Protein AF-A0AAV1B8H0-F1 (afdb_monomer_lite)

Structure (mmCIF, N/CA/C/O backbone):
data_AF-A0AAV1B8H0-F1
#
_entry.id   AF-A0AAV1B8H0-F1
#
loop_
_atom_site.group_PDB
_atom_site.id
_atom_site.type_symbol
_atom_site.label_atom_id
_atom_site.label_alt_id
_atom_site.label_comp_id
_atom_site.label_asym_id
_atom_site.label_entity_id
_atom_site.label_seq_id
_atom_site.pdbx_PDB_ins_code
_atom_site.Cartn_x
_atom_site.Cartn_y
_atom_site.Cartn_z
_atom_site.occupancy
_atom_site.B_iso_or_equiv
_atom_site.auth_seq_id
_atom_site.auth_comp_id
_atom_site.auth_asym_id
_atom_site.auth_atom_id
_atom_site.pdbx_PDB_model_num
ATOM 1 N N . MET A 1 1 ? 55.761 9.934 -8.989 1.00 40.34 1 MET A N 1
ATOM 2 C CA . MET A 1 1 ? 55.922 10.663 -7.711 1.00 40.34 1 MET A CA 1
ATOM 3 C C . MET A 1 1 ? 55.237 9.852 -6.621 1.00 40.34 1 MET A C 1
ATOM 5 O O . MET A 1 1 ? 54.263 9.181 -6.929 1.00 40.34 1 MET A O 1
ATOM 9 N N . ALA A 1 2 ? 55.840 9.841 -5.430 1.00 38.78 2 ALA A N 1
ATOM 10 C CA . ALA A 1 2 ? 55.490 9.089 -4.215 1.00 38.78 2 ALA A CA 1
ATOM 11 C C . ALA A 1 2 ? 54.022 9.272 -3.760 1.00 38.78 2 ALA A C 1
ATOM 13 O O . ALA A 1 2 ? 53.394 10.239 -4.166 1.00 38.78 2 ALA A O 1
ATOM 14 N N . GLY A 1 3 ? 53.422 8.442 -2.905 1.00 38.62 3 GLY A N 1
ATOM 15 C CA . GLY A 1 3 ? 53.910 7.325 -2.096 1.00 38.62 3 GLY A CA 1
ATOM 16 C C . GLY A 1 3 ? 52.742 6.716 -1.300 1.00 38.62 3 GLY A C 1
ATOM 17 O O . GLY A 1 3 ? 51.701 7.347 -1.143 1.00 38.62 3 GLY A O 1
ATOM 18 N N . ALA A 1 4 ? 52.924 5.475 -0.850 1.00 49.22 4 ALA A N 1
ATOM 19 C CA . ALA A 1 4 ? 52.000 4.724 -0.002 1.00 49.22 4 ALA A CA 1
ATOM 20 C C . ALA A 1 4 ? 51.974 5.253 1.446 1.00 49.22 4 ALA A C 1
ATOM 22 O O . ALA A 1 4 ? 52.968 5.807 1.915 1.00 49.22 4 ALA A O 1
ATOM 23 N N . GLY A 1 5 ? 50.874 5.008 2.163 1.00 35.50 5 GLY A N 1
ATOM 24 C CA . GLY A 1 5 ? 50.756 5.280 3.596 1.00 35.50 5 GLY A CA 1
ATOM 25 C C . GLY A 1 5 ? 49.407 4.839 4.156 1.00 35.50 5 GLY A C 1
ATOM 26 O O . GLY A 1 5 ? 48.472 5.628 4.199 1.00 35.50 5 GLY A O 1
ATOM 27 N N . ASP A 1 6 ? 49.342 3.571 4.544 1.00 47.03 6 ASP A N 1
ATOM 28 C CA . ASP A 1 6 ? 48.330 2.964 5.408 1.00 47.03 6 ASP A CA 1
ATOM 29 C C . ASP A 1 6 ? 48.701 3.257 6.872 1.00 47.03 6 ASP A C 1
ATOM 31 O O . ASP A 1 6 ? 49.858 3.035 7.242 1.00 47.03 6 ASP A O 1
ATOM 35 N N . VAL A 1 7 ? 47.773 3.775 7.686 1.00 50.09 7 VAL A N 1
ATOM 36 C CA . VAL A 1 7 ? 47.884 3.737 9.155 1.00 50.09 7 VAL A CA 1
ATOM 37 C C . VAL A 1 7 ? 46.506 3.830 9.813 1.00 50.09 7 VAL A C 1
ATOM 39 O O . VAL A 1 7 ? 45.818 4.847 9.719 1.00 50.09 7 VAL A O 1
ATOM 42 N N . ASP A 1 8 ? 46.169 2.763 10.532 1.00 48.81 8 ASP A N 1
ATOM 43 C CA . ASP A 1 8 ? 45.192 2.712 11.613 1.00 48.81 8 ASP A CA 1
ATOM 44 C C . ASP A 1 8 ? 45.420 3.824 12.653 1.00 48.81 8 ASP A C 1
ATOM 46 O O . ASP A 1 8 ? 46.549 4.078 13.080 1.00 48.81 8 ASP A O 1
ATOM 50 N N . ALA A 1 9 ? 44.330 4.422 13.137 1.00 47.53 9 ALA A N 1
ATOM 51 C CA . ALA A 1 9 ? 44.301 5.128 14.415 1.00 47.53 9 ALA A CA 1
ATOM 52 C C . ALA A 1 9 ? 42.935 4.928 15.085 1.00 47.53 9 ALA A C 1
ATOM 54 O O . ALA A 1 9 ? 41.975 5.668 14.882 1.00 47.53 9 ALA A O 1
ATOM 55 N N . ASP A 1 10 ? 42.914 3.852 15.860 1.00 48.56 10 ASP A N 1
ATOM 56 C CA . ASP A 1 10 ? 42.038 3.502 16.969 1.00 48.56 10 ASP A CA 1
ATOM 57 C C . ASP A 1 10 ? 41.604 4.737 17.791 1.00 48.56 10 ASP A C 1
ATOM 59 O O . ASP A 1 10 ? 42.383 5.319 18.549 1.00 48.56 10 ASP A O 1
ATOM 63 N N . ALA A 1 11 ? 40.353 5.171 17.617 1.00 44.91 11 ALA A N 1
ATOM 64 C CA . ALA A 1 11 ? 39.748 6.238 18.408 1.00 44.91 11 ALA A CA 1
ATOM 65 C C . ALA A 1 11 ? 39.100 5.635 19.662 1.00 44.91 11 ALA A C 1
ATOM 67 O O . ALA A 1 11 ? 37.890 5.417 19.734 1.00 44.91 11 ALA A O 1
ATOM 68 N N . VAL A 1 12 ? 39.947 5.367 20.653 1.00 44.34 12 VAL A N 1
ATOM 69 C CA . VAL A 1 12 ? 39.567 5.084 22.037 1.00 44.34 12 VAL A CA 1
ATOM 70 C C . VAL A 1 12 ? 38.906 6.340 22.616 1.00 44.34 12 VAL A C 1
ATOM 72 O O . VAL A 1 12 ? 39.578 7.339 22.872 1.00 44.34 12 VAL A O 1
ATOM 75 N N . LEU A 1 13 ? 37.584 6.313 22.807 1.00 42.47 13 LEU A N 1
ATOM 76 C CA . LEU A 1 13 ? 36.872 7.338 23.571 1.00 42.47 13 LEU A CA 1
ATOM 77 C C . LEU A 1 13 ? 37.072 7.055 25.062 1.00 42.47 13 LEU A C 1
ATOM 79 O O . LEU A 1 13 ? 36.508 6.117 25.620 1.00 42.47 13 LEU A O 1
ATOM 83 N N . SER A 1 14 ? 37.947 7.862 25.650 1.00 41.16 14 SER A N 1
ATOM 84 C CA . SER A 1 14 ? 38.339 7.883 27.052 1.00 41.16 14 SER A CA 1
ATOM 85 C C . SER A 1 14 ? 37.195 8.263 27.990 1.00 41.16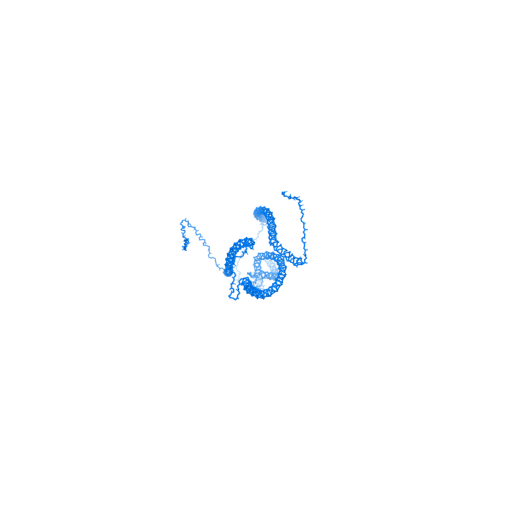 14 SER A C 1
ATOM 87 O O . SER A 1 14 ? 36.439 9.193 27.697 1.00 41.16 14 SER A O 1
ATOM 89 N N . ASP A 1 15 ? 37.180 7.588 29.141 1.00 43.69 15 ASP A N 1
ATOM 90 C CA . ASP A 1 15 ? 36.530 7.968 30.397 1.00 43.69 15 ASP A CA 1
ATOM 91 C C . ASP A 1 15 ? 36.495 9.486 30.614 1.00 43.69 15 ASP A C 1
ATOM 93 O O . ASP A 1 15 ? 37.531 10.153 30.682 1.00 43.69 15 ASP A O 1
ATOM 97 N N . VAL A 1 16 ? 35.283 10.012 30.771 1.00 47.38 16 VAL A N 1
ATOM 98 C CA . VAL A 1 16 ? 35.035 11.280 31.452 1.00 47.38 16 VAL A CA 1
ATOM 99 C C . VAL A 1 16 ? 34.664 10.917 32.883 1.00 47.38 16 VAL A C 1
ATOM 101 O O . VAL A 1 16 ? 33.594 10.364 33.130 1.00 47.38 16 VAL A O 1
ATOM 104 N N . GLU A 1 17 ? 35.581 11.195 33.808 1.00 43.94 17 GLU A N 1
ATOM 105 C CA . GLU A 1 17 ? 35.304 11.209 35.240 1.00 43.94 17 GLU A CA 1
ATOM 106 C C . GLU A 1 17 ? 34.280 12.316 35.532 1.00 43.94 17 GLU A C 1
ATOM 108 O O . GLU A 1 17 ? 34.562 13.500 35.340 1.00 43.94 17 GLU A O 1
ATOM 113 N N . ASP A 1 18 ? 33.085 11.918 35.970 1.00 42.03 18 ASP A N 1
ATOM 114 C CA . ASP A 1 18 ? 32.086 12.806 36.564 1.00 42.03 18 ASP A CA 1
ATOM 115 C C . ASP A 1 18 ? 32.277 12.769 38.088 1.00 42.03 18 ASP A C 1
ATOM 117 O O . ASP A 1 18 ? 31.820 11.854 38.778 1.00 42.03 18 ASP A O 1
ATOM 121 N N . ASP A 1 19 ? 33.057 13.727 38.591 1.00 48.84 19 ASP A N 1
ATOM 122 C CA . ASP A 1 19 ? 33.211 14.017 40.015 1.00 48.84 19 ASP A CA 1
ATOM 123 C C . ASP A 1 19 ? 32.220 15.119 40.417 1.00 48.84 19 ASP A C 1
ATOM 125 O O . ASP A 1 19 ? 32.241 16.225 39.871 1.00 48.84 19 ASP A O 1
ATOM 129 N N . GLY A 1 20 ? 31.396 14.826 41.425 1.00 52.28 20 GLY A N 1
ATOM 130 C CA . GLY A 1 20 ? 30.715 15.842 42.227 1.00 52.28 20 GLY A CA 1
ATOM 131 C C . GLY A 1 20 ? 29.256 16.143 41.873 1.00 52.28 20 GLY A C 1
ATOM 132 O O . GLY A 1 20 ? 28.936 17.238 41.417 1.00 52.28 20 GLY A O 1
ATOM 133 N N . GLY A 1 21 ? 28.346 15.231 42.228 1.00 38.81 21 GLY A N 1
ATOM 134 C CA . GLY A 1 21 ? 26.909 15.505 42.330 1.00 38.81 21 GLY A CA 1
ATOM 135 C C . GLY A 1 21 ? 26.268 14.710 43.472 1.00 38.81 21 GLY A C 1
ATOM 136 O O . GLY A 1 21 ? 26.381 13.491 43.518 1.00 38.81 21 GLY A O 1
ATOM 137 N N . ASP A 1 22 ? 25.642 15.420 44.409 1.00 47.38 22 ASP A N 1
ATOM 138 C CA . ASP A 1 22 ? 25.118 14.975 45.709 1.00 47.38 22 ASP A CA 1
ATOM 139 C C . ASP A 1 22 ? 24.345 13.632 45.753 1.00 47.38 22 ASP A C 1
ATOM 141 O O . ASP A 1 22 ? 23.611 13.287 44.822 1.00 47.38 22 ASP A O 1
ATOM 145 N N . PRO A 1 23 ? 24.395 12.893 46.885 1.00 48.31 23 PRO A N 1
ATOM 146 C CA . PRO A 1 23 ? 23.607 11.681 47.059 1.00 48.31 23 PRO A CA 1
ATOM 147 C C . PRO A 1 23 ? 22.119 12.030 47.192 1.00 48.31 23 PRO A C 1
ATOM 149 O O . PRO A 1 23 ? 21.673 12.619 48.178 1.00 48.31 23 PRO A O 1
ATOM 152 N N . ILE A 1 24 ? 21.332 11.611 46.205 1.00 46.25 24 ILE A N 1
ATOM 153 C CA . ILE A 1 24 ? 19.868 11.624 46.266 1.00 46.25 24 ILE A CA 1
ATOM 154 C C . ILE A 1 24 ? 19.433 10.732 47.445 1.00 46.25 24 ILE A C 1
ATOM 156 O O . ILE A 1 24 ? 19.870 9.579 47.532 1.00 46.25 24 ILE A O 1
ATOM 160 N N . PRO A 1 25 ? 18.572 11.205 48.365 1.00 44.28 25 PRO A N 1
ATOM 161 C CA . PRO A 1 25 ? 18.114 10.391 49.477 1.00 44.28 25 PRO A CA 1
ATOM 162 C C . PRO A 1 25 ? 17.178 9.300 48.951 1.00 44.28 25 PRO A C 1
ATOM 164 O O . PRO A 1 25 ? 16.051 9.571 48.531 1.00 44.28 25 PRO A O 1
ATOM 167 N N . ILE A 1 26 ? 17.636 8.048 49.007 1.00 43.41 26 ILE A N 1
ATOM 168 C CA . ILE A 1 26 ? 16.780 6.874 48.841 1.00 43.41 26 ILE A CA 1
ATOM 169 C C . ILE A 1 26 ? 15.815 6.861 50.027 1.00 43.41 26 ILE A C 1
ATOM 171 O O . ILE A 1 26 ? 16.147 6.460 51.145 1.00 43.41 26 ILE A O 1
ATOM 175 N N . THR A 1 27 ? 14.605 7.350 49.783 1.00 38.09 27 THR A N 1
ATOM 176 C CA . THR A 1 27 ? 13.477 7.211 50.694 1.00 38.09 27 THR A CA 1
ATOM 177 C C . THR A 1 27 ? 13.010 5.759 50.640 1.00 38.09 27 THR A C 1
ATOM 179 O O . THR A 1 27 ? 12.190 5.359 49.818 1.00 38.09 27 THR A O 1
ATOM 182 N N . ASN A 1 28 ? 13.568 4.941 51.533 1.00 41.53 28 ASN A N 1
ATOM 183 C CA . ASN A 1 28 ? 13.054 3.611 51.831 1.00 41.53 28 ASN A CA 1
ATOM 184 C C . ASN A 1 28 ? 11.688 3.745 52.519 1.00 41.53 28 ASN A C 1
ATOM 186 O O . ASN A 1 28 ? 11.584 3.707 53.743 1.00 41.53 28 ASN A O 1
ATOM 190 N N . ASN A 1 29 ? 10.627 3.898 51.727 1.00 38.59 29 ASN A N 1
ATOM 191 C CA . ASN A 1 29 ? 9.268 3.638 52.181 1.00 38.59 29 ASN A CA 1
ATOM 192 C C . ASN A 1 29 ? 9.086 2.119 52.279 1.00 38.59 29 ASN A C 1
ATOM 194 O O . ASN A 1 29 ? 8.650 1.463 51.335 1.00 38.59 29 ASN A O 1
ATOM 198 N N . SER A 1 30 ? 9.427 1.556 53.438 1.00 46.84 30 SER A N 1
ATOM 199 C CA . SER A 1 30 ? 9.025 0.208 53.824 1.00 46.84 30 SER A CA 1
ATOM 200 C C . SER A 1 30 ? 7.505 0.192 54.008 1.00 46.84 30 SER A C 1
ATOM 202 O O . SER A 1 30 ? 7.002 0.445 55.105 1.00 46.84 30 SER A O 1
ATOM 204 N N . LYS A 1 31 ? 6.762 -0.051 52.923 1.00 41.59 31 LYS A N 1
ATOM 205 C CA . LYS A 1 31 ? 5.366 -0.476 53.030 1.00 41.59 31 LYS A CA 1
ATOM 206 C C . LYS A 1 31 ? 5.331 -1.910 53.547 1.00 41.59 31 LYS A C 1
ATOM 208 O O . LYS A 1 31 ? 6.140 -2.752 53.166 1.00 41.59 31 LYS A O 1
ATOM 213 N N . SER A 1 32 ? 4.421 -2.092 54.488 1.00 42.62 32 SER A N 1
ATOM 214 C CA . SER A 1 32 ? 4.141 -3.278 55.275 1.00 42.62 32 SER A CA 1
ATOM 215 C C . SER A 1 32 ? 4.041 -4.554 54.445 1.00 42.62 32 SER A C 1
ATOM 217 O O . SER A 1 32 ? 3.541 -4.564 53.324 1.00 42.62 32 SER A O 1
ATOM 219 N N . SER A 1 33 ? 4.522 -5.625 55.071 1.00 46.81 33 SER A N 1
ATOM 220 C CA . SER A 1 33 ? 4.295 -7.024 54.732 1.00 46.81 33 SER A CA 1
ATOM 221 C C . SER A 1 33 ? 2.794 -7.330 54.742 1.00 46.81 33 SER A C 1
ATOM 223 O O . SER A 1 33 ? 2.280 -7.828 55.739 1.00 46.81 33 SER A O 1
ATOM 225 N N . ASP A 1 34 ? 2.103 -7.016 53.650 1.00 45.50 34 ASP A N 1
ATOM 226 C CA . ASP A 1 34 ? 0.771 -7.543 53.365 1.00 45.50 34 ASP A CA 1
ATOM 227 C C . ASP A 1 34 ? 0.936 -8.850 52.584 1.00 45.50 34 ASP A C 1
ATOM 229 O O . ASP A 1 34 ? 1.679 -8.907 51.599 1.00 45.50 34 ASP A O 1
ATOM 233 N N . ASP A 1 35 ? 0.276 -9.902 53.066 1.00 52.31 35 ASP A N 1
ATOM 234 C CA . ASP A 1 35 ? 0.270 -11.241 52.485 1.00 52.31 35 ASP A CA 1
ATOM 235 C C . ASP A 1 35 ? 0.121 -11.194 50.957 1.00 52.31 35 ASP A C 1
ATOM 237 O O . ASP A 1 35 ? -0.852 -10.674 50.405 1.00 52.31 35 ASP A O 1
ATOM 241 N N . VAL A 1 36 ? 1.109 -11.755 50.257 1.00 56.47 36 VAL A N 1
ATOM 242 C CA . VAL A 1 36 ? 1.071 -11.930 48.806 1.00 56.47 36 VAL A CA 1
ATOM 243 C C . VAL A 1 36 ? -0.003 -12.974 48.492 1.00 56.47 36 VAL A C 1
ATOM 245 O O . VAL A 1 36 ? 0.243 -14.177 48.574 1.00 56.47 36 VAL A O 1
ATOM 248 N N . SER A 1 37 ? -1.210 -12.517 48.153 1.00 70.62 37 SER A N 1
ATOM 249 C CA . SER A 1 37 ? -2.309 -13.382 47.715 1.00 70.62 37 SER A CA 1
ATOM 250 C C . SER A 1 37 ? -1.881 -14.245 46.522 1.00 70.62 37 SER A C 1
ATOM 252 O O . SER A 1 37 ? -1.218 -13.763 45.602 1.00 70.62 37 SER A O 1
ATOM 254 N N . VAL A 1 38 ? -2.285 -15.517 46.515 1.00 71.81 38 VAL A N 1
ATOM 255 C CA . VAL A 1 38 ? -1.935 -16.504 45.474 1.00 71.81 38 VAL A CA 1
ATOM 256 C C . VAL A 1 38 ? -2.331 -16.026 44.066 1.00 71.81 38 VAL A C 1
ATOM 258 O O . VAL A 1 38 ? -1.595 -16.258 43.110 1.00 71.81 38 VAL A O 1
ATOM 261 N N . GLU A 1 39 ? -3.434 -15.289 43.942 1.00 75.19 39 GLU A N 1
ATOM 262 C CA . GLU A 1 39 ? -3.867 -14.618 42.707 1.00 75.19 39 GLU A CA 1
ATOM 263 C C . GLU A 1 39 ? -2.853 -13.590 42.192 1.00 75.19 39 GLU A C 1
ATOM 265 O O . GLU A 1 39 ? -2.520 -13.605 41.013 1.00 75.19 39 GLU A O 1
ATOM 270 N N . LYS A 1 40 ? -2.262 -12.775 43.071 1.00 80.00 40 LYS A N 1
ATOM 271 C CA . LYS A 1 40 ? -1.237 -11.789 42.692 1.00 80.00 40 LYS A CA 1
ATOM 272 C C . LYS A 1 40 ? 0.028 -12.473 42.167 1.00 80.00 40 LYS A C 1
ATOM 274 O O . LYS A 1 40 ? 0.669 -11.985 41.245 1.00 80.00 40 LYS A O 1
ATOM 279 N N . LEU A 1 41 ? 0.372 -13.637 42.724 1.00 81.12 41 LEU A N 1
ATOM 280 C CA . LEU A 1 41 ? 1.455 -14.480 42.207 1.00 81.12 41 LEU A CA 1
ATOM 281 C C . LEU A 1 41 ? 1.119 -15.084 40.839 1.00 81.12 41 LEU A C 1
ATOM 283 O O . LEU A 1 41 ? 1.999 -15.144 39.984 1.00 81.12 41 LEU A O 1
ATOM 287 N N . ARG A 1 42 ? -0.128 -15.514 40.611 1.00 86.00 42 ARG A N 1
ATOM 288 C CA . ARG A 1 42 ? -0.578 -16.006 39.298 1.00 86.00 42 ARG A CA 1
ATOM 289 C C . ARG A 1 42 ? -0.551 -14.912 38.234 1.00 86.00 42 ARG A C 1
ATOM 291 O O . ARG A 1 42 ? -0.061 -15.161 37.138 1.00 86.00 42 ARG A O 1
ATOM 298 N N . GLU A 1 43 ? -1.016 -13.716 38.571 1.00 87.62 43 GLU A N 1
ATOM 299 C CA . GLU A 1 43 ? -1.020 -12.556 37.681 1.00 87.62 43 GLU A CA 1
ATOM 300 C C . GLU A 1 43 ? 0.408 -12.143 37.295 1.00 87.62 43 GLU A C 1
ATOM 302 O O . GLU A 1 43 ? 0.716 -12.017 36.111 1.00 87.62 43 GLU A O 1
ATOM 307 N N . ILE A 1 44 ? 1.317 -12.065 38.274 1.00 88.31 44 ILE A N 1
ATOM 308 C CA . ILE A 1 44 ? 2.740 -11.781 38.031 1.00 88.31 44 ILE A CA 1
ATOM 309 C C . ILE A 1 44 ? 3.385 -12.868 37.159 1.00 88.31 44 ILE A C 1
ATOM 311 O O . ILE A 1 44 ? 4.205 -12.555 36.298 1.00 88.31 44 ILE A O 1
ATOM 315 N N . LEU A 1 45 ? 3.026 -14.144 37.338 1.00 89.00 45 LEU A N 1
ATOM 316 C CA . LEU A 1 45 ? 3.523 -15.227 36.482 1.00 89.00 45 LEU A CA 1
ATOM 317 C C . LEU A 1 45 ? 2.999 -15.112 35.044 1.00 89.00 45 LEU A C 1
ATOM 319 O O . LEU A 1 45 ? 3.773 -15.289 34.104 1.00 89.00 45 LEU A O 1
ATOM 323 N N . ALA A 1 46 ? 1.723 -14.768 34.861 1.00 89.38 46 ALA A N 1
ATOM 324 C CA . ALA A 1 46 ? 1.136 -14.554 33.541 1.00 89.38 46 ALA A CA 1
ATOM 325 C C . ALA A 1 46 ? 1.731 -13.324 32.835 1.00 89.38 46 ALA A C 1
ATOM 327 O O . ALA A 1 46 ? 1.957 -13.343 31.625 1.00 89.38 46 ALA A O 1
ATOM 328 N N . GLU A 1 47 ? 2.014 -12.259 33.582 1.00 89.19 47 GLU A N 1
ATOM 329 C CA . GLU A 1 47 ? 2.672 -11.061 33.068 1.00 89.19 47 GLU A CA 1
ATOM 330 C C . GLU A 1 47 ? 4.137 -11.320 32.707 1.00 89.19 47 GLU A C 1
ATOM 332 O O . GLU A 1 47 ? 4.581 -10.927 31.630 1.00 89.19 47 GLU A O 1
ATOM 337 N N . LEU A 1 48 ? 4.856 -12.082 33.535 1.00 90.00 48 LEU A N 1
ATOM 338 C CA . LEU A 1 48 ? 6.208 -12.547 33.239 1.00 90.00 48 LEU A CA 1
ATOM 339 C C . LEU A 1 48 ? 6.244 -13.430 31.981 1.00 90.00 48 LEU A C 1
ATOM 341 O O . LEU A 1 48 ? 7.183 -13.345 31.190 1.00 90.00 48 LEU A O 1
ATOM 345 N N . ASP A 1 49 ? 5.240 -14.279 31.768 1.00 93.00 49 ASP A N 1
ATOM 346 C CA . ASP A 1 49 ? 5.173 -15.120 30.572 1.00 93.00 49 ASP A CA 1
ATOM 347 C C . ASP A 1 49 ? 4.793 -14.321 29.316 1.00 93.00 49 ASP A C 1
ATOM 349 O O . ASP A 1 49 ? 5.397 -14.544 28.262 1.00 93.00 49 ASP A O 1
ATOM 353 N N . ARG A 1 50 ? 3.903 -13.322 29.423 1.00 90.56 50 ARG A N 1
ATOM 354 C CA . ARG A 1 50 ? 3.660 -12.340 28.348 1.00 90.56 50 ARG A CA 1
ATOM 355 C C . ARG A 1 50 ? 4.925 -11.554 28.011 1.00 90.56 50 ARG A C 1
ATOM 357 O O . ARG A 1 50 ? 5.250 -11.392 26.837 1.00 90.56 50 ARG A O 1
ATOM 364 N N . GLU A 1 51 ? 5.674 -11.118 29.019 1.00 92.62 51 GLU A N 1
ATOM 365 C CA . GLU A 1 51 ? 6.938 -10.408 28.831 1.00 92.62 51 GLU A CA 1
ATOM 366 C C . GLU A 1 51 ? 7.981 -11.294 28.131 1.00 92.62 51 GLU A C 1
ATOM 368 O O . GLU A 1 51 ? 8.617 -10.864 27.166 1.00 92.62 51 GLU A O 1
ATOM 373 N N . LYS A 1 52 ? 8.136 -12.557 28.554 1.00 93.12 52 LYS A N 1
ATOM 374 C CA . LYS A 1 52 ? 9.034 -13.520 27.893 1.00 93.12 52 LYS A CA 1
ATOM 375 C C . LYS A 1 52 ? 8.641 -13.761 26.439 1.00 93.12 52 LYS A C 1
ATOM 377 O O . LYS A 1 52 ? 9.518 -13.785 25.578 1.00 93.12 52 LYS A O 1
ATOM 382 N N . GLN A 1 53 ? 7.349 -13.928 26.155 1.00 93.19 53 GLN A N 1
ATOM 383 C CA . GLN A 1 53 ? 6.856 -14.081 24.784 1.00 93.19 53 GLN A CA 1
ATOM 384 C C . GLN A 1 53 ? 7.130 -12.824 23.951 1.00 93.19 53 GLN A C 1
ATOM 386 O O . GLN A 1 53 ? 7.613 -12.937 22.824 1.00 93.19 53 GLN A O 1
ATOM 391 N N . GLY A 1 54 ? 6.923 -11.636 24.526 1.00 92.38 54 GLY A N 1
ATOM 392 C CA . GLY A 1 54 ? 7.263 -10.359 23.901 1.00 92.38 54 GLY A CA 1
ATOM 393 C C . GLY A 1 54 ? 8.756 -10.236 23.588 1.00 92.38 54 GLY A C 1
ATOM 394 O O . GLY A 1 54 ? 9.121 -9.867 22.472 1.00 92.38 54 GLY A O 1
ATOM 395 N N . ARG A 1 55 ? 9.637 -10.626 24.520 1.00 89.06 55 ARG A N 1
ATOM 396 C CA . ARG A 1 55 ? 11.091 -10.640 24.287 1.00 89.06 55 ARG A CA 1
ATOM 397 C C . ARG A 1 55 ? 11.497 -11.627 23.197 1.00 89.06 55 ARG A C 1
ATOM 399 O O . ARG A 1 55 ? 12.307 -11.266 22.351 1.00 89.06 55 ARG A O 1
ATOM 406 N N . LEU A 1 56 ? 10.928 -12.834 23.180 1.00 93.94 56 LEU A N 1
ATOM 407 C CA . LEU A 1 56 ? 11.204 -13.828 22.136 1.00 93.94 56 LEU A CA 1
ATOM 408 C C . LEU A 1 56 ? 10.750 -13.341 20.754 1.00 93.94 56 LEU A C 1
ATOM 410 O O . LEU A 1 56 ? 11.479 -13.497 19.775 1.00 93.94 56 LEU A O 1
ATOM 414 N N . ALA A 1 57 ? 9.574 -12.714 20.666 1.00 92.19 57 ALA A N 1
ATOM 415 C CA . ALA A 1 57 ? 9.085 -12.120 19.425 1.00 92.19 57 ALA A CA 1
ATOM 416 C C . ALA A 1 57 ? 9.983 -10.963 18.956 1.00 92.19 57 ALA A C 1
ATOM 418 O O . ALA A 1 57 ? 10.332 -10.895 17.777 1.00 92.19 57 ALA A O 1
ATOM 419 N N . ALA A 1 58 ? 10.420 -10.100 19.876 1.00 91.62 58 ALA A N 1
ATOM 420 C CA . ALA A 1 58 ? 11.337 -9.003 19.577 1.00 91.62 58 ALA A CA 1
ATOM 421 C C . ALA A 1 58 ? 12.725 -9.502 19.137 1.00 91.62 58 ALA A C 1
ATOM 423 O O . ALA A 1 58 ? 13.301 -8.970 18.189 1.00 91.62 58 ALA A O 1
ATOM 424 N N . GLU A 1 59 ? 13.260 -10.546 19.776 1.00 92.44 59 GLU A N 1
ATOM 425 C CA . GLU A 1 59 ? 14.533 -11.161 19.389 1.00 92.44 59 GLU A CA 1
ATOM 426 C C . GLU A 1 59 ? 14.438 -11.808 18.001 1.00 92.44 59 GLU A C 1
ATOM 428 O O . GLU A 1 59 ? 15.321 -11.611 17.160 1.00 92.44 59 GLU A O 1
ATOM 433 N N . LYS A 1 60 ? 13.327 -12.498 17.716 1.00 95.00 60 LYS A N 1
ATOM 434 C CA . LYS A 1 60 ? 13.047 -13.055 16.391 1.00 95.00 60 LYS A CA 1
ATOM 435 C C . LYS A 1 60 ? 12.983 -11.953 15.330 1.00 95.00 60 LYS A C 1
ATOM 437 O O . LYS A 1 60 ? 13.722 -12.031 14.350 1.00 95.00 60 LYS A O 1
ATOM 442 N N . ALA A 1 61 ? 12.203 -10.897 15.557 1.00 93.38 61 ALA A N 1
ATOM 443 C CA . ALA A 1 61 ? 12.099 -9.761 14.639 1.00 93.38 61 ALA A CA 1
ATOM 444 C C . ALA A 1 61 ? 13.458 -9.071 14.415 1.00 93.38 61 ALA A C 1
ATOM 446 O O . ALA A 1 61 ? 13.817 -8.745 13.284 1.00 93.38 61 ALA A O 1
ATOM 447 N N . LYS A 1 62 ? 14.269 -8.922 15.471 1.00 94.75 62 LYS A N 1
ATOM 448 C CA . LYS A 1 62 ? 15.641 -8.407 15.368 1.00 94.75 62 LYS A CA 1
ATOM 449 C C . LYS A 1 62 ? 16.520 -9.301 14.490 1.00 94.75 62 LYS A C 1
ATOM 451 O O . LYS A 1 62 ? 17.273 -8.785 13.669 1.00 94.75 62 LYS A O 1
ATOM 456 N N . SER A 1 63 ? 16.437 -10.624 14.639 1.00 92.75 63 SER A N 1
ATOM 457 C CA . SER A 1 63 ? 17.218 -11.569 13.826 1.00 92.75 63 SER A CA 1
ATOM 458 C C . SER A 1 63 ? 16.802 -11.567 12.346 1.00 92.75 63 SER A C 1
ATOM 460 O O . SER A 1 63 ? 17.657 -11.619 11.456 1.00 92.75 63 SER A O 1
ATOM 462 N N . GLU A 1 64 ? 15.505 -11.417 12.069 1.00 93.19 64 GLU A N 1
ATOM 463 C CA . GLU A 1 64 ? 14.962 -11.280 10.714 1.00 93.19 64 GLU A CA 1
ATOM 464 C C . GLU A 1 64 ? 15.414 -9.962 10.073 1.00 93.19 64 GLU A C 1
ATOM 466 O O . GLU A 1 64 ? 15.905 -9.964 8.941 1.00 93.19 64 GLU A O 1
ATOM 471 N N . LEU A 1 65 ? 15.355 -8.855 10.822 1.00 93.81 65 LEU A N 1
ATOM 472 C CA . LEU A 1 65 ? 15.833 -7.549 10.368 1.00 93.81 65 LEU A CA 1
ATOM 473 C C . LEU A 1 65 ? 17.351 -7.535 10.145 1.00 93.81 65 LEU A C 1
ATOM 475 O O . LEU A 1 65 ? 17.834 -6.967 9.170 1.00 93.81 65 LEU A O 1
ATOM 479 N N . GLN A 1 66 ? 18.125 -8.209 10.998 1.00 95.81 66 GLN A N 1
ATOM 480 C CA . GLN A 1 66 ? 19.565 -8.368 10.789 1.00 95.81 66 GLN A CA 1
ATOM 481 C C . GLN A 1 66 ? 19.857 -9.155 9.504 1.00 95.81 66 GLN A C 1
ATOM 483 O O . GLN A 1 66 ? 20.794 -8.837 8.769 1.00 95.81 66 GLN A O 1
ATOM 488 N N . THR A 1 67 ? 19.048 -10.174 9.211 1.00 94.50 67 THR A N 1
ATOM 489 C CA . THR A 1 67 ? 19.182 -10.985 7.996 1.00 94.50 67 THR A CA 1
ATOM 490 C C . THR A 1 67 ? 18.840 -10.172 6.748 1.00 94.50 67 THR A C 1
ATOM 492 O O . THR A 1 67 ? 19.592 -10.208 5.769 1.00 94.50 67 THR A O 1
ATOM 495 N N . SER A 1 68 ? 17.755 -9.393 6.775 1.00 89.50 68 SER A N 1
ATOM 496 C CA . SER A 1 68 ? 17.380 -8.517 5.660 1.00 89.50 68 SER A CA 1
ATOM 497 C C . SER A 1 68 ? 18.396 -7.391 5.453 1.00 89.50 68 SER A C 1
ATOM 499 O O . SER A 1 68 ? 18.786 -7.132 4.314 1.00 89.50 68 SER A O 1
ATOM 501 N N . PHE A 1 69 ? 18.922 -6.804 6.532 1.00 95.00 69 PHE A N 1
ATOM 502 C CA . PHE A 1 69 ? 19.997 -5.815 6.480 1.00 95.00 69 PHE A CA 1
ATOM 503 C C . PHE A 1 69 ? 21.275 -6.389 5.857 1.00 95.00 69 PHE A C 1
ATOM 505 O O . PHE A 1 69 ? 21.865 -5.772 4.971 1.00 95.00 69 PHE A O 1
ATOM 512 N N . ASN A 1 70 ? 21.680 -7.600 6.250 1.00 95.31 70 ASN A N 1
ATOM 513 C CA . ASN A 1 70 ? 22.832 -8.274 5.650 1.00 95.31 70 ASN A CA 1
ATOM 514 C C . ASN A 1 70 ? 22.615 -8.537 4.151 1.00 95.31 70 ASN A C 1
ATOM 516 O O . ASN A 1 70 ? 23.526 -8.323 3.352 1.00 95.31 70 ASN A O 1
ATOM 520 N N . ARG A 1 71 ? 21.404 -8.942 3.747 1.00 94.38 71 ARG A N 1
ATOM 521 C CA . ARG A 1 71 ? 21.055 -9.130 2.331 1.00 94.38 71 ARG A CA 1
ATOM 522 C C . ARG A 1 71 ? 21.116 -7.816 1.553 1.00 94.38 71 ARG A C 1
ATOM 524 O O . ARG A 1 71 ? 21.682 -7.784 0.463 1.00 94.38 71 ARG A O 1
ATOM 531 N N . LEU A 1 72 ? 20.590 -6.733 2.123 1.00 94.31 72 LEU A N 1
ATOM 532 C CA . LEU A 1 72 ? 20.648 -5.402 1.521 1.00 94.31 72 LEU A CA 1
ATOM 533 C C . LEU A 1 72 ? 22.092 -4.908 1.389 1.00 94.31 72 LEU A C 1
ATOM 535 O O . LEU A 1 72 ? 22.460 -4.368 0.351 1.00 94.31 72 LEU A O 1
ATOM 539 N N . LYS A 1 73 ? 22.936 -5.152 2.397 1.00 96.31 73 LYS A N 1
ATOM 540 C CA . LYS A 1 73 ? 24.365 -4.820 2.357 1.00 96.31 73 LYS A CA 1
ATOM 541 C C . LYS A 1 73 ? 25.078 -5.522 1.199 1.00 96.31 73 LYS A C 1
ATOM 543 O O . LYS A 1 73 ? 25.845 -4.875 0.490 1.00 96.31 73 LYS A O 1
ATOM 548 N N . VAL A 1 74 ? 24.799 -6.809 0.975 1.00 96.19 74 VAL A N 1
ATOM 549 C CA . VAL A 1 74 ? 25.355 -7.561 -0.164 1.00 96.19 74 VAL A CA 1
ATOM 550 C C . VAL A 1 74 ? 24.873 -6.978 -1.493 1.00 96.19 74 VAL A C 1
ATOM 552 O O . VAL A 1 74 ? 25.690 -6.742 -2.379 1.00 96.19 74 VAL A O 1
ATOM 555 N N . LEU A 1 75 ? 23.577 -6.675 -1.620 1.00 92.50 75 LEU A N 1
ATOM 556 C CA . LEU A 1 75 ? 23.023 -6.065 -2.834 1.00 92.50 75 LEU A CA 1
ATOM 557 C C . LEU A 1 75 ? 23.630 -4.685 -3.121 1.00 92.50 75 LEU A C 1
ATOM 559 O O . LEU A 1 75 ? 23.982 -4.394 -4.261 1.00 92.50 75 LEU A O 1
ATOM 563 N N . ALA A 1 76 ? 23.811 -3.853 -2.094 1.00 91.00 76 ALA A N 1
ATOM 564 C CA . ALA A 1 76 ? 24.446 -2.546 -2.227 1.00 91.00 76 ALA A CA 1
ATOM 565 C C . ALA A 1 76 ? 25.914 -2.670 -2.668 1.00 91.00 76 ALA A C 1
ATOM 567 O O . ALA A 1 76 ? 26.356 -1.953 -3.565 1.00 91.00 76 ALA A O 1
ATOM 568 N N . GLN A 1 77 ? 26.661 -3.617 -2.092 1.00 94.31 77 GLN A N 1
ATOM 569 C CA . GLN A 1 77 ? 28.035 -3.906 -2.511 1.00 94.31 77 GLN A CA 1
ATOM 570 C C . GLN A 1 77 ? 28.100 -4.413 -3.957 1.00 94.31 77 GLN A C 1
ATOM 572 O O . GLN A 1 77 ? 28.979 -3.999 -4.712 1.00 94.31 77 GLN A O 1
ATOM 577 N N . GLU A 1 78 ? 27.163 -5.264 -4.375 1.00 94.81 78 GLU A N 1
ATOM 578 C CA . GLU A 1 78 ? 27.096 -5.750 -5.754 1.00 94.81 78 GLU A CA 1
ATOM 579 C C . GLU A 1 78 ? 26.748 -4.627 -6.742 1.00 94.81 78 GLU A C 1
ATOM 581 O O . GLU A 1 78 ? 27.350 -4.548 -7.814 1.00 94.81 78 GLU A O 1
ATOM 586 N N . ALA A 1 79 ? 25.830 -3.728 -6.378 1.00 88.56 79 ALA A N 1
ATOM 587 C CA . ALA A 1 79 ? 25.479 -2.563 -7.185 1.00 88.56 79 ALA A CA 1
ATOM 588 C C . ALA A 1 79 ? 26.673 -1.610 -7.363 1.00 88.56 79 ALA A C 1
ATOM 590 O O . ALA A 1 79 ? 26.960 -1.185 -8.483 1.00 88.56 79 ALA A O 1
ATOM 591 N N . ILE A 1 80 ? 27.420 -1.341 -6.285 1.00 91.38 80 ILE A N 1
ATOM 592 C CA . ILE A 1 80 ? 28.667 -0.562 -6.329 1.00 91.38 80 ILE A CA 1
ATOM 593 C C . ILE A 1 80 ? 29.687 -1.241 -7.249 1.00 91.38 80 ILE A C 1
ATOM 595 O O . ILE A 1 80 ? 30.212 -0.602 -8.160 1.00 91.38 80 ILE A O 1
ATOM 599 N N . ARG A 1 81 ? 29.902 -2.553 -7.085 1.00 94.56 81 ARG A N 1
ATOM 600 C CA . ARG A 1 81 ? 30.826 -3.330 -7.923 1.00 94.56 81 ARG A CA 1
ATOM 601 C C . ARG A 1 81 ? 30.460 -3.244 -9.407 1.00 94.56 81 ARG A C 1
ATOM 603 O O . ARG A 1 81 ? 31.346 -3.050 -10.234 1.00 94.56 81 ARG A O 1
ATOM 610 N N . LYS A 1 82 ? 29.172 -3.379 -9.747 1.00 92.06 82 LYS A N 1
ATOM 611 C CA . LYS A 1 82 ? 28.685 -3.276 -11.133 1.00 92.06 82 LYS A CA 1
ATOM 612 C C . LYS A 1 82 ? 28.906 -1.878 -11.698 1.00 92.06 82 LYS A C 1
ATOM 614 O O . LYS A 1 82 ? 29.413 -1.761 -12.806 1.00 92.06 82 LYS A O 1
ATOM 619 N N . ARG A 1 83 ? 28.590 -0.823 -10.943 1.00 91.19 83 ARG A N 1
ATOM 620 C CA . ARG A 1 83 ? 28.846 0.564 -11.360 1.00 91.19 83 ARG A CA 1
ATOM 621 C C . ARG A 1 83 ? 30.331 0.797 -11.655 1.00 91.19 83 ARG A C 1
ATOM 623 O O . ARG A 1 83 ? 30.657 1.384 -12.682 1.00 91.19 83 ARG A O 1
ATOM 630 N N . ASP A 1 84 ? 31.220 0.316 -10.793 1.00 92.75 84 ASP A N 1
ATOM 631 C CA . ASP A 1 84 ? 32.667 0.495 -10.964 1.00 92.75 84 ASP A CA 1
ATOM 632 C C . ASP A 1 84 ? 33.207 -0.329 -12.154 1.00 92.75 84 ASP A C 1
ATOM 634 O O . ASP A 1 84 ? 34.136 0.080 -12.851 1.00 92.75 84 ASP A O 1
ATOM 638 N N . GLU A 1 85 ? 32.607 -1.488 -12.436 1.00 92.88 85 GLU A N 1
ATOM 639 C CA . GLU A 1 85 ? 32.885 -2.290 -13.632 1.00 92.88 85 GLU A CA 1
ATOM 640 C C . GLU A 1 85 ? 32.416 -1.595 -14.919 1.00 92.88 85 GLU A C 1
ATOM 642 O O . GLU A 1 85 ? 33.206 -1.470 -15.854 1.00 92.88 85 GLU A O 1
ATOM 647 N N . PHE A 1 86 ? 31.197 -1.049 -14.941 1.00 84.31 86 PHE A N 1
ATOM 648 C CA . PHE A 1 86 ? 30.707 -0.233 -16.057 1.00 84.31 86 PHE A CA 1
ATOM 649 C C . PHE A 1 86 ? 31.564 1.015 -16.287 1.00 84.31 86 PHE A C 1
ATOM 651 O O . PHE A 1 86 ? 31.845 1.355 -17.435 1.00 84.31 86 PHE A O 1
ATOM 658 N N . GLY A 1 87 ? 32.026 1.667 -15.215 1.00 88.56 87 GLY A N 1
ATOM 659 C CA . GLY A 1 87 ? 32.959 2.792 -15.304 1.00 88.56 87 GLY A CA 1
ATOM 660 C C . GLY A 1 87 ? 34.249 2.412 -16.033 1.00 88.56 87 GLY A C 1
ATOM 661 O O . GLY A 1 87 ? 34.632 3.085 -16.985 1.00 88.56 87 GLY A O 1
ATOM 662 N N . ARG A 1 88 ? 34.863 1.279 -15.664 1.00 93.88 88 ARG A N 1
ATOM 663 C CA . ARG A 1 88 ? 36.075 0.776 -16.335 1.00 93.88 88 ARG A CA 1
ATOM 664 C C . ARG A 1 88 ? 35.843 0.418 -17.802 1.00 93.88 88 ARG A C 1
ATOM 666 O O . ARG A 1 88 ? 36.682 0.753 -18.629 1.00 93.88 88 ARG A O 1
ATOM 673 N N . LEU A 1 89 ? 34.724 -0.233 -18.128 1.00 90.25 89 LEU A N 1
ATOM 674 C CA . LEU A 1 89 ? 34.388 -0.579 -19.516 1.00 90.25 89 LEU A CA 1
ATOM 675 C C . LEU A 1 89 ? 34.191 0.668 -20.384 1.00 90.25 89 LEU A C 1
ATOM 677 O O . LEU A 1 89 ? 34.679 0.716 -21.509 1.00 90.25 89 LEU A O 1
ATOM 681 N N . ARG A 1 90 ? 33.524 1.698 -19.851 1.00 88.50 90 ARG A N 1
ATOM 682 C CA . ARG A 1 90 ? 33.378 2.987 -20.535 1.00 88.50 90 ARG A CA 1
ATOM 683 C C . ARG A 1 90 ? 34.737 3.647 -20.769 1.00 88.50 90 ARG A C 1
ATOM 685 O O . ARG A 1 90 ? 34.980 4.143 -21.862 1.00 88.50 90 ARG A O 1
ATOM 692 N N . ASP A 1 91 ? 35.612 3.653 -19.767 1.00 91.19 91 ASP A N 1
ATOM 693 C CA . ASP A 1 91 ? 36.932 4.282 -19.878 1.00 91.19 91 ASP A CA 1
ATOM 694 C C . ASP A 1 91 ? 37.849 3.530 -20.866 1.00 91.19 91 ASP A C 1
ATOM 696 O O . ASP A 1 91 ? 38.646 4.156 -21.561 1.00 91.19 91 ASP A O 1
ATOM 700 N N . GLU A 1 92 ? 37.726 2.201 -20.977 1.00 92.31 92 GLU A N 1
ATOM 701 C CA . GLU A 1 92 ? 38.389 1.413 -22.031 1.00 92.31 92 GLU A CA 1
ATOM 702 C C . GLU A 1 92 ? 37.829 1.749 -23.419 1.00 92.31 92 GLU A C 1
ATOM 704 O O . GLU A 1 92 ? 38.597 2.056 -24.324 1.00 92.31 92 GLU A O 1
ATOM 709 N N . ALA A 1 93 ? 36.502 1.794 -23.576 1.00 84.94 93 ALA A N 1
ATOM 710 C CA . ALA A 1 93 ? 35.872 2.142 -24.850 1.00 84.94 93 ALA A CA 1
ATOM 711 C C . ALA A 1 93 ? 36.240 3.562 -25.321 1.00 84.94 93 ALA A C 1
ATOM 713 O O . ALA A 1 93 ? 36.409 3.804 -26.516 1.00 84.94 93 ALA A O 1
ATOM 714 N N . VAL A 1 94 ? 36.395 4.511 -24.389 1.00 87.81 94 VAL A N 1
ATOM 715 C CA . VAL A 1 94 ? 36.886 5.863 -24.698 1.00 87.81 94 VAL A CA 1
ATOM 716 C C . VAL A 1 94 ? 38.337 5.817 -25.179 1.00 87.81 94 VAL A C 1
ATOM 718 O O . VAL A 1 94 ? 38.641 6.449 -26.187 1.00 87.81 94 VAL A O 1
ATOM 721 N N . ARG A 1 95 ? 39.213 5.037 -24.529 1.00 93.31 95 ARG A N 1
ATOM 722 C CA . ARG A 1 95 ? 40.606 4.869 -24.980 1.00 93.31 95 ARG A CA 1
ATOM 723 C C . ARG A 1 95 ? 40.700 4.224 -26.362 1.00 93.31 95 ARG A C 1
ATOM 725 O O . ARG A 1 95 ? 41.425 4.739 -27.206 1.00 93.31 95 ARG A O 1
ATOM 732 N N . GLU A 1 96 ? 39.929 3.172 -26.637 1.00 88.94 96 GLU A N 1
ATOM 733 C CA . GLU A 1 96 ? 39.880 2.562 -27.975 1.00 88.94 96 GLU A CA 1
ATOM 734 C C . GLU A 1 96 ? 39.375 3.555 -29.037 1.00 88.94 96 GLU A C 1
ATOM 736 O O . GLU A 1 96 ? 39.907 3.624 -30.149 1.00 88.94 96 GLU A O 1
ATOM 741 N N . LYS A 1 97 ? 38.381 4.389 -28.700 1.00 86.12 97 LYS A N 1
ATOM 742 C CA . LYS A 1 97 ? 37.906 5.458 -29.591 1.00 86.12 97 LYS A CA 1
ATOM 743 C C . LYS A 1 97 ? 38.992 6.508 -29.861 1.00 86.12 97 LYS A C 1
ATOM 745 O O . LYS A 1 97 ? 39.131 6.960 -30.994 1.00 86.12 97 LYS A O 1
ATOM 750 N N . GLU A 1 98 ? 39.757 6.908 -28.849 1.00 92.12 98 GLU A N 1
ATOM 751 C CA . GLU A 1 98 ? 40.870 7.853 -29.017 1.00 92.12 98 GLU A CA 1
ATOM 752 C C . GLU A 1 98 ? 41.998 7.261 -29.877 1.00 92.12 98 GLU A C 1
ATOM 754 O O . GLU A 1 98 ? 42.520 7.938 -30.765 1.00 92.12 98 GLU A O 1
ATOM 759 N N . GLU A 1 99 ? 42.341 5.986 -29.680 1.00 92.75 99 GLU A N 1
ATOM 760 C CA . GLU A 1 99 ? 43.352 5.293 -30.487 1.00 92.75 99 GLU A CA 1
ATOM 761 C C . GLU A 1 99 ? 42.918 5.128 -31.949 1.00 92.75 99 GLU A C 1
ATOM 763 O O . GLU A 1 99 ? 43.703 5.399 -32.860 1.00 92.75 99 GLU A O 1
ATOM 768 N N . THR A 1 100 ? 41.661 4.748 -32.194 1.00 81.56 100 THR A N 1
ATOM 769 C CA . THR A 1 100 ? 41.111 4.640 -33.557 1.00 81.56 100 THR A CA 1
ATOM 770 C C . THR A 1 100 ? 41.017 5.999 -34.251 1.00 81.56 100 THR A C 1
ATOM 772 O O . THR A 1 100 ? 41.343 6.101 -35.434 1.00 81.56 100 THR A O 1
ATOM 775 N N . ALA A 1 101 ? 40.657 7.063 -33.526 1.00 84.62 101 ALA A N 1
ATOM 776 C CA . ALA A 1 101 ? 40.676 8.425 -34.056 1.00 84.62 101 ALA A CA 1
ATOM 777 C C . ALA A 1 101 ? 42.093 8.851 -34.471 1.00 84.62 101 ALA A C 1
ATOM 779 O O . ALA A 1 101 ? 42.278 9.404 -35.555 1.00 84.62 101 ALA A O 1
ATOM 780 N N . LYS A 1 102 ? 43.105 8.525 -33.657 1.00 93.44 102 LYS A N 1
ATOM 781 C CA . LYS A 1 102 ? 44.506 8.812 -33.976 1.00 93.44 102 LYS A CA 1
ATOM 782 C C . LYS A 1 102 ? 44.995 8.045 -35.210 1.00 93.44 102 LYS A C 1
ATOM 784 O O . LYS A 1 102 ? 45.646 8.631 -36.071 1.00 93.44 102 LYS A O 1
ATOM 789 N N . GLN A 1 103 ? 44.647 6.763 -35.339 1.00 89.12 103 GLN A N 1
ATOM 790 C CA . GLN A 1 103 ? 44.973 5.971 -36.535 1.00 89.12 103 GLN A CA 1
ATOM 791 C C . GLN A 1 103 ? 44.323 6.545 -37.802 1.00 89.12 103 GLN A C 1
ATOM 793 O O . GLN A 1 103 ? 44.938 6.558 -38.869 1.00 89.12 103 GLN A O 1
ATOM 798 N N . LEU A 1 104 ? 43.090 7.047 -37.691 1.00 84.00 104 LEU A N 1
ATOM 799 C CA . LEU A 1 104 ? 42.387 7.684 -38.802 1.00 84.00 104 LEU A CA 1
ATOM 800 C C . LEU A 1 104 ? 43.055 9.005 -39.213 1.00 84.00 104 LEU A C 1
ATOM 802 O O . LEU A 1 104 ? 43.186 9.272 -40.409 1.00 84.00 104 LEU A O 1
ATOM 806 N N . GLU A 1 105 ? 43.520 9.801 -38.247 1.00 91.62 105 GLU A N 1
ATOM 807 C CA . GLU A 1 105 ? 44.288 11.024 -38.505 1.00 91.62 105 GLU A CA 1
ATOM 808 C C . GLU A 1 105 ? 45.627 10.723 -39.204 1.00 91.62 105 GLU A C 1
ATOM 810 O O . GLU A 1 105 ? 45.953 11.352 -40.214 1.00 91.62 105 GLU A O 1
ATOM 815 N N . GLU A 1 106 ? 46.370 9.712 -38.741 1.00 92.12 106 GLU A N 1
ATOM 816 C CA . GLU A 1 106 ? 47.626 9.274 -39.367 1.00 92.12 106 GLU A CA 1
ATOM 817 C C . GLU A 1 106 ? 47.402 8.793 -40.815 1.00 92.12 106 GLU A C 1
ATOM 819 O O . GLU A 1 106 ? 48.071 9.267 -41.739 1.00 92.12 106 GLU A O 1
ATOM 824 N N . ALA A 1 107 ? 46.389 7.952 -41.055 1.00 84.81 107 ALA A N 1
ATOM 825 C CA . ALA A 1 107 ? 46.019 7.505 -42.400 1.00 84.81 107 ALA A CA 1
ATOM 826 C C . ALA A 1 107 ? 45.566 8.661 -43.315 1.00 84.81 107 ALA A C 1
ATOM 828 O O . ALA A 1 107 ? 45.847 8.664 -44.520 1.00 84.81 107 ALA A O 1
ATOM 829 N N . ALA A 1 108 ? 44.882 9.672 -42.769 1.00 84.12 108 ALA A N 1
ATOM 830 C CA . ALA A 1 108 ? 44.496 10.859 -43.526 1.00 84.12 108 ALA A CA 1
ATOM 831 C C . ALA A 1 108 ? 45.726 11.667 -43.978 1.00 84.12 108 ALA A C 1
ATOM 833 O O . ALA A 1 108 ? 45.782 12.089 -45.141 1.00 84.12 108 ALA A O 1
ATOM 834 N N . MET A 1 109 ? 46.723 11.822 -43.101 1.00 92.50 109 MET A N 1
ATOM 835 C CA . MET A 1 109 ? 47.985 12.506 -43.402 1.00 92.50 109 MET A CA 1
ATOM 836 C C . MET A 1 109 ? 48.814 11.749 -44.450 1.00 92.50 109 MET A C 1
ATOM 838 O O . MET A 1 109 ? 49.311 12.359 -45.402 1.00 92.50 109 MET A O 1
ATOM 842 N N . GLU A 1 110 ? 48.904 10.419 -44.355 1.00 89.62 110 GLU A N 1
ATOM 843 C CA . GLU A 1 110 ? 49.568 9.586 -45.370 1.00 89.62 110 GLU A CA 1
ATOM 844 C C . GLU A 1 110 ? 48.890 9.702 -46.740 1.00 89.62 110 GLU A C 1
ATOM 846 O O . GLU A 1 110 ? 49.556 9.882 -47.766 1.00 89.62 110 GLU A O 1
ATOM 851 N N . ARG A 1 111 ? 47.551 9.683 -46.772 1.00 84.38 111 ARG A N 1
ATOM 852 C CA . ARG A 1 111 ? 46.777 9.869 -48.006 1.00 84.38 111 ARG A CA 1
ATOM 853 C C . ARG A 1 111 ? 47.041 11.234 -48.639 1.00 84.38 111 ARG A C 1
ATOM 855 O O . ARG A 1 111 ? 47.127 11.332 -49.865 1.00 84.38 111 ARG A O 1
ATOM 862 N N . GLN A 1 112 ? 47.167 12.285 -47.830 1.00 86.00 112 GLN A N 1
ATOM 863 C CA . GLN A 1 112 ? 47.495 13.621 -48.322 1.00 86.00 112 GLN A CA 1
ATOM 864 C C . GLN A 1 112 ? 48.925 13.696 -48.881 1.00 86.00 112 GLN A C 1
ATOM 866 O O . GLN A 1 112 ? 49.124 14.268 -49.956 1.00 86.00 112 GLN A O 1
ATOM 871 N N . SER A 1 113 ? 49.896 13.058 -48.219 1.00 88.69 113 SER A N 1
ATOM 872 C CA . SER A 1 113 ? 51.273 12.927 -48.717 1.00 88.69 113 SER A CA 1
ATOM 873 C C . SER A 1 113 ? 51.320 12.235 -50.086 1.00 88.69 113 SER A C 1
ATOM 875 O O . SER A 1 113 ? 51.844 12.795 -51.050 1.00 88.69 113 SER A O 1
ATOM 877 N N . MET A 1 114 ? 50.673 11.069 -50.216 1.00 85.31 114 MET A N 1
ATOM 878 C CA . MET A 1 114 ? 50.624 10.322 -51.480 1.00 85.31 114 MET A CA 1
ATOM 879 C C . MET A 1 114 ? 49.969 11.118 -52.615 1.00 85.31 114 MET A C 1
ATOM 881 O O . MET A 1 114 ? 50.450 11.086 -53.747 1.00 85.31 114 MET A O 1
ATOM 885 N N . ARG A 1 115 ? 48.896 11.874 -52.340 1.00 86.00 115 ARG A N 1
ATOM 886 C CA . ARG A 1 115 ? 48.270 12.748 -53.350 1.00 86.00 115 ARG A CA 1
ATOM 887 C C . ARG A 1 115 ? 49.237 13.816 -53.868 1.00 86.00 115 ARG A C 1
ATOM 889 O O . ARG A 1 115 ? 49.297 14.024 -55.077 1.00 86.00 115 ARG A O 1
ATOM 896 N N . SER A 1 116 ? 50.022 14.430 -52.981 1.00 86.19 116 SER A N 1
ATOM 897 C CA . SER A 1 116 ? 51.043 15.421 -53.354 1.00 86.19 116 SER A CA 1
ATOM 898 C C . SER A 1 116 ? 52.147 14.810 -54.229 1.00 86.19 116 SER A C 1
ATOM 900 O O . SER A 1 116 ? 52.568 15.396 -55.231 1.00 86.19 116 SER A O 1
ATOM 902 N N . GLU A 1 117 ? 52.585 13.587 -53.918 1.00 85.25 117 GLU A N 1
ATOM 903 C CA . GLU A 1 117 ? 53.571 12.869 -54.734 1.00 85.25 117 GLU A CA 1
ATOM 904 C C . GLU A 1 117 ? 53.031 12.495 -56.122 1.00 85.25 117 GLU A C 1
ATOM 906 O O . GLU A 1 117 ? 53.741 12.652 -57.121 1.00 85.25 117 GLU A O 1
ATOM 911 N N . ILE A 1 118 ? 51.770 12.056 -56.204 1.00 81.06 118 ILE A N 1
ATOM 912 C CA . ILE A 1 118 ? 51.091 11.754 -57.472 1.00 81.06 118 ILE A CA 1
ATOM 913 C C . ILE A 1 118 ? 50.987 13.012 -58.338 1.00 81.06 118 ILE A C 1
ATOM 915 O O . ILE A 1 118 ? 51.310 12.964 -59.526 1.00 81.06 118 ILE A O 1
ATOM 919 N N . GLU A 1 119 ? 50.594 14.146 -57.757 1.00 76.38 119 GLU A N 1
ATOM 920 C CA . GLU A 1 119 ? 50.495 15.421 -58.472 1.00 76.38 119 GLU A CA 1
ATOM 921 C C . GLU A 1 119 ? 51.861 15.867 -59.015 1.00 76.38 119 GLU A C 1
ATOM 923 O O . GLU A 1 119 ? 51.996 16.219 -60.192 1.00 76.38 119 GLU A O 1
ATOM 928 N N . LYS A 1 120 ? 52.916 15.740 -58.201 1.00 83.31 120 LYS A N 1
ATOM 929 C CA . LYS A 1 120 ? 54.293 16.034 -58.613 1.00 83.31 120 LYS A CA 1
ATOM 930 C C . LYS A 1 120 ? 54.782 15.106 -59.731 1.00 83.31 120 LYS A C 1
ATOM 932 O O . LYS A 1 120 ? 55.418 15.574 -60.678 1.00 83.31 120 LYS A O 1
ATOM 937 N N . SER A 1 121 ? 54.493 13.807 -59.645 1.00 75.00 121 SER A N 1
ATOM 938 C CA . SER A 1 121 ? 54.841 12.817 -60.675 1.00 75.00 121 SER A CA 1
ATOM 939 C C . SER A 1 121 ? 54.117 13.096 -61.995 1.00 75.00 121 SER A C 1
ATOM 941 O O . SER A 1 121 ? 54.748 13.147 -63.054 1.00 75.00 121 SER A O 1
ATOM 943 N N . SER A 1 122 ? 52.815 13.388 -61.923 1.00 74.06 122 SER A N 1
ATOM 944 C CA . SER A 1 122 ? 51.989 13.776 -63.069 1.00 74.06 122 SER A CA 1
ATOM 945 C C . SER A 1 122 ? 52.556 15.014 -63.771 1.00 74.06 122 SER A C 1
ATOM 947 O O . SER A 1 122 ? 52.785 15.003 -64.983 1.00 74.06 122 SER A O 1
ATOM 949 N N . HIS A 1 123 ? 52.920 16.048 -63.005 1.00 77.81 123 HIS A N 1
ATOM 950 C CA . HIS A 1 123 ? 53.530 17.259 -63.553 1.00 77.81 123 HIS A CA 1
ATOM 951 C C . HIS A 1 123 ? 54.875 16.988 -64.256 1.00 77.81 123 HIS A C 1
ATOM 953 O O . HIS A 1 123 ? 55.140 17.512 -65.345 1.00 77.81 123 HIS A O 1
ATOM 959 N N . MET A 1 124 ? 55.724 16.127 -63.680 1.00 77.81 124 MET A N 1
ATOM 960 C CA . MET A 1 124 ? 56.986 15.720 -64.311 1.00 77.81 124 MET A CA 1
ATOM 961 C C . MET A 1 124 ? 56.769 14.926 -65.604 1.00 77.81 124 MET A C 1
ATOM 963 O O . MET A 1 124 ? 57.505 15.141 -66.568 1.00 77.81 124 MET A O 1
ATOM 967 N N . MET A 1 125 ? 55.770 14.040 -65.654 1.00 72.94 125 MET A N 1
ATOM 968 C CA . MET A 1 125 ? 55.432 13.281 -66.861 1.00 72.94 125 MET A CA 1
ATOM 969 C C . MET A 1 125 ? 54.971 14.193 -67.999 1.00 72.94 125 MET A C 1
ATOM 971 O O . MET A 1 125 ? 55.487 14.075 -69.110 1.00 72.94 125 MET A O 1
ATOM 975 N N . VAL A 1 126 ? 54.068 15.137 -67.719 1.00 72.50 126 VAL A N 1
ATOM 976 C CA . VAL A 1 126 ? 53.591 16.118 -68.708 1.00 72.50 126 VAL A CA 1
ATOM 977 C C . VAL A 1 126 ? 54.766 16.929 -69.265 1.00 72.50 126 VAL A C 1
ATOM 979 O O . VAL A 1 126 ? 54.970 16.989 -70.477 1.00 72.50 126 VAL A O 1
ATOM 982 N N . THR A 1 127 ? 55.637 17.427 -68.383 1.00 75.25 127 THR A N 1
ATOM 983 C CA . THR A 1 127 ? 56.837 18.185 -68.779 1.00 75.25 127 THR A CA 1
ATOM 984 C C . THR A 1 127 ? 57.841 17.333 -69.578 1.00 75.25 127 THR A C 1
ATOM 986 O O . THR A 1 127 ? 58.537 17.823 -70.473 1.00 75.25 127 THR A O 1
ATOM 989 N N . GLY A 1 128 ? 57.967 16.043 -69.251 1.00 73.06 128 GLY A N 1
ATOM 990 C CA . GLY A 1 128 ? 58.830 15.096 -69.959 1.00 73.06 128 GLY A CA 1
ATOM 991 C C . GLY A 1 128 ? 58.337 14.809 -71.377 1.00 73.06 128 GLY A C 1
ATOM 992 O O . GLY A 1 128 ? 59.136 14.822 -72.317 1.00 73.06 128 GLY A O 1
ATOM 993 N N . ILE A 1 129 ? 57.025 14.625 -71.538 1.00 69.00 129 ILE A N 1
ATOM 994 C CA . ILE A 1 129 ? 56.373 14.427 -72.838 1.00 69.00 129 ILE A CA 1
ATOM 995 C C . ILE A 1 129 ? 56.597 15.648 -73.739 1.00 69.00 129 ILE A C 1
ATOM 997 O O . ILE A 1 129 ? 57.004 15.486 -74.890 1.00 69.00 129 ILE A O 1
ATOM 1001 N N . GLU A 1 130 ? 56.448 16.865 -73.213 1.00 67.75 130 GLU A N 1
ATOM 1002 C CA . GLU A 1 130 ? 56.700 18.102 -73.966 1.00 67.75 130 GLU A CA 1
ATOM 1003 C C . GLU A 1 130 ? 58.160 18.216 -74.445 1.00 67.75 130 GLU A C 1
ATOM 1005 O O . GLU A 1 130 ? 58.425 18.558 -75.602 1.00 67.75 130 GLU A O 1
ATOM 1010 N N . LYS A 1 131 ? 59.135 17.851 -73.600 1.00 73.25 131 LYS A N 1
ATOM 1011 C CA . LYS A 1 131 ? 60.569 17.888 -73.951 1.00 73.25 131 LYS A CA 1
ATOM 1012 C C . LYS A 1 131 ? 60.979 16.819 -74.965 1.00 73.25 131 LYS A C 1
ATOM 1014 O O . LYS A 1 131 ? 61.864 17.072 -75.786 1.00 73.25 131 LYS A O 1
ATOM 1019 N N . ILE A 1 132 ? 60.379 15.629 -74.910 1.00 62.19 132 ILE A N 1
ATOM 1020 C CA . ILE A 1 132 ? 60.629 14.553 -75.881 1.00 62.19 132 ILE A CA 1
ATOM 1021 C C . ILE A 1 132 ? 59.995 14.913 -77.227 1.00 62.19 132 ILE A C 1
ATOM 1023 O O . ILE A 1 132 ? 60.662 14.802 -78.256 1.00 62.19 132 ILE A O 1
ATOM 1027 N N . SER A 1 133 ? 58.768 15.442 -77.211 1.00 51.78 133 SER A N 1
ATOM 1028 C CA . SER A 1 133 ? 58.076 15.943 -78.403 1.00 51.78 133 SER A CA 1
ATOM 1029 C C . SER A 1 133 ? 58.899 17.020 -79.131 1.00 51.78 133 SER A C 1
ATOM 1031 O O . SER A 1 133 ? 59.045 16.981 -80.351 1.00 51.78 133 SER A O 1
ATOM 1033 N N . ALA A 1 134 ? 59.579 17.902 -78.386 1.00 51.78 134 ALA A N 1
ATOM 1034 C CA . ALA A 1 134 ? 60.480 18.908 -78.955 1.00 51.78 134 ALA A CA 1
ATOM 1035 C C . ALA A 1 134 ? 61.803 18.345 -79.528 1.00 51.78 134 ALA A C 1
ATOM 1037 O O . ALA A 1 134 ? 62.393 18.953 -80.422 1.00 51.78 134 ALA A O 1
ATOM 1038 N N . LYS A 1 135 ? 62.297 17.197 -79.039 1.00 55.38 135 LYS A N 1
ATOM 1039 C CA . LYS A 1 135 ? 63.585 16.605 -79.466 1.00 55.38 135 LYS A CA 1
ATOM 1040 C C . LYS A 1 135 ? 63.480 15.601 -80.617 1.00 55.38 135 LYS A C 1
ATOM 1042 O O .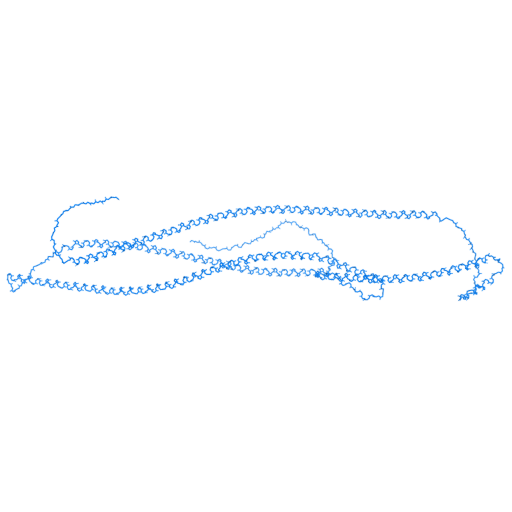 LYS A 1 135 ? 64.489 15.344 -81.274 1.00 55.38 135 LYS A O 1
ATOM 1047 N N . VAL A 1 136 ? 62.296 15.058 -80.898 1.00 46.56 136 VAL A N 1
ATOM 1048 C CA . VAL A 1 136 ? 62.088 14.055 -81.964 1.00 46.56 136 VAL A CA 1
ATOM 1049 C C . VAL A 1 136 ? 62.167 14.644 -83.389 1.00 46.56 136 VAL A C 1
ATOM 1051 O O . VAL A 1 136 ? 62.329 13.898 -84.348 1.00 46.56 136 VAL A O 1
ATOM 1054 N N . ASN A 1 137 ? 62.220 15.972 -83.553 1.00 45.06 137 ASN A N 1
ATOM 1055 C CA . ASN A 1 137 ? 62.386 16.637 -84.860 1.00 45.06 137 ASN A CA 1
ATOM 1056 C C . ASN A 1 137 ? 63.847 16.781 -85.364 1.00 45.06 137 ASN A C 1
ATOM 1058 O O . ASN A 1 137 ? 64.080 17.471 -86.354 1.00 45.06 137 ASN A O 1
ATOM 1062 N N . GLY A 1 138 ? 64.848 16.180 -84.701 1.00 44.22 138 GLY A N 1
ATOM 1063 C CA . GLY A 1 138 ? 66.255 16.597 -84.851 1.00 44.22 138 GLY A CA 1
ATOM 1064 C C . GLY A 1 138 ? 67.315 15.563 -85.254 1.00 44.22 138 GLY A C 1
ATOM 1065 O O . GLY A 1 138 ? 68.493 15.885 -85.126 1.00 44.22 138 GLY A O 1
ATOM 1066 N N . PHE A 1 139 ? 66.983 14.349 -85.711 1.00 37.44 139 PHE A N 1
ATOM 1067 C CA . PHE A 1 139 ? 68.006 13.325 -86.014 1.00 37.44 139 PHE A CA 1
ATOM 1068 C C . PHE A 1 139 ? 68.063 12.919 -87.497 1.00 37.44 139 PHE A C 1
ATOM 1070 O O . PHE A 1 139 ? 67.475 11.928 -87.917 1.00 37.44 139 PHE A O 1
ATOM 1077 N N . GLY A 1 140 ? 68.843 13.670 -88.284 1.00 39.16 140 GLY A N 1
ATOM 1078 C CA . GLY A 1 140 ? 69.370 13.254 -89.589 1.00 39.16 140 GLY A CA 1
ATOM 1079 C C . GLY A 1 140 ? 70.833 12.820 -89.452 1.00 39.16 140 GLY A C 1
ATOM 1080 O O . GLY A 1 140 ? 71.707 13.649 -89.208 1.00 39.16 140 GLY A O 1
ATOM 1081 N N . GLY A 1 141 ? 71.081 11.513 -89.547 1.00 38.94 141 GLY A N 1
ATOM 1082 C CA . GLY A 1 141 ? 72.362 10.865 -89.256 1.00 38.94 141 GLY A CA 1
ATOM 1083 C C . GLY A 1 141 ? 73.492 11.127 -90.262 1.00 38.94 141 GLY A C 1
ATOM 1084 O O . GLY A 1 141 ? 73.289 11.237 -91.468 1.00 38.94 141 GLY A O 1
ATOM 1085 N N . SER A 1 142 ? 74.710 11.168 -89.717 1.00 40.12 142 SER A N 1
ATOM 1086 C CA . SER A 1 142 ? 76.005 11.206 -90.403 1.00 40.12 142 SER A CA 1
ATOM 1087 C C . SER A 1 142 ? 76.499 9.783 -90.689 1.00 40.12 142 SER A C 1
ATOM 1089 O O . SER A 1 142 ? 76.345 8.910 -89.835 1.00 40.12 142 SER A O 1
ATOM 1091 N N . GLY A 1 143 ? 77.132 9.523 -91.843 1.00 41.62 143 GLY A N 1
ATOM 1092 C CA . GLY A 1 143 ? 77.743 8.207 -92.052 1.00 41.62 143 GLY A CA 1
ATOM 1093 C C . GLY A 1 143 ? 78.395 7.896 -93.401 1.00 41.62 143 GLY A C 1
ATOM 1094 O O . GLY A 1 143 ? 77.785 7.257 -94.250 1.00 41.62 143 GLY A O 1
ATOM 1095 N N . SER A 1 144 ? 79.708 8.151 -93.464 1.00 47.28 144 SER A N 1
ATOM 1096 C CA . SER A 1 144 ? 80.738 7.211 -93.954 1.00 47.28 144 SER A CA 1
ATOM 1097 C C . SER A 1 144 ? 80.764 6.851 -95.454 1.00 47.28 144 SER A C 1
ATOM 1099 O O . SER A 1 144 ? 79.769 6.917 -96.168 1.00 47.28 144 SER A O 1
ATOM 1101 N N . ALA A 1 145 ? 81.933 6.467 -95.968 1.00 49.84 145 ALA A N 1
ATOM 1102 C CA . ALA A 1 145 ? 82.218 6.226 -97.385 1.00 49.84 145 ALA A CA 1
ATOM 1103 C C . ALA A 1 145 ? 81.829 4.813 -97.874 1.00 49.84 145 ALA A C 1
ATOM 1105 O O . ALA A 1 145 ? 81.759 3.857 -97.106 1.00 49.84 145 ALA A O 1
ATOM 1106 N N . LEU A 1 146 ? 81.571 4.700 -99.182 1.00 46.53 146 LEU A N 1
ATOM 1107 C CA . LEU A 1 146 ? 81.066 3.500 -99.860 1.00 46.53 146 LEU A CA 1
ATOM 1108 C C . LEU A 1 146 ? 82.116 2.368 -99.939 1.00 46.53 146 LEU A C 1
ATOM 1110 O O . LEU A 1 146 ? 83.274 2.643 -100.266 1.00 46.53 146 LEU A O 1
ATOM 1114 N N . PRO A 1 147 ? 81.736 1.094 -99.723 1.00 53.66 147 PRO A N 1
ATOM 1115 C CA . PRO A 1 147 ? 82.635 -0.052 -99.828 1.00 53.66 147 PRO A CA 1
ATOM 1116 C C . PRO A 1 147 ? 83.091 -0.268 -101.279 1.00 53.66 147 PRO A C 1
ATOM 1118 O O . PRO A 1 147 ? 82.278 -0.381 -102.194 1.00 53.66 147 PRO A O 1
ATOM 1121 N N . ARG A 1 148 ? 84.408 -0.327 -101.507 1.00 50.62 148 ARG A N 1
ATOM 1122 C CA . ARG A 1 148 ? 84.999 -0.534 -102.841 1.00 50.62 148 ARG A CA 1
ATOM 1123 C C . ARG A 1 148 ? 85.077 -2.020 -103.189 1.00 50.62 148 ARG A C 1
ATOM 1125 O O . ARG A 1 148 ? 85.583 -2.823 -102.413 1.00 50.62 148 ARG A O 1
ATOM 1132 N N . SER A 1 149 ? 84.614 -2.368 -104.387 1.00 51.12 149 SER A N 1
ATOM 1133 C CA . SER A 1 149 ? 84.828 -3.684 -105.000 1.00 51.12 149 SER A CA 1
ATOM 1134 C C . SER A 1 149 ? 86.229 -3.801 -105.597 1.00 51.12 149 SER A C 1
ATOM 1136 O O . SER A 1 149 ? 86.733 -2.843 -106.174 1.00 51.12 149 SER A O 1
ATOM 1138 N N . GLN A 1 150 ? 86.824 -4.993 -105.522 1.00 56.12 150 GLN A N 1
ATOM 1139 C CA . GLN A 1 150 ? 88.107 -5.328 -106.154 1.00 56.12 150 GLN A CA 1
ATOM 1140 C C . GLN A 1 150 ? 87.957 -5.852 -107.600 1.00 56.12 150 GLN A C 1
ATOM 1142 O O . GLN A 1 150 ? 88.954 -5.997 -108.298 1.00 56.12 150 GLN A O 1
ATOM 1147 N N . LYS A 1 151 ? 86.725 -6.136 -108.064 1.00 56.84 151 LYS A N 1
ATOM 1148 C CA . LYS A 1 151 ? 86.428 -6.672 -109.414 1.00 56.84 151 LYS A CA 1
ATOM 1149 C C . LYS A 1 151 ? 85.984 -5.617 -110.435 1.00 56.84 151 LYS A C 1
ATOM 1151 O O . LYS A 1 151 ? 85.944 -5.912 -111.623 1.00 56.84 151 LYS A O 1
ATOM 1156 N N . TYR A 1 152 ? 85.653 -4.408 -109.989 1.00 56.00 152 TYR A N 1
ATOM 1157 C CA . TYR A 1 152 ? 85.152 -3.323 -110.833 1.00 56.00 152 TYR A CA 1
ATOM 1158 C C . TYR A 1 152 ? 85.979 -2.057 -110.576 1.00 56.00 152 TYR A C 1
ATOM 1160 O O . TYR A 1 152 ? 86.296 -1.761 -109.427 1.00 56.00 152 TYR A O 1
ATOM 1168 N N . THR A 1 153 ? 86.327 -1.302 -111.620 1.00 55.19 153 THR A N 1
ATOM 1169 C CA . THR A 1 153 ? 87.063 -0.024 -111.544 1.00 55.19 153 THR A CA 1
ATOM 1170 C C . THR A 1 153 ? 86.241 1.110 -112.169 1.00 55.19 153 THR A C 1
ATOM 1172 O O . THR A 1 153 ? 85.359 0.878 -112.996 1.00 55.19 153 THR A O 1
ATOM 1175 N N . GLY A 1 154 ? 86.469 2.355 -111.735 1.00 64.56 154 GLY A N 1
ATOM 1176 C CA . GLY A 1 154 ? 85.676 3.513 -112.174 1.00 64.56 154 GLY A CA 1
ATOM 1177 C C . GLY A 1 154 ? 84.233 3.506 -111.640 1.00 64.56 154 GLY A C 1
ATOM 1178 O O . GLY A 1 154 ? 83.972 3.054 -110.524 1.00 64.56 154 GLY A O 1
ATOM 1179 N N . MET A 1 155 ? 83.281 4.002 -112.435 1.00 64.06 155 MET A N 1
ATOM 1180 C CA . MET A 1 155 ? 81.861 4.153 -112.057 1.00 64.06 155 MET A CA 1
ATOM 1181 C C . MET A 1 155 ? 81.173 2.838 -111.638 1.00 64.06 155 MET A C 1
ATOM 1183 O O . MET A 1 155 ? 80.259 2.855 -110.811 1.00 64.06 155 MET A O 1
ATOM 1187 N N . ALA A 1 156 ? 81.636 1.693 -112.148 1.00 67.06 156 ALA A N 1
ATOM 1188 C CA . ALA A 1 156 ? 81.123 0.367 -111.792 1.00 67.06 156 ALA A CA 1
ATOM 1189 C C . ALA A 1 156 ? 81.441 -0.035 -110.330 1.00 67.06 156 ALA A C 1
ATOM 1191 O O . ALA A 1 156 ? 80.661 -0.724 -109.676 1.00 67.06 156 ALA A O 1
ATOM 1192 N N . ALA A 1 157 ? 82.569 0.430 -109.777 1.00 67.75 157 ALA A N 1
ATOM 1193 C CA . ALA A 1 157 ? 82.942 0.171 -108.383 1.00 67.75 157 ALA A CA 1
ATOM 1194 C C . ALA A 1 157 ? 82.065 0.958 -107.399 1.00 67.75 157 ALA A C 1
ATOM 1196 O O . ALA A 1 157 ? 81.699 0.452 -106.338 1.00 67.75 157 ALA A O 1
ATOM 1197 N N . VAL A 1 158 ? 81.733 2.199 -107.770 1.00 71.38 158 VAL A N 1
ATOM 1198 C CA . VAL A 1 158 ? 80.871 3.095 -106.989 1.00 71.38 158 VAL A CA 1
ATOM 1199 C C . VAL A 1 158 ? 79.445 2.558 -106.963 1.00 71.38 158 VAL A C 1
ATOM 1201 O O . VAL A 1 158 ? 78.872 2.432 -105.886 1.00 71.38 158 VAL A O 1
ATOM 1204 N N . THR A 1 159 ? 78.900 2.169 -108.118 1.00 76.44 159 THR A N 1
ATOM 1205 C CA . THR A 1 159 ? 77.558 1.565 -108.206 1.00 76.44 159 THR A CA 1
ATOM 1206 C C . THR A 1 159 ? 77.458 0.275 -107.393 1.00 76.44 159 THR A C 1
ATOM 1208 O O . THR A 1 159 ? 76.519 0.133 -106.617 1.00 76.44 159 THR A O 1
ATOM 1211 N N . TYR A 1 160 ? 78.455 -0.614 -107.455 1.00 76.56 160 TYR A N 1
ATOM 1212 C CA . TYR A 1 160 ? 78.491 -1.801 -106.592 1.00 76.56 160 TYR A CA 1
ATOM 1213 C C . TYR A 1 160 ? 78.541 -1.450 -105.095 1.00 76.56 160 TYR A C 1
ATOM 1215 O O . TYR A 1 160 ? 77.820 -2.046 -104.302 1.00 76.56 160 TYR A O 1
ATOM 1223 N N . GLY A 1 161 ? 79.369 -0.479 -104.695 1.00 77.12 161 GLY A N 1
ATOM 1224 C CA . GLY A 1 161 ? 79.473 -0.049 -103.297 1.00 77.12 161 GLY A CA 1
ATOM 1225 C C . GLY A 1 161 ? 78.184 0.566 -102.750 1.00 77.12 161 GLY A C 1
ATOM 1226 O O . GLY A 1 161 ? 77.834 0.328 -101.594 1.00 77.12 161 GLY A O 1
ATOM 1227 N N . VAL A 1 162 ? 77.458 1.316 -103.588 1.00 81.44 162 VAL A N 1
ATOM 1228 C CA . VAL A 1 162 ? 76.126 1.856 -103.264 1.00 81.44 162 VAL A CA 1
ATOM 1229 C C . VAL A 1 162 ? 75.123 0.726 -103.096 1.00 81.44 162 VAL A C 1
ATOM 1231 O O . VAL A 1 162 ? 74.461 0.679 -102.066 1.00 81.44 162 VAL A O 1
ATOM 1234 N N . ILE A 1 163 ? 75.055 -0.210 -104.048 1.00 83.62 163 ILE A N 1
ATOM 1235 C CA . ILE A 1 163 ? 74.134 -1.356 -103.980 1.00 83.62 163 ILE A CA 1
ATOM 1236 C C . ILE A 1 163 ? 74.432 -2.214 -102.744 1.00 83.62 163 ILE A C 1
ATOM 1238 O O . ILE A 1 163 ? 73.514 -2.587 -102.021 1.00 83.62 163 ILE A O 1
ATOM 1242 N N . LYS A 1 164 ? 75.711 -2.480 -102.449 1.00 84.44 164 LYS A N 1
ATOM 1243 C CA . LYS A 1 164 ? 76.097 -3.282 -101.285 1.00 84.44 164 LYS A CA 1
ATOM 1244 C C . LYS A 1 164 ? 75.706 -2.607 -99.970 1.00 84.44 164 LYS A C 1
ATOM 1246 O O . LYS A 1 164 ? 75.099 -3.265 -99.137 1.00 84.44 164 LYS A O 1
ATOM 1251 N N . ARG A 1 165 ? 75.993 -1.310 -99.793 1.00 82.38 165 ARG A N 1
ATOM 1252 C CA . ARG A 1 165 ? 75.559 -0.601 -98.577 1.00 82.38 165 ARG A CA 1
ATOM 1253 C C . ARG A 1 165 ? 74.056 -0.446 -98.480 1.00 82.38 165 ARG A C 1
ATOM 1255 O O . ARG A 1 165 ? 73.538 -0.519 -97.378 1.00 82.38 165 ARG A O 1
ATOM 1262 N N . ALA A 1 166 ? 73.366 -0.236 -99.597 1.00 84.12 166 ALA A N 1
ATOM 1263 C CA . ALA A 1 166 ? 71.911 -0.207 -99.599 1.00 84.12 166 ALA A CA 1
ATOM 1264 C C . ALA A 1 166 ? 71.347 -1.543 -99.093 1.00 84.12 166 ALA A C 1
ATOM 1266 O O . ALA A 1 166 ? 70.494 -1.532 -98.216 1.00 84.12 166 ALA A O 1
ATOM 1267 N N . ASN A 1 167 ? 71.885 -2.677 -99.553 1.00 88.19 167 ASN A N 1
ATOM 1268 C CA . ASN A 1 167 ? 71.482 -3.997 -99.064 1.00 88.19 167 ASN A CA 1
ATOM 1269 C C . ASN A 1 167 ? 71.850 -4.218 -97.589 1.00 88.19 167 ASN A C 1
ATOM 1271 O O . ASN A 1 167 ? 71.002 -4.667 -96.833 1.00 88.19 167 ASN A O 1
ATOM 1275 N N . GLU A 1 168 ? 73.063 -3.852 -97.158 1.00 88.56 168 GLU A N 1
ATOM 1276 C CA . GLU A 1 168 ? 73.478 -3.946 -95.744 1.00 88.56 168 GLU A CA 1
ATOM 1277 C C . GLU A 1 168 ? 72.588 -3.081 -94.826 1.00 88.56 168 GLU A C 1
ATOM 1279 O O . GLU A 1 168 ? 72.219 -3.511 -93.738 1.00 88.56 168 GLU A O 1
ATOM 1284 N N . ILE A 1 169 ? 72.195 -1.879 -95.270 1.00 86.50 169 ILE A N 1
ATOM 1285 C CA . ILE A 1 169 ? 71.254 -1.007 -94.546 1.00 86.50 169 ILE A CA 1
ATOM 1286 C C . ILE A 1 169 ? 69.860 -1.631 -94.508 1.00 86.50 169 ILE A C 1
ATOM 1288 O O . ILE A 1 169 ? 69.220 -1.608 -93.463 1.00 86.50 169 ILE A O 1
ATOM 1292 N N . VAL A 1 170 ? 69.377 -2.181 -95.625 1.00 92.44 170 VAL A N 1
ATOM 1293 C CA . VAL A 1 170 ? 68.074 -2.858 -95.673 1.00 92.44 170 VAL A CA 1
ATOM 1294 C C . VAL A 1 170 ? 68.067 -4.077 -94.751 1.00 92.44 170 VAL A C 1
ATOM 1296 O O . VAL A 1 170 ? 67.113 -4.241 -94.003 1.00 92.44 170 VAL A O 1
ATOM 1299 N N . GLU A 1 171 ? 69.123 -4.893 -94.740 1.00 90.88 171 GLU A N 1
ATOM 1300 C CA . GLU A 1 171 ? 69.255 -6.037 -93.829 1.00 90.88 171 GLU A CA 1
ATOM 1301 C C . GLU A 1 171 ? 69.278 -5.605 -92.356 1.00 90.88 171 GLU A C 1
ATOM 1303 O O . GLU A 1 171 ? 68.589 -6.207 -91.534 1.00 90.88 171 GLU A O 1
ATOM 1308 N N . GLU A 1 172 ? 70.010 -4.541 -92.012 1.00 90.31 172 GLU A N 1
ATOM 1309 C CA . GLU A 1 172 ? 70.040 -4.019 -90.641 1.00 90.31 172 GLU A CA 1
ATOM 1310 C C . GLU A 1 172 ? 68.688 -3.410 -90.230 1.00 90.31 172 GLU A C 1
ATOM 1312 O O . GLU A 1 172 ? 68.213 -3.666 -89.126 1.00 90.31 172 GLU A O 1
ATOM 1317 N N . LEU A 1 173 ? 68.017 -2.673 -91.124 1.00 91.19 173 LEU A N 1
ATOM 1318 C CA . LEU A 1 173 ? 66.664 -2.160 -90.887 1.00 91.19 173 LEU A CA 1
ATOM 1319 C C . LEU A 1 173 ? 65.648 -3.294 -90.725 1.00 91.19 173 LEU A C 1
ATOM 1321 O O . LEU A 1 173 ? 64.803 -3.219 -89.838 1.00 91.19 173 LEU A O 1
ATOM 1325 N N . LEU A 1 174 ? 65.740 -4.353 -91.534 1.00 92.88 174 LEU A N 1
ATOM 1326 C CA . LEU A 1 174 ? 64.900 -5.544 -91.391 1.00 92.88 174 LEU A CA 1
ATOM 1327 C C . LEU A 1 174 ? 65.152 -6.226 -90.048 1.00 92.88 174 LEU A C 1
ATOM 1329 O O . LEU A 1 174 ? 64.201 -6.540 -89.342 1.00 92.88 174 LEU A O 1
ATOM 1333 N N . LYS A 1 175 ? 66.414 -6.376 -89.636 1.00 93.31 175 LYS A N 1
ATOM 1334 C CA . LYS A 1 175 ? 66.767 -6.964 -88.340 1.00 93.31 175 LYS A CA 1
ATOM 1335 C C . LYS A 1 175 ? 66.272 -6.120 -87.161 1.00 93.31 175 LYS A C 1
ATOM 1337 O O . LYS A 1 175 ? 65.781 -6.681 -86.181 1.00 93.31 175 LYS A O 1
ATOM 1342 N N . GLN A 1 176 ? 66.377 -4.792 -87.241 1.00 90.31 176 GLN A N 1
ATOM 1343 C CA . GLN A 1 176 ? 65.833 -3.877 -86.232 1.00 90.31 176 GLN A CA 1
ATOM 1344 C C . GLN A 1 176 ? 64.307 -3.925 -86.192 1.00 90.31 176 GLN A C 1
ATOM 1346 O O . GLN A 1 176 ? 63.727 -3.967 -85.109 1.00 90.31 176 GLN A O 1
ATOM 1351 N N . ASN A 1 177 ? 63.659 -3.976 -87.356 1.00 89.50 177 ASN A N 1
ATOM 1352 C CA . ASN A 1 177 ? 62.216 -4.125 -87.460 1.00 89.50 177 ASN A CA 1
ATOM 1353 C C . ASN A 1 177 ? 61.753 -5.465 -86.871 1.00 89.50 177 ASN A C 1
ATOM 1355 O O . ASN A 1 177 ? 60.835 -5.480 -86.062 1.00 89.50 177 ASN A O 1
ATOM 1359 N N . ASP A 1 178 ? 62.430 -6.571 -87.177 1.00 94.69 178 ASP A N 1
ATOM 1360 C CA . ASP A 1 178 ? 62.122 -7.893 -86.622 1.00 94.69 178 ASP A CA 1
ATOM 1361 C C . ASP A 1 178 ? 62.326 -7.939 -85.103 1.00 94.69 178 ASP A C 1
ATOM 1363 O O . ASP A 1 178 ? 61.509 -8.512 -84.381 1.00 94.69 178 ASP A O 1
ATOM 1367 N N . ALA A 1 179 ? 63.398 -7.325 -84.591 1.00 92.94 179 ALA A N 1
ATOM 1368 C CA . ALA A 1 179 ? 63.630 -7.207 -83.153 1.00 92.94 179 ALA A CA 1
ATOM 1369 C C . ALA A 1 179 ? 62.556 -6.340 -82.471 1.00 92.94 179 ALA A C 1
ATOM 1371 O O . ALA A 1 179 ? 62.065 -6.700 -81.401 1.00 92.94 179 ALA A O 1
ATOM 1372 N N . SER A 1 180 ? 62.152 -5.236 -83.107 1.00 92.31 180 SER A N 1
ATOM 1373 C CA . SER A 1 180 ? 61.082 -4.357 -82.627 1.00 92.31 180 SER A CA 1
ATOM 1374 C C . SER A 1 180 ? 59.724 -5.063 -82.621 1.00 92.31 180 SER A C 1
ATOM 1376 O O . SER A 1 180 ? 59.010 -4.998 -81.621 1.00 92.31 180 SER A O 1
ATOM 1378 N N . VAL A 1 181 ? 59.391 -5.804 -83.683 1.00 93.50 181 VAL A N 1
ATOM 1379 C CA . VAL A 1 181 ? 58.163 -6.605 -83.780 1.00 93.50 181 VAL A CA 1
ATOM 1380 C C . VAL A 1 181 ? 58.140 -7.678 -82.696 1.00 93.50 181 VAL A C 1
ATOM 1382 O O . VAL A 1 181 ? 57.169 -7.740 -81.950 1.00 93.50 181 VAL A O 1
ATOM 1385 N N . LYS A 1 182 ? 59.225 -8.444 -82.519 1.00 96.44 182 LYS A N 1
ATOM 1386 C CA . LYS A 1 182 ? 59.321 -9.455 -81.452 1.00 96.44 182 LYS A CA 1
ATOM 1387 C C . LYS A 1 182 ? 59.169 -8.854 -80.057 1.00 96.44 182 LYS A C 1
ATOM 1389 O O . LYS A 1 182 ? 58.443 -9.405 -79.239 1.00 96.44 182 LYS A O 1
ATOM 1394 N N . SER A 1 183 ? 59.824 -7.723 -79.785 1.00 95.06 183 SER A N 1
ATOM 1395 C CA . SER A 1 183 ? 59.705 -7.036 -78.493 1.00 95.06 183 SER A CA 1
ATOM 1396 C C . SER A 1 183 ? 58.280 -6.535 -78.241 1.00 95.06 183 SER A C 1
ATOM 1398 O O . SER A 1 183 ? 57.769 -6.682 -77.133 1.00 95.06 183 SER A O 1
ATOM 1400 N N . ARG A 1 184 ? 57.618 -5.985 -79.265 1.00 94.44 184 ARG A N 1
ATOM 1401 C CA . ARG A 1 184 ? 56.219 -5.553 -79.182 1.00 94.44 184 ARG A CA 1
ATOM 1402 C C . ARG A 1 184 ? 55.277 -6.733 -78.957 1.00 94.44 184 ARG A C 1
ATOM 1404 O O . ARG A 1 184 ? 54.361 -6.620 -78.151 1.00 94.44 184 ARG A O 1
ATOM 1411 N N . ASP A 1 185 ? 55.480 -7.835 -79.667 1.00 95.44 185 ASP A N 1
ATOM 1412 C CA . ASP A 1 185 ? 54.626 -9.015 -79.559 1.00 95.44 185 ASP A CA 1
ATOM 1413 C C . ASP A 1 185 ? 54.802 -9.687 -78.182 1.00 95.44 185 ASP A C 1
ATOM 1415 O O . ASP A 1 185 ? 53.809 -10.031 -77.552 1.00 95.44 185 ASP A O 1
ATOM 1419 N N . GLN A 1 186 ? 56.025 -9.723 -77.635 1.00 96.19 186 GLN A N 1
ATOM 1420 C CA . GLN A 1 186 ? 56.273 -10.150 -76.251 1.00 96.19 186 GLN A CA 1
ATOM 1421 C C . GLN A 1 186 ? 55.602 -9.224 -75.219 1.00 96.19 186 GLN A C 1
ATOM 1423 O O . GLN A 1 186 ? 55.046 -9.698 -74.231 1.00 96.19 186 GLN A O 1
ATOM 1428 N N . ALA A 1 187 ? 55.627 -7.903 -75.432 1.00 93.88 187 ALA A N 1
ATOM 1429 C CA . ALA A 1 187 ? 54.929 -6.960 -74.556 1.00 93.88 187 ALA A CA 1
ATOM 1430 C C . ALA A 1 187 ? 53.401 -7.145 -74.614 1.00 93.88 187 ALA A C 1
ATOM 1432 O O . ALA A 1 187 ? 52.735 -7.040 -73.587 1.00 93.88 187 ALA A O 1
ATOM 1433 N N . ARG A 1 188 ? 52.844 -7.462 -75.792 1.00 95.25 188 ARG A N 1
ATOM 1434 C CA . ARG A 1 188 ? 51.420 -7.805 -75.944 1.00 95.25 188 ARG A CA 1
ATOM 1435 C C . ARG A 1 188 ? 51.066 -9.081 -75.194 1.00 95.25 188 ARG A C 1
ATOM 1437 O O . ARG A 1 188 ? 50.090 -9.065 -74.461 1.00 95.25 188 ARG A O 1
ATOM 1444 N N . GLU A 1 189 ? 51.879 -10.128 -75.311 1.00 95.31 189 GLU A N 1
ATOM 1445 C CA . GLU A 1 189 ? 51.662 -11.394 -74.599 1.00 95.31 189 GLU A CA 1
ATOM 1446 C C . GLU A 1 189 ? 51.695 -11.202 -73.072 1.00 95.31 189 GLU A C 1
ATOM 1448 O O . GLU A 1 189 ? 50.833 -11.715 -72.363 1.00 95.31 189 GLU A O 1
ATOM 1453 N N . GLN A 1 190 ? 52.622 -10.387 -72.553 1.00 95.94 190 GLN A N 1
ATOM 1454 C CA . GLN A 1 190 ? 52.655 -10.044 -71.124 1.00 95.94 190 GLN A CA 1
ATOM 1455 C C . GLN A 1 190 ? 51.409 -9.273 -70.673 1.00 95.94 190 GLN A C 1
ATOM 1457 O O . GLN A 1 190 ? 50.875 -9.540 -69.597 1.00 95.94 190 GLN A O 1
ATOM 1462 N N . VAL A 1 191 ? 50.939 -8.318 -71.481 1.00 96.12 191 VAL A N 1
ATOM 1463 C CA . VAL A 1 191 ? 49.705 -7.572 -71.196 1.00 96.12 191 VAL A CA 1
ATOM 1464 C C . VAL A 1 191 ? 48.490 -8.496 -71.247 1.00 96.12 191 VAL A C 1
ATOM 1466 O O . VAL A 1 191 ? 47.647 -8.425 -70.361 1.00 96.12 191 VAL A O 1
ATOM 1469 N N . GLU A 1 192 ? 48.407 -9.393 -72.229 1.00 96.00 192 GLU A N 1
ATOM 1470 C CA . GLU A 1 192 ? 47.335 -10.389 -72.321 1.00 96.00 192 GLU A CA 1
ATOM 1471 C C . GLU A 1 192 ? 47.335 -11.323 -71.106 1.00 96.00 192 GLU A C 1
ATOM 1473 O O . GLU A 1 192 ? 46.285 -11.512 -70.496 1.00 96.00 192 GLU A O 1
ATOM 1478 N N . GLN A 1 193 ? 48.500 -11.824 -70.678 1.00 96.88 193 GLN A N 1
ATOM 1479 C CA . GLN A 1 193 ? 48.614 -12.635 -69.465 1.00 96.88 193 GLN A CA 1
ATOM 1480 C C . GLN A 1 193 ? 48.124 -11.874 -68.223 1.00 96.88 193 GLN A C 1
ATOM 1482 O O . GLN A 1 193 ? 47.309 -12.399 -67.465 1.00 96.88 193 GLN A O 1
ATOM 1487 N N . ARG A 1 194 ? 48.565 -10.623 -68.033 1.00 97.00 194 ARG A N 1
ATOM 1488 C CA . ARG A 1 194 ? 48.095 -9.789 -66.916 1.00 97.00 194 ARG A CA 1
ATOM 1489 C C . ARG A 1 194 ? 46.600 -9.496 -66.991 1.00 97.00 194 ARG A C 1
ATOM 1491 O O . ARG A 1 194 ? 45.946 -9.486 -65.957 1.00 97.00 194 ARG A O 1
ATOM 1498 N N . ASN A 1 195 ? 46.040 -9.311 -68.185 1.00 97.56 195 ASN A N 1
ATOM 1499 C CA . ASN A 1 195 ? 44.600 -9.121 -68.356 1.00 97.56 195 ASN A CA 1
ATOM 1500 C C . ASN A 1 195 ? 43.807 -10.369 -67.939 1.00 97.56 195 ASN A C 1
ATOM 1502 O O . ASN A 1 195 ? 42.748 -10.230 -67.329 1.00 97.56 195 ASN A O 1
ATOM 1506 N N . TYR A 1 196 ? 44.313 -11.576 -68.220 1.00 98.19 196 TYR A N 1
ATOM 1507 C CA . TYR A 1 196 ? 43.698 -12.813 -67.729 1.00 98.19 196 TYR A CA 1
ATOM 1508 C C . TYR A 1 196 ? 43.778 -12.935 -66.204 1.00 98.19 196 TYR A C 1
ATOM 1510 O O . TYR A 1 196 ? 42.784 -13.300 -65.580 1.00 98.19 196 TYR A O 1
ATOM 1518 N N . GLU A 1 197 ? 44.924 -12.603 -65.604 1.00 97.69 197 GLU A N 1
ATOM 1519 C CA . GLU A 1 197 ? 45.096 -12.599 -64.143 1.00 97.69 197 GLU A CA 1
ATOM 1520 C C . GLU A 1 197 ? 44.105 -11.629 -63.474 1.00 97.69 197 GLU A C 1
ATOM 1522 O O . GLU A 1 197 ? 43.342 -12.041 -62.602 1.00 97.69 197 GLU A O 1
ATOM 1527 N N . ILE A 1 198 ? 44.012 -10.388 -63.969 1.00 97.44 198 ILE A N 1
ATOM 1528 C CA . ILE A 1 198 ? 43.056 -9.383 -63.474 1.00 97.44 198 ILE A CA 1
ATOM 1529 C C . ILE A 1 198 ? 41.612 -9.878 -63.612 1.00 97.44 198 ILE A C 1
ATOM 1531 O O . ILE A 1 198 ? 40.818 -9.712 -62.692 1.00 97.44 198 ILE A O 1
ATOM 1535 N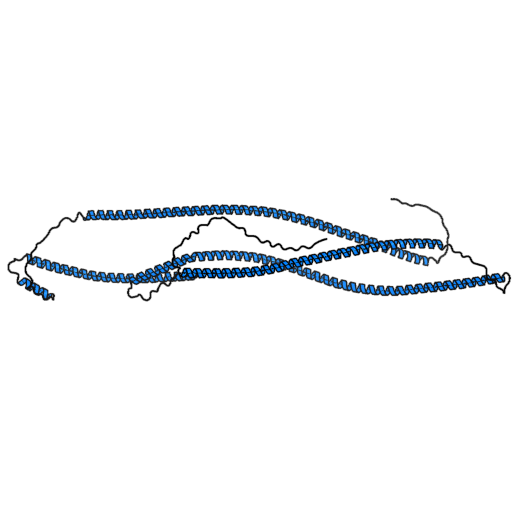 N . ALA A 1 199 ? 41.245 -10.506 -64.733 1.00 97.56 199 ALA A N 1
ATOM 1536 C CA . ALA A 1 199 ? 39.884 -11.009 -64.928 1.00 97.56 199 ALA A CA 1
ATOM 1537 C C . ALA A 1 199 ? 3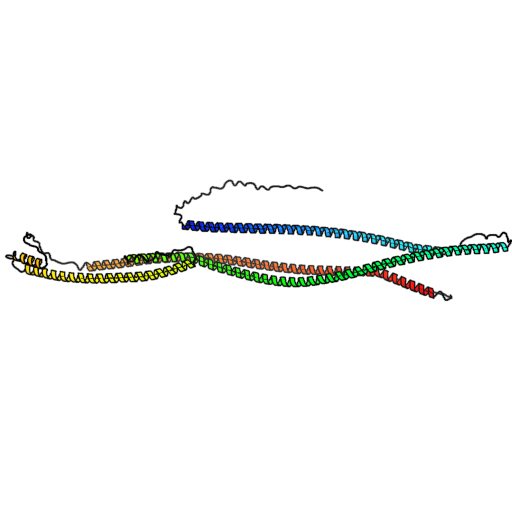9.506 -12.099 -63.908 1.00 97.56 199 ALA A C 1
ATOM 1539 O O . ALA A 1 199 ? 38.364 -12.140 -63.441 1.00 97.56 199 ALA A O 1
ATOM 1540 N N . ILE A 1 200 ? 40.456 -12.965 -63.539 1.00 97.19 200 ILE A N 1
ATOM 1541 C CA . ILE A 1 200 ? 40.253 -13.989 -62.505 1.00 97.19 200 ILE A CA 1
ATOM 1542 C C . ILE A 1 200 ? 40.082 -13.331 -61.133 1.00 97.19 200 ILE A C 1
ATOM 1544 O O . ILE A 1 200 ? 39.140 -13.670 -60.419 1.00 97.19 200 ILE A O 1
ATOM 1548 N N . GLU A 1 201 ? 40.954 -12.385 -60.777 1.00 97.69 201 GLU A N 1
ATOM 1549 C CA . GLU A 1 201 ? 40.874 -11.654 -59.506 1.00 97.69 201 GLU A CA 1
ATOM 1550 C C . GLU A 1 201 ? 39.547 -10.895 -59.378 1.00 97.69 201 GLU A C 1
ATOM 1552 O O . GLU A 1 201 ? 38.860 -11.018 -58.365 1.00 97.69 201 GLU A O 1
ATOM 1557 N N . VAL A 1 202 ? 39.130 -10.184 -60.431 1.00 97.81 202 VAL A N 1
ATOM 1558 C CA . VAL A 1 202 ? 37.835 -9.490 -60.479 1.00 97.81 202 VAL A CA 1
ATOM 1559 C C . VAL A 1 202 ? 36.684 -10.477 -60.293 1.00 97.81 202 VAL A C 1
ATOM 1561 O O . VAL A 1 202 ? 35.816 -10.230 -59.463 1.00 97.81 202 VAL A O 1
ATOM 1564 N N . SER A 1 203 ? 36.710 -11.631 -60.968 1.00 97.50 203 SER A N 1
ATOM 1565 C CA . SER A 1 203 ? 35.662 -12.654 -60.816 1.00 97.50 203 SER A CA 1
ATOM 1566 C C . SER A 1 203 ? 35.571 -13.193 -59.379 1.00 97.50 203 SER A C 1
ATOM 1568 O O . SER A 1 203 ? 34.479 -13.444 -58.871 1.00 97.50 203 SER A O 1
ATOM 1570 N N . GLN A 1 204 ? 36.709 -13.368 -58.697 1.00 98.19 204 GLN A N 1
ATOM 1571 C CA . GLN A 1 204 ? 36.747 -13.811 -57.296 1.00 98.19 204 GLN A CA 1
ATOM 1572 C C . GLN A 1 204 ? 36.215 -12.739 -56.337 1.00 98.19 204 GLN A C 1
ATOM 1574 O O . GLN A 1 204 ? 35.472 -13.053 -55.400 1.00 98.19 204 GLN A O 1
ATOM 1579 N N . LEU A 1 205 ? 36.567 -11.473 -56.576 1.00 98.06 205 LEU A N 1
ATOM 1580 C CA . LEU A 1 205 ? 36.048 -10.346 -55.805 1.00 98.06 205 LEU A CA 1
ATOM 1581 C C . LEU A 1 205 ? 34.537 -10.190 -56.002 1.00 98.06 205 LEU A C 1
ATOM 1583 O O . LEU A 1 205 ? 33.817 -10.026 -55.022 1.00 98.06 205 LEU A O 1
ATOM 1587 N N . GLU A 1 206 ? 34.040 -10.306 -57.233 1.00 97.19 206 GLU A N 1
ATOM 1588 C CA . GLU A 1 206 ? 32.607 -10.254 -57.541 1.00 97.19 206 GLU A CA 1
ATOM 1589 C C . GLU A 1 206 ? 31.825 -11.369 -56.836 1.00 97.19 206 GLU A C 1
ATOM 1591 O O . GLU A 1 206 ? 30.778 -11.096 -56.245 1.00 97.19 206 GLU A O 1
ATOM 1596 N N . ALA A 1 207 ? 32.353 -12.599 -56.823 1.00 97.38 207 ALA A N 1
ATOM 1597 C CA . ALA A 1 207 ? 31.756 -13.708 -56.080 1.00 97.38 207 ALA A CA 1
ATOM 1598 C C . ALA A 1 207 ? 31.691 -13.411 -54.571 1.00 97.38 207 ALA A C 1
ATOM 1600 O O . ALA A 1 207 ? 30.630 -13.532 -53.961 1.00 97.38 207 ALA A O 1
ATOM 1601 N N . THR A 1 208 ? 32.789 -12.918 -53.990 1.00 98.00 208 THR A N 1
ATOM 1602 C CA . THR A 1 208 ? 32.853 -12.559 -52.560 1.00 98.00 208 THR A CA 1
ATOM 1603 C C . THR A 1 208 ? 31.883 -11.425 -52.212 1.00 98.00 208 THR A C 1
ATOM 1605 O O . THR A 1 208 ? 31.212 -11.467 -51.183 1.00 98.00 208 THR A O 1
ATOM 1608 N N . ILE A 1 209 ? 31.764 -10.412 -53.077 1.00 97.44 209 ILE A N 1
ATOM 1609 C CA . ILE A 1 209 ? 30.805 -9.311 -52.908 1.00 97.44 209 ILE A CA 1
ATOM 1610 C C . ILE A 1 209 ? 29.367 -9.837 -52.965 1.00 97.44 209 ILE A C 1
ATOM 1612 O O . ILE A 1 209 ? 28.526 -9.377 -52.192 1.00 97.44 209 ILE A O 1
ATOM 1616 N N . SER A 1 210 ? 29.073 -10.785 -53.860 1.00 97.75 210 SER A N 1
ATOM 1617 C CA . SER A 1 210 ? 27.750 -11.410 -53.945 1.00 97.75 210 SER A CA 1
ATOM 1618 C C . SER A 1 210 ? 27.401 -12.162 -52.658 1.00 97.75 210 SER A C 1
ATOM 1620 O O . SER A 1 210 ? 26.333 -11.928 -52.097 1.00 97.75 210 SER A O 1
ATOM 1622 N N . ASP A 1 211 ? 28.317 -12.986 -52.143 1.00 97.94 211 ASP A N 1
ATOM 1623 C CA . ASP A 1 211 ? 28.107 -13.742 -50.901 1.00 97.94 211 ASP A CA 1
ATOM 1624 C C . ASP A 1 211 ? 27.892 -12.813 -49.692 1.00 97.94 211 ASP A C 1
ATOM 1626 O O . ASP A 1 211 ? 26.980 -13.023 -48.887 1.00 97.94 211 ASP A O 1
ATOM 1630 N N . LEU A 1 212 ? 28.682 -11.736 -49.588 1.00 98.00 212 LEU A N 1
ATOM 1631 C CA . LEU A 1 212 ? 28.529 -10.734 -48.529 1.00 98.00 212 LEU A CA 1
ATOM 1632 C C . LEU A 1 212 ? 27.191 -9.990 -48.620 1.00 98.00 212 LEU A C 1
ATOM 1634 O O . LEU A 1 212 ? 26.580 -9.710 -47.590 1.00 98.00 212 LEU A O 1
ATOM 1638 N N . ARG A 1 213 ? 26.704 -9.680 -49.828 1.00 97.81 213 ARG A N 1
ATOM 1639 C CA . ARG A 1 213 ? 25.384 -9.052 -50.017 1.00 97.81 213 ARG A CA 1
ATOM 1640 C C . ARG A 1 213 ? 24.254 -9.960 -49.542 1.00 97.81 213 ARG A C 1
ATOM 1642 O O . ARG A 1 213 ? 23.349 -9.481 -48.858 1.00 97.81 213 ARG A O 1
ATOM 1649 N N . ASP A 1 214 ? 24.330 -11.251 -49.849 1.00 97.56 214 ASP A N 1
ATOM 1650 C CA . ASP A 1 214 ? 23.353 -12.234 -49.381 1.00 97.56 214 ASP A CA 1
ATOM 1651 C C . ASP A 1 214 ? 23.382 -12.372 -47.852 1.00 97.56 214 ASP A C 1
ATOM 1653 O O . ASP A 1 214 ? 22.333 -12.482 -47.212 1.00 97.56 214 ASP A O 1
ATOM 1657 N N . GLU A 1 215 ? 24.569 -12.342 -47.239 1.00 98.00 215 GLU A N 1
ATOM 1658 C CA . GLU A 1 215 ? 24.705 -12.364 -45.781 1.00 98.00 215 GLU A CA 1
ATOM 1659 C C . GLU A 1 215 ? 24.138 -11.097 -45.127 1.00 98.00 215 GLU A C 1
ATOM 1661 O O . GLU A 1 215 ? 23.409 -11.199 -44.137 1.00 98.00 215 GLU A O 1
ATOM 1666 N N . VAL A 1 216 ? 24.413 -9.916 -45.689 1.00 97.56 216 VAL A N 1
ATOM 1667 C CA . VAL A 1 216 ? 23.837 -8.645 -45.224 1.00 97.56 216 VAL A CA 1
ATOM 1668 C C . VAL A 1 216 ? 22.316 -8.689 -45.323 1.00 97.56 216 VAL A C 1
ATOM 1670 O O . VAL A 1 216 ? 21.653 -8.412 -44.332 1.00 97.56 216 VAL A O 1
ATOM 1673 N N . SER A 1 217 ? 21.754 -9.131 -46.452 1.00 98.00 217 SER A N 1
ATOM 1674 C CA . SER A 1 217 ? 20.300 -9.251 -46.620 1.00 98.00 217 SER A CA 1
ATOM 1675 C C . SER A 1 217 ? 19.665 -10.181 -45.576 1.00 98.00 217 SER A C 1
ATOM 1677 O O . SER A 1 217 ? 18.645 -9.835 -44.975 1.00 98.00 217 SER A O 1
ATOM 1679 N N . LYS A 1 218 ? 20.298 -11.327 -45.285 1.00 98.19 218 LYS A N 1
ATOM 1680 C CA . LYS A 1 218 ? 19.847 -12.243 -44.222 1.00 98.19 218 LYS A CA 1
ATOM 1681 C C . LYS A 1 218 ? 19.903 -11.588 -42.843 1.00 98.19 218 LYS A C 1
ATOM 1683 O O . LYS A 1 218 ? 18.945 -11.701 -42.082 1.00 98.19 218 LYS A O 1
ATOM 1688 N N . LYS A 1 219 ? 21.005 -10.905 -42.513 1.00 98.00 219 LYS A N 1
ATOM 1689 C CA . LYS A 1 219 ? 21.158 -10.207 -41.228 1.00 98.00 219 LYS A CA 1
ATOM 1690 C C . LYS A 1 219 ? 20.143 -9.075 -41.079 1.00 98.00 219 LYS A C 1
ATOM 1692 O O . LYS A 1 219 ? 19.539 -8.975 -40.019 1.00 98.00 219 LYS A O 1
ATOM 1697 N N . THR A 1 220 ? 19.892 -8.295 -42.129 1.00 97.56 220 THR A N 1
ATOM 1698 C CA . THR A 1 220 ? 18.861 -7.246 -42.138 1.00 97.56 220 THR A CA 1
ATOM 1699 C C . THR A 1 220 ? 17.478 -7.824 -41.844 1.00 97.56 220 THR A C 1
ATOM 1701 O O . THR A 1 220 ? 16.797 -7.324 -40.958 1.00 97.56 220 THR A O 1
ATOM 1704 N N . SER A 1 221 ? 17.097 -8.938 -42.478 1.00 97.44 221 SER A N 1
ATOM 1705 C CA . SER A 1 221 ? 15.804 -9.585 -42.204 1.00 97.44 221 SER A CA 1
ATOM 1706 C C . SER A 1 221 ? 15.668 -10.080 -40.755 1.00 97.44 221 SER A C 1
ATOM 1708 O O . SER A 1 221 ? 14.579 -10.021 -40.182 1.00 97.44 221 SER A O 1
ATOM 1710 N N . ILE A 1 222 ? 16.762 -10.551 -40.144 1.00 98.06 222 ILE A N 1
ATOM 1711 C CA . ILE A 1 222 ? 16.775 -10.944 -38.726 1.00 98.06 222 ILE A CA 1
ATOM 1712 C C . ILE A 1 222 ? 16.606 -9.716 -37.825 1.00 98.06 222 ILE A C 1
ATOM 1714 O O . ILE A 1 222 ? 15.824 -9.775 -36.879 1.00 98.06 222 ILE A O 1
ATOM 1718 N N . VAL A 1 223 ? 17.306 -8.616 -38.117 1.00 97.19 223 VAL A N 1
ATOM 1719 C CA . VAL A 1 223 ? 17.194 -7.359 -37.360 1.00 97.19 223 VAL A CA 1
ATOM 1720 C C . VAL A 1 223 ? 15.764 -6.821 -37.413 1.00 97.19 223 VAL A C 1
ATOM 1722 O O . VAL A 1 223 ? 15.176 -6.609 -36.361 1.00 97.19 223 VAL A O 1
ATOM 1725 N N . GLU A 1 224 ? 15.156 -6.736 -38.598 1.00 97.44 224 GLU A N 1
ATOM 1726 C CA . GLU A 1 224 ? 13.753 -6.317 -38.758 1.00 97.44 224 GLU A CA 1
ATOM 1727 C C . GLU A 1 224 ? 12.767 -7.240 -38.013 1.00 97.44 224 GLU A C 1
ATOM 1729 O O . GLU A 1 224 ? 11.698 -6.816 -37.573 1.00 97.44 224 GLU A O 1
ATOM 1734 N N . GLY A 1 225 ? 13.092 -8.532 -37.893 1.00 97.81 225 GLY A N 1
ATOM 1735 C CA . GLY A 1 225 ? 12.336 -9.480 -37.073 1.00 97.81 225 GLY A CA 1
ATOM 1736 C C . GLY A 1 225 ? 12.421 -9.164 -35.584 1.00 97.81 225 GLY A C 1
ATOM 1737 O O . GLY A 1 225 ? 11.393 -9.089 -34.918 1.00 97.81 225 GLY A O 1
ATOM 1738 N N . LEU A 1 226 ? 13.635 -8.932 -35.085 1.00 96.88 226 LEU A N 1
ATOM 1739 C CA . LEU A 1 226 ? 13.878 -8.588 -33.685 1.00 96.88 226 LEU A CA 1
ATOM 1740 C C . LEU A 1 226 ? 13.301 -7.220 -33.304 1.00 96.88 226 LEU A C 1
ATOM 1742 O O . LEU A 1 226 ? 12.818 -7.067 -32.188 1.00 96.88 226 LEU A O 1
ATOM 1746 N N . GLU A 1 227 ? 13.322 -6.243 -34.211 1.00 96.94 227 GLU A N 1
ATOM 1747 C CA . GLU A 1 227 ? 12.704 -4.927 -34.005 1.00 96.94 227 GLU A CA 1
ATOM 1748 C C . GLU A 1 227 ? 11.185 -5.036 -33.842 1.00 96.94 227 GLU A C 1
ATOM 1750 O O . GLU A 1 227 ? 10.621 -4.431 -32.932 1.00 96.94 227 GLU A O 1
ATOM 1755 N N . ARG A 1 228 ? 10.523 -5.859 -34.668 1.00 97.38 228 ARG A N 1
ATOM 1756 C CA . ARG A 1 228 ? 9.089 -6.149 -34.508 1.00 97.38 228 ARG A CA 1
ATOM 1757 C C . ARG A 1 228 ? 8.795 -6.861 -33.191 1.00 97.38 228 ARG A C 1
ATOM 1759 O O . ARG A 1 228 ? 7.892 -6.449 -32.475 1.00 97.38 228 ARG A O 1
ATOM 1766 N N . ASP A 1 229 ? 9.583 -7.877 -32.842 1.00 96.62 229 ASP A N 1
ATOM 1767 C CA . ASP A 1 229 ? 9.414 -8.599 -31.576 1.00 96.62 229 ASP A CA 1
ATOM 1768 C C . ASP A 1 229 ? 9.646 -7.694 -30.348 1.00 96.62 229 ASP A C 1
ATOM 1770 O O . ASP A 1 229 ? 9.036 -7.912 -29.299 1.00 96.62 229 ASP A O 1
ATOM 1774 N N . LEU A 1 230 ? 10.534 -6.696 -30.451 1.00 95.19 230 LEU A N 1
ATOM 1775 C CA . LEU A 1 230 ? 10.737 -5.675 -29.419 1.00 95.19 230 LEU A CA 1
ATOM 1776 C C . LEU A 1 230 ? 9.531 -4.743 -29.307 1.00 95.19 230 LEU A C 1
ATOM 1778 O O . LEU A 1 230 ? 9.042 -4.558 -28.199 1.00 95.19 230 LEU A O 1
ATOM 1782 N N . ALA A 1 231 ? 9.007 -4.240 -30.427 1.00 96.19 231 ALA A N 1
ATOM 1783 C CA . ALA A 1 231 ? 7.812 -3.396 -30.426 1.00 96.19 231 ALA A CA 1
ATOM 1784 C C . ALA A 1 231 ? 6.598 -4.113 -29.798 1.00 96.19 231 ALA A C 1
ATOM 1786 O O . ALA A 1 231 ? 5.932 -3.553 -28.931 1.00 96.19 231 ALA A O 1
ATOM 1787 N N . ASP A 1 232 ? 6.374 -5.385 -30.146 1.00 96.50 232 ASP A N 1
ATOM 1788 C CA . ASP A 1 232 ? 5.312 -6.214 -29.555 1.00 96.50 232 ASP A CA 1
ATOM 1789 C C . ASP A 1 232 ? 5.518 -6.451 -28.045 1.00 96.50 232 ASP A C 1
ATOM 1791 O O . ASP A 1 232 ? 4.565 -6.691 -27.295 1.00 96.50 232 ASP A O 1
ATOM 1795 N N . ARG A 1 233 ? 6.775 -6.479 -27.582 1.00 94.94 233 ARG A N 1
ATOM 1796 C CA . ARG A 1 233 ? 7.102 -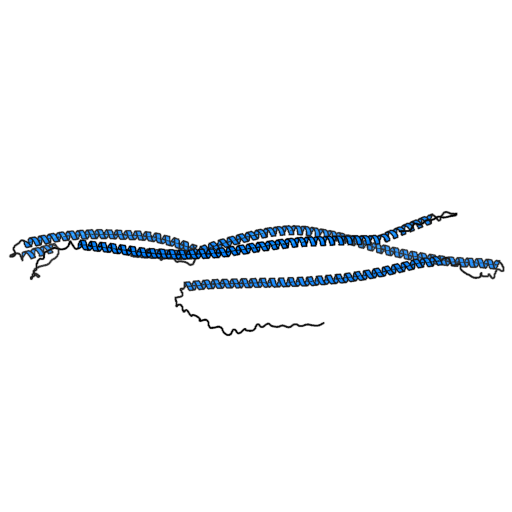6.610 -26.156 1.00 94.94 233 ARG A CA 1
ATOM 1797 C C . ARG A 1 233 ? 6.912 -5.303 -25.404 1.00 94.94 233 ARG A C 1
ATOM 1799 O O . ARG A 1 233 ? 6.449 -5.372 -24.270 1.00 94.94 233 ARG A O 1
ATOM 1806 N N . ASP A 1 234 ? 7.242 -4.173 -26.015 1.00 95.19 234 ASP A N 1
ATOM 1807 C CA . ASP A 1 234 ? 7.042 -2.849 -25.430 1.00 95.19 234 ASP A CA 1
ATOM 1808 C C . ASP A 1 234 ? 5.544 -2.557 -25.257 1.00 95.19 234 ASP A C 1
ATOM 1810 O O . ASP A 1 234 ? 5.130 -2.183 -24.165 1.00 95.19 234 ASP A O 1
ATOM 1814 N N . GLU A 1 235 ? 4.705 -2.878 -26.250 1.00 96.12 235 GLU A N 1
ATOM 1815 C CA . GLU A 1 235 ? 3.241 -2.752 -26.130 1.00 96.12 235 GLU A CA 1
ATOM 1816 C C . GLU A 1 235 ? 2.686 -3.590 -24.963 1.00 96.12 235 GLU A C 1
ATOM 1818 O O . GLU A 1 235 ? 1.924 -3.105 -24.128 1.00 96.12 235 GLU A O 1
ATOM 1823 N N . LYS A 1 236 ? 3.132 -4.847 -24.831 1.00 96.12 236 LYS A N 1
ATOM 1824 C CA . LYS A 1 236 ? 2.746 -5.700 -23.691 1.00 96.12 236 LYS A CA 1
ATOM 1825 C C . LYS A 1 236 ? 3.266 -5.175 -22.358 1.00 96.12 236 LYS A C 1
ATOM 1827 O O . LYS A 1 236 ? 2.636 -5.398 -21.326 1.00 96.12 236 LYS A O 1
ATOM 1832 N N . LEU A 1 237 ? 4.436 -4.544 -22.347 1.00 94.31 237 LEU A N 1
ATOM 1833 C CA . LEU A 1 237 ? 5.005 -3.952 -21.142 1.00 94.31 237 LEU A CA 1
ATOM 1834 C C . LEU A 1 237 ? 4.180 -2.740 -20.700 1.00 94.31 237 LEU A C 1
ATOM 1836 O O . LEU A 1 237 ? 3.954 -2.586 -19.497 1.00 94.31 237 LEU A O 1
ATOM 1840 N N . ASP A 1 238 ? 3.679 -1.945 -21.642 1.00 93.94 238 ASP A N 1
ATOM 1841 C CA . ASP A 1 238 ? 2.756 -0.843 -21.371 1.00 93.94 238 ASP A CA 1
ATOM 1842 C C . ASP A 1 238 ? 1.425 -1.356 -20.799 1.00 93.94 238 ASP A C 1
ATOM 1844 O O . ASP A 1 238 ? 0.996 -0.881 -19.744 1.00 93.94 238 ASP A O 1
ATOM 1848 N N . GLU A 1 239 ? 0.828 -2.397 -21.396 1.00 95.62 239 GLU A N 1
ATOM 1849 C CA . GLU A 1 239 ? -0.388 -3.044 -20.868 1.00 95.62 239 GLU A CA 1
ATOM 1850 C C . GLU A 1 239 ? -0.190 -3.559 -19.432 1.00 95.62 239 GLU A C 1
ATOM 1852 O O . GLU A 1 239 ? -1.017 -3.325 -18.542 1.00 95.62 239 GLU A O 1
ATOM 1857 N N . VAL A 1 240 ? 0.929 -4.247 -19.174 1.00 94.19 240 VAL A N 1
ATOM 1858 C CA . VAL A 1 240 ? 1.263 -4.747 -17.834 1.00 94.19 240 VAL A CA 1
ATOM 1859 C C . VAL A 1 240 ? 1.467 -3.586 -16.863 1.00 94.19 240 VAL A C 1
ATOM 1861 O O . VAL A 1 240 ? 0.968 -3.644 -15.739 1.00 94.19 240 VAL A O 1
ATOM 1864 N N . SER A 1 241 ? 2.140 -2.516 -17.281 1.00 94.19 241 SER A N 1
ATOM 1865 C CA . SER A 1 241 ? 2.383 -1.338 -16.443 1.00 94.19 241 SER A CA 1
ATOM 1866 C C . SER A 1 241 ? 1.086 -0.623 -16.062 1.00 94.19 241 SER A C 1
ATOM 1868 O O . SER A 1 241 ? 0.929 -0.205 -14.913 1.00 94.19 241 SER A O 1
ATOM 1870 N N . GLU A 1 242 ? 0.133 -0.510 -16.988 1.00 94.44 242 GLU A N 1
ATOM 1871 C CA . GLU A 1 242 ? -1.188 0.055 -16.708 1.00 94.44 242 GLU A CA 1
ATOM 1872 C C . GLU A 1 242 ? -1.991 -0.843 -15.756 1.00 94.44 242 GLU A C 1
ATOM 1874 O O . GLU A 1 242 ? -2.558 -0.358 -14.771 1.00 94.44 242 GLU A O 1
ATOM 1879 N N . SER A 1 243 ? -1.976 -2.161 -15.988 1.00 93.69 243 SER A N 1
ATOM 1880 C CA . SER A 1 243 ? -2.635 -3.122 -15.098 1.00 93.69 243 SER A CA 1
ATOM 1881 C C . SER A 1 243 ? -2.066 -3.083 -13.675 1.00 93.69 243 SER A C 1
ATOM 1883 O O . SER A 1 243 ? -2.833 -3.077 -12.712 1.00 93.69 243 SER A O 1
ATOM 1885 N N . LEU A 1 244 ? -0.742 -2.940 -13.539 1.00 93.94 244 LEU A N 1
ATOM 1886 C CA . LEU A 1 244 ? -0.056 -2.832 -12.257 1.00 93.94 244 LEU A CA 1
ATOM 1887 C C . LEU A 1 244 ? -0.427 -1.538 -11.527 1.00 93.94 244 LEU A C 1
ATOM 1889 O O . LEU A 1 244 ? -0.698 -1.583 -10.333 1.00 93.94 244 LEU A O 1
ATOM 1893 N N . ARG A 1 245 ? -0.501 -0.397 -12.228 1.00 93.50 245 ARG A N 1
ATOM 1894 C CA . ARG A 1 245 ? -0.959 0.874 -11.632 1.00 93.50 245 ARG A CA 1
ATOM 1895 C C . ARG A 1 245 ? -2.383 0.767 -11.099 1.00 93.50 245 ARG A C 1
ATOM 1897 O O . ARG A 1 245 ? -2.685 1.285 -10.024 1.00 93.50 245 ARG A O 1
ATOM 1904 N N . LYS A 1 246 ? -3.266 0.101 -11.847 1.00 94.38 246 LYS A N 1
ATOM 1905 C CA . LYS A 1 246 ? -4.642 -0.134 -11.408 1.00 94.38 246 LYS A CA 1
ATOM 1906 C C . LYS A 1 246 ? -4.670 -1.015 -10.159 1.00 94.38 246 LYS A C 1
ATOM 1908 O O . LYS A 1 246 ? -5.298 -0.631 -9.175 1.00 94.38 246 LYS A O 1
ATOM 1913 N N . GLU A 1 247 ? -3.957 -2.135 -10.172 1.00 91.25 247 GLU A N 1
ATOM 1914 C CA . GLU A 1 247 ? -3.869 -3.049 -9.029 1.00 91.25 247 GLU A CA 1
ATOM 1915 C C . GLU A 1 247 ? -3.231 -2.379 -7.799 1.00 91.25 247 GLU A C 1
ATOM 1917 O O . GLU A 1 247 ? -3.700 -2.567 -6.680 1.00 91.25 247 GLU A O 1
ATOM 1922 N N . GLU A 1 248 ? -2.229 -1.519 -7.987 1.00 91.69 248 GLU A N 1
ATOM 1923 C CA . GLU A 1 248 ? -1.628 -0.711 -6.921 1.00 91.69 248 GLU A CA 1
ATOM 1924 C C . GLU A 1 248 ? -2.645 0.270 -6.318 1.00 91.69 248 GLU A C 1
ATOM 1926 O O . GLU A 1 248 ? -2.752 0.380 -5.095 1.00 91.69 248 GLU A O 1
ATOM 1931 N N . SER A 1 249 ? -3.453 0.931 -7.155 1.00 90.94 249 SER A N 1
ATOM 1932 C CA . SER A 1 249 ? -4.516 1.829 -6.686 1.00 90.94 249 SER A CA 1
ATOM 1933 C C . SER A 1 249 ? -5.617 1.091 -5.910 1.00 90.94 249 SER A C 1
ATOM 1935 O O . SER A 1 249 ? -6.062 1.570 -4.866 1.00 90.94 249 SER A O 1
ATOM 1937 N N . GLU A 1 250 ? -6.011 -0.103 -6.363 1.00 93.94 250 GLU A N 1
ATOM 1938 C CA . GLU A 1 250 ? -6.957 -0.976 -5.658 1.00 93.94 250 GLU A CA 1
ATOM 1939 C C . GLU A 1 250 ? -6.349 -1.500 -4.346 1.00 93.94 250 GLU A C 1
ATOM 1941 O O . GLU A 1 250 ? -7.026 -1.554 -3.317 1.00 93.94 250 GLU A O 1
ATOM 1946 N N . GLY A 1 251 ? -5.050 -1.810 -4.344 1.00 91.88 251 GLY A N 1
ATOM 1947 C CA . GLY A 1 251 ? -4.293 -2.203 -3.159 1.00 91.88 251 GLY A CA 1
ATOM 1948 C C . GLY A 1 251 ? -4.239 -1.106 -2.093 1.00 91.88 251 GLY A C 1
ATOM 1949 O O . GLY A 1 251 ? -4.393 -1.399 -0.906 1.00 91.88 251 GLY A O 1
ATOM 1950 N N . LEU A 1 252 ? -4.085 0.160 -2.497 1.00 92.31 252 LEU A N 1
ATOM 1951 C CA . LEU A 1 252 ? -4.147 1.308 -1.585 1.00 92.31 252 LEU A CA 1
ATOM 1952 C C . LEU A 1 252 ? -5.543 1.476 -0.971 1.00 92.31 252 LEU A C 1
ATOM 1954 O O . LEU A 1 252 ? -5.643 1.631 0.246 1.00 92.31 252 LEU A O 1
ATOM 1958 N N . GLN A 1 253 ? -6.607 1.361 -1.772 1.00 92.94 253 GLN A N 1
ATOM 1959 C CA . GLN A 1 253 ? -7.989 1.408 -1.271 1.00 92.94 253 GLN A CA 1
ATOM 1960 C C . GLN A 1 253 ? -8.282 0.262 -0.293 1.00 92.94 253 GLN A C 1
ATOM 1962 O O . GLN A 1 253 ? -8.884 0.469 0.760 1.00 92.94 253 GLN A O 1
ATOM 1967 N N . MET A 1 254 ? -7.821 -0.954 -0.602 1.00 92.94 254 MET A N 1
ATOM 1968 C CA . MET A 1 254 ? -7.970 -2.102 0.293 1.00 92.94 254 MET A CA 1
ATOM 1969 C C . MET A 1 254 ? -7.230 -1.878 1.615 1.00 92.94 254 MET A C 1
ATOM 1971 O O . MET A 1 254 ? -7.758 -2.189 2.680 1.00 92.94 254 MET A O 1
ATOM 1975 N N . LYS A 1 255 ? -6.018 -1.315 1.568 1.00 93.75 255 LYS A N 1
ATOM 1976 C CA . LYS A 1 255 ? -5.233 -1.001 2.766 1.00 93.75 255 LYS A CA 1
ATOM 1977 C C . LYS A 1 255 ? -5.924 0.040 3.649 1.00 93.75 255 LYS A C 1
ATOM 1979 O O . LYS A 1 255 ? -5.926 -0.114 4.867 1.00 93.75 255 LYS A O 1
ATOM 1984 N N . GLU A 1 256 ? -6.523 1.065 3.048 1.00 95.12 256 GLU A N 1
ATOM 1985 C CA . GLU A 1 256 ? -7.325 2.060 3.767 1.00 95.12 256 GLU A CA 1
ATOM 1986 C C . GLU A 1 256 ? -8.537 1.410 4.449 1.00 95.12 256 GLU A C 1
ATOM 1988 O O . GLU A 1 256 ? -8.744 1.594 5.648 1.00 95.12 256 GLU A O 1
ATOM 1993 N N . PHE A 1 257 ? -9.275 0.557 3.732 1.00 92.88 257 PHE A N 1
ATOM 1994 C CA . PHE A 1 257 ? -10.408 -0.178 4.298 1.00 92.88 257 PHE A CA 1
ATOM 1995 C C . PHE A 1 257 ? -10.000 -1.114 5.447 1.00 92.88 257 PHE A C 1
ATOM 1997 O O . PHE A 1 257 ? -10.702 -1.207 6.457 1.00 92.88 257 PHE A O 1
ATOM 2004 N N . VAL A 1 258 ? -8.856 -1.797 5.324 1.00 94.06 258 VAL A N 1
ATOM 2005 C CA . VAL A 1 258 ? -8.294 -2.621 6.405 1.00 94.06 258 VAL A CA 1
ATOM 2006 C C . VAL A 1 258 ? -7.964 -1.758 7.622 1.00 94.06 258 VAL A C 1
ATOM 2008 O O . VAL A 1 258 ? -8.354 -2.126 8.726 1.00 94.06 258 VAL A O 1
ATOM 2011 N N . SER A 1 259 ? -7.346 -0.590 7.430 1.00 94.00 259 SER A N 1
ATOM 2012 C CA . SER A 1 259 ? -7.059 0.348 8.523 1.00 94.00 259 SER A CA 1
ATOM 2013 C C . SER A 1 259 ? -8.336 0.822 9.228 1.00 94.00 259 SER A C 1
ATOM 2015 O O . SER A 1 259 ? -8.378 0.875 10.455 1.00 94.00 259 SER A O 1
ATOM 2017 N N . GLU A 1 260 ? -9.398 1.133 8.478 1.00 97.25 260 GLU A N 1
ATOM 2018 C CA . GLU A 1 260 ? -10.696 1.515 9.054 1.00 97.25 260 GLU A CA 1
ATOM 2019 C C . GLU A 1 260 ? -11.322 0.355 9.850 1.00 97.25 260 GLU A C 1
ATOM 2021 O O . GLU A 1 260 ? -11.908 0.549 10.921 1.00 97.25 260 GLU A O 1
ATOM 2026 N N . CYS A 1 261 ? -11.194 -0.875 9.346 1.00 94.06 261 CYS A N 1
ATOM 2027 C CA . CYS A 1 261 ? -11.653 -2.070 10.048 1.00 94.06 261 CYS A CA 1
ATOM 2028 C C . CYS A 1 261 ? -10.866 -2.310 11.339 1.00 94.06 261 CYS A C 1
ATOM 2030 O O . CYS A 1 261 ? -11.482 -2.612 12.361 1.00 94.06 261 CYS A O 1
ATOM 2032 N N . GLU A 1 262 ? -9.543 -2.151 11.313 1.00 96.38 262 GLU A N 1
ATOM 2033 C CA . GLU A 1 262 ? -8.671 -2.271 12.486 1.00 96.38 262 GLU A CA 1
ATOM 2034 C C . GLU A 1 262 ? -9.020 -1.229 13.556 1.00 96.38 262 GLU A C 1
ATOM 2036 O O . GLU A 1 262 ? -9.141 -1.576 14.733 1.00 96.38 262 GLU A O 1
ATOM 2041 N N . GLU A 1 263 ? -9.277 0.023 13.164 1.00 96.06 263 GLU A N 1
ATOM 2042 C CA . GLU A 1 263 ? -9.706 1.076 14.092 1.00 96.06 263 GLU A CA 1
ATOM 2043 C C . GLU A 1 263 ? -11.049 0.730 14.754 1.00 96.06 263 GLU A C 1
ATOM 2045 O O . GLU A 1 263 ? -11.195 0.812 15.980 1.00 96.06 263 GLU A O 1
ATOM 2050 N N . LYS A 1 264 ? -12.034 0.280 13.964 1.00 97.19 264 LYS A N 1
ATOM 2051 C CA . LYS A 1 264 ? -13.339 -0.162 14.485 1.00 97.19 264 LYS A CA 1
ATOM 2052 C C . LYS A 1 264 ? -13.203 -1.357 15.427 1.00 97.19 264 LYS A C 1
ATOM 2054 O O . LYS A 1 264 ? -13.889 -1.388 16.450 1.00 97.19 264 LYS A O 1
ATOM 2059 N N . LEU A 1 265 ? -12.334 -2.316 15.104 1.00 95.94 265 LEU A N 1
ATOM 2060 C CA . LEU A 1 265 ? -12.048 -3.480 15.946 1.00 95.94 265 LEU A CA 1
ATOM 2061 C C . LEU A 1 265 ? -11.432 -3.060 17.281 1.00 95.94 265 LEU A C 1
ATOM 2063 O O . LEU A 1 265 ? -11.953 -3.439 18.325 1.00 95.94 265 LEU A O 1
ATOM 2067 N N . SER A 1 266 ? -10.411 -2.202 17.253 1.00 96.44 266 SER A N 1
ATOM 2068 C CA . SER A 1 266 ? -9.756 -1.663 18.452 1.00 96.44 266 SER A CA 1
ATOM 2069 C C . SER A 1 266 ? -10.735 -0.889 19.348 1.00 96.44 266 SER A C 1
ATOM 2071 O O . SER A 1 266 ? -10.744 -1.021 20.578 1.00 96.44 266 SER A O 1
ATOM 2073 N N . LYS A 1 267 ? -11.657 -0.128 18.744 1.00 96.88 267 LYS A N 1
ATOM 2074 C CA . LYS A 1 267 ? -12.724 0.566 19.478 1.00 96.88 267 LYS A CA 1
ATOM 2075 C C . LYS A 1 267 ? -13.714 -0.401 20.143 1.00 96.88 267 LYS A C 1
ATOM 2077 O O . LYS A 1 267 ? -14.144 -0.163 21.270 1.00 96.88 267 LYS A O 1
ATOM 2082 N N . LEU A 1 268 ? -14.090 -1.482 19.462 1.00 94.00 268 LEU A N 1
ATOM 2083 C CA . LEU A 1 268 ? -14.948 -2.529 20.027 1.00 94.00 268 LEU A CA 1
ATOM 2084 C C . LEU A 1 268 ? -14.242 -3.293 21.152 1.00 94.00 268 LEU A C 1
ATOM 2086 O O . LEU A 1 268 ? -14.840 -3.515 22.202 1.00 94.00 268 LEU A O 1
ATOM 2090 N N . GLU A 1 269 ? -12.972 -3.636 20.964 1.00 94.38 269 GLU A N 1
ATOM 2091 C CA . GLU A 1 269 ? -12.146 -4.339 21.945 1.00 94.38 269 GLU A CA 1
ATOM 2092 C C . GLU A 1 269 ? -11.951 -3.510 23.220 1.00 94.38 269 GLU A C 1
ATOM 2094 O O . GLU A 1 269 ? -12.230 -3.992 24.316 1.00 94.38 269 GLU A O 1
ATOM 2099 N N . SER A 1 270 ? -11.594 -2.227 23.093 1.00 92.25 270 SER A N 1
ATOM 2100 C CA . SER A 1 270 ? -11.499 -1.314 24.245 1.00 92.25 270 SER A CA 1
ATOM 2101 C C . SER A 1 270 ? -12.839 -1.132 24.967 1.00 92.25 270 SER A C 1
ATOM 2103 O O . SER A 1 270 ? -12.880 -1.091 26.199 1.00 92.25 270 SER A O 1
ATOM 2105 N N . SER A 1 271 ? -13.957 -1.094 24.232 1.00 94.81 271 SER A N 1
ATOM 2106 C CA . SER A 1 271 ? -15.293 -1.081 24.836 1.00 94.81 271 SER A CA 1
ATOM 2107 C C . SER A 1 271 ? -15.584 -2.373 25.600 1.00 94.81 271 SER A C 1
ATOM 2109 O O . SER A 1 271 ? -16.146 -2.311 26.693 1.00 94.81 271 SER A O 1
ATOM 2111 N N . MET A 1 272 ? -15.227 -3.535 25.056 1.00 91.06 272 MET A N 1
ATOM 2112 C CA . MET A 1 272 ? -15.396 -4.821 25.733 1.00 91.06 272 MET A CA 1
ATOM 2113 C C . MET A 1 272 ? -14.544 -4.900 27.003 1.00 91.06 272 MET A C 1
ATOM 2115 O O . MET A 1 272 ? -15.060 -5.270 28.057 1.00 91.06 272 MET A O 1
ATOM 2119 N N . GLU A 1 273 ? -13.283 -4.475 26.941 1.00 89.81 273 GLU A N 1
ATOM 2120 C CA . GLU A 1 273 ? -12.390 -4.477 28.103 1.00 89.81 273 GLU A CA 1
ATOM 2121 C C . GLU A 1 273 ? -12.904 -3.546 29.212 1.00 89.81 273 GLU A C 1
ATOM 2123 O O . GLU A 1 273 ? -12.833 -3.878 30.394 1.00 89.81 273 GLU A O 1
ATOM 2128 N N . SER A 1 274 ? -13.543 -2.429 28.842 1.00 91.06 274 SER A N 1
ATOM 2129 C CA . SER A 1 274 ? -14.176 -1.513 29.800 1.00 91.06 274 SER A CA 1
ATOM 2130 C C . SER A 1 274 ? -15.389 -2.114 30.532 1.00 91.06 274 SER A C 1
ATOM 2132 O O . SER A 1 274 ? -15.685 -1.721 31.660 1.00 91.06 274 SER A O 1
ATOM 2134 N N . LEU A 1 275 ? -16.080 -3.093 29.928 1.00 90.88 275 LEU A N 1
ATOM 2135 C CA . LEU A 1 275 ? -17.232 -3.785 30.527 1.00 90.88 275 LEU A CA 1
ATOM 2136 C C . LEU A 1 275 ? -16.821 -4.910 31.486 1.00 90.88 275 LEU A C 1
ATOM 2138 O O . LEU A 1 275 ? -17.605 -5.298 32.354 1.00 90.88 275 LEU A O 1
ATOM 2142 N N . ARG A 1 276 ? -15.598 -5.428 31.354 1.00 89.62 276 ARG A N 1
ATOM 2143 C CA . ARG A 1 276 ? -15.062 -6.513 32.184 1.00 89.62 276 ARG A CA 1
ATOM 2144 C C . ARG A 1 276 ? -15.127 -6.233 33.696 1.00 89.62 276 ARG A C 1
ATOM 2146 O O . ARG A 1 276 ? -15.661 -7.091 34.402 1.00 89.62 276 ARG A O 1
ATOM 2153 N N . PRO A 1 277 ? -14.678 -5.072 34.220 1.00 89.69 277 PRO A N 1
ATOM 2154 C CA . PRO A 1 277 ? -14.771 -4.783 35.654 1.00 89.69 277 PRO A CA 1
ATOM 2155 C C . PRO A 1 277 ? -16.219 -4.687 36.150 1.00 89.69 277 PRO A C 1
ATOM 2157 O O . PRO A 1 277 ? -16.543 -5.244 37.194 1.00 89.69 277 PRO A O 1
ATOM 2160 N N . LEU A 1 278 ? -17.118 -4.070 35.372 1.00 90.50 278 LEU A N 1
ATOM 2161 C CA . LEU A 1 278 ? -18.536 -3.948 35.740 1.00 90.50 278 LEU A CA 1
ATOM 2162 C C . LEU A 1 278 ? -19.203 -5.317 35.905 1.00 90.50 278 LEU A C 1
ATOM 2164 O O . LEU A 1 278 ? -20.037 -5.521 36.787 1.00 90.50 278 LEU A O 1
ATOM 2168 N N . LEU A 1 279 ? -18.826 -6.268 35.056 1.00 90.19 279 LEU A N 1
ATOM 2169 C CA . LEU A 1 279 ? -19.364 -7.615 35.097 1.00 90.19 279 LEU A CA 1
ATOM 2170 C C . LEU A 1 279 ? -18.815 -8.429 36.278 1.00 90.19 279 LEU A C 1
ATOM 2172 O O . LEU A 1 279 ? -19.567 -9.182 36.898 1.00 90.19 279 LEU A O 1
ATOM 2176 N N . ILE A 1 280 ? -17.538 -8.242 36.626 1.00 87.69 280 ILE A N 1
ATOM 2177 C CA . ILE A 1 280 ? -16.937 -8.804 37.845 1.00 87.69 280 ILE A CA 1
ATOM 2178 C C . ILE A 1 280 ? -17.679 -8.283 39.084 1.00 87.69 280 ILE A C 1
ATOM 2180 O O . ILE A 1 280 ? -18.070 -9.075 39.949 1.00 87.69 280 ILE A O 1
ATOM 2184 N N . ASP A 1 281 ? -17.948 -6.976 39.139 1.00 90.06 281 ASP A N 1
ATOM 2185 C CA . ASP A 1 281 ? -18.703 -6.359 40.230 1.00 90.06 281 ASP A CA 1
ATOM 2186 C C . ASP A 1 281 ? -20.121 -6.931 40.321 1.00 90.06 281 ASP A C 1
ATOM 2188 O O . ASP A 1 281 ? -20.554 -7.332 41.408 1.00 90.06 281 ASP A O 1
ATOM 2192 N N . GLN A 1 282 ? -20.825 -7.050 39.189 1.00 92.44 282 GLN A N 1
ATOM 2193 C CA . GLN A 1 282 ? -22.155 -7.659 39.127 1.00 92.44 282 GLN A CA 1
ATOM 2194 C C . GLN A 1 282 ? -22.145 -9.095 39.663 1.00 92.44 282 GLN A C 1
ATOM 2196 O O . GLN A 1 282 ? -22.987 -9.437 40.497 1.00 92.44 282 GLN A O 1
ATOM 2201 N N . LEU A 1 283 ? -21.182 -9.923 39.249 1.00 89.94 283 LEU A N 1
ATOM 2202 C CA . LEU A 1 283 ? -21.060 -11.297 39.736 1.00 89.94 283 LEU A CA 1
ATOM 2203 C C . LEU A 1 283 ? -20.804 -11.346 41.247 1.00 89.94 283 LEU A C 1
ATOM 2205 O O . LEU A 1 283 ? -21.369 -12.181 41.957 1.00 89.94 283 LEU A O 1
ATOM 2209 N N . SER A 1 284 ? -20.005 -10.405 41.758 1.00 90.25 284 SER A N 1
ATOM 2210 C CA . SER A 1 284 ? -19.755 -10.269 43.193 1.00 90.25 284 SER A CA 1
ATOM 2211 C C . SER A 1 284 ? -21.044 -9.967 43.971 1.00 90.25 284 SER A C 1
ATOM 2213 O O . SER A 1 284 ? -21.277 -10.549 45.034 1.00 90.25 284 SER A O 1
ATOM 2215 N N . PHE A 1 285 ? -21.912 -9.098 43.438 1.00 90.88 285 PHE A N 1
ATOM 2216 C CA . PHE A 1 285 ? -23.199 -8.773 44.050 1.00 90.88 285 PHE A CA 1
ATOM 2217 C C . PHE A 1 285 ? -24.171 -9.944 43.976 1.00 90.88 285 PHE A C 1
ATOM 2219 O O . PHE A 1 285 ? -24.803 -10.259 44.983 1.00 90.88 285 PHE A O 1
ATOM 2226 N N . VAL A 1 286 ? -24.243 -10.631 42.835 1.00 91.94 286 VAL A N 1
ATOM 2227 C CA . VAL A 1 286 ? -25.036 -11.856 42.668 1.00 91.94 286 VAL A CA 1
ATOM 2228 C C . VAL A 1 286 ? -24.628 -12.895 43.719 1.00 91.94 286 VAL A C 1
ATOM 2230 O O . VAL A 1 286 ? -25.471 -13.380 44.469 1.00 91.94 286 VAL A O 1
ATOM 2233 N N . SER A 1 287 ? -23.331 -13.159 43.884 1.00 89.50 287 SER A N 1
ATOM 2234 C CA . SER A 1 287 ? -22.848 -14.103 44.899 1.00 89.50 287 SER A CA 1
ATOM 2235 C C . SER A 1 287 ? -23.200 -13.662 46.332 1.00 89.50 287 SER A C 1
ATOM 2237 O O . SER A 1 287 ? -23.680 -14.469 47.133 1.00 89.50 287 SER A O 1
ATOM 2239 N N . LYS A 1 288 ? -23.052 -12.368 46.662 1.00 90.56 288 LYS A N 1
ATOM 2240 C CA . LYS A 1 288 ? -23.438 -11.813 47.978 1.00 90.56 288 LYS A CA 1
ATOM 2241 C C . LYS A 1 288 ? -24.935 -11.970 48.259 1.00 90.56 288 LYS A C 1
ATOM 2243 O O . LYS A 1 288 ? -25.294 -12.427 49.343 1.00 90.56 288 LYS A O 1
ATOM 2248 N N . ILE A 1 289 ? -25.793 -11.620 47.300 1.00 91.12 289 ILE A N 1
ATOM 2249 C CA . ILE A 1 289 ? -27.253 -11.714 47.435 1.00 91.12 289 ILE A CA 1
ATOM 2250 C C . ILE A 1 289 ? -27.669 -13.176 47.586 1.00 91.12 289 ILE A C 1
ATOM 2252 O O . ILE A 1 289 ? -28.423 -13.508 48.498 1.00 91.12 289 ILE A O 1
ATOM 2256 N N . HIS A 1 290 ? -27.127 -14.064 46.750 1.00 90.00 290 HIS A N 1
ATOM 2257 C CA . HIS A 1 290 ? -27.391 -15.496 46.839 1.00 90.00 290 HIS A CA 1
ATOM 2258 C C . HIS A 1 290 ? -27.058 -16.036 48.238 1.00 90.00 290 HIS A C 1
ATOM 2260 O O . HIS A 1 290 ? -27.899 -16.660 48.880 1.00 90.00 290 HIS A O 1
ATOM 2266 N N . ASN A 1 291 ? -25.872 -15.712 48.765 1.00 87.56 291 ASN A N 1
ATOM 2267 C CA . ASN A 1 291 ? -25.448 -16.136 50.101 1.00 87.56 291 ASN A CA 1
ATOM 2268 C C . ASN A 1 291 ? -26.345 -15.588 51.225 1.00 87.56 291 ASN A C 1
ATOM 2270 O O . ASN A 1 291 ? -26.620 -16.307 52.188 1.00 87.56 291 ASN A O 1
ATOM 2274 N N . GLN A 1 292 ? -26.818 -14.342 51.113 1.00 90.06 292 GLN A N 1
ATOM 2275 C CA . GLN A 1 292 ? -27.756 -13.752 52.075 1.00 90.06 292 GLN A CA 1
ATOM 2276 C C . GLN A 1 292 ? -29.121 -14.442 52.046 1.00 90.06 292 GLN A C 1
ATOM 2278 O O . GLN A 1 292 ? -29.702 -14.724 53.089 1.00 90.06 292 GLN A O 1
ATOM 2283 N N . ILE A 1 293 ? -29.642 -14.757 50.865 1.00 89.50 293 ILE A N 1
ATOM 2284 C CA . ILE A 1 293 ? -30.925 -15.452 50.757 1.00 89.50 293 ILE A CA 1
ATOM 2285 C C . ILE A 1 293 ? -30.788 -16.884 51.279 1.00 89.50 293 ILE A C 1
ATOM 2287 O O . ILE A 1 293 ? -31.657 -17.348 52.019 1.00 89.50 293 ILE A O 1
ATOM 2291 N N . CYS A 1 294 ? -29.675 -17.562 50.975 1.00 85.00 294 CYS A N 1
ATOM 2292 C CA . CYS A 1 294 ? -29.363 -18.848 51.582 1.00 85.00 294 CYS A CA 1
ATOM 2293 C C . CYS A 1 294 ? -29.355 -18.733 53.109 1.00 85.00 294 CYS A C 1
ATOM 2295 O O . CYS A 1 294 ? -30.009 -19.535 53.759 1.00 85.00 294 CYS A O 1
ATOM 2297 N N . SER A 1 295 ? -28.679 -17.745 53.709 1.00 85.88 295 SER A N 1
ATOM 2298 C CA . SER A 1 295 ? -28.649 -17.601 55.174 1.00 85.88 295 SER A CA 1
ATOM 2299 C C . SER A 1 295 ? -30.030 -17.347 55.790 1.00 85.88 295 SER A C 1
ATOM 2301 O O . SER A 1 295 ? -30.312 -17.865 56.868 1.00 85.88 295 SER A O 1
ATOM 2303 N N . VAL A 1 296 ? -30.918 -16.632 55.097 1.00 87.94 296 VAL A N 1
ATOM 2304 C CA . VAL A 1 296 ? -32.317 -16.465 55.519 1.00 87.94 296 VAL A CA 1
ATOM 2305 C C . VAL A 1 296 ? -33.079 -17.785 55.428 1.00 87.94 296 VAL A C 1
ATOM 2307 O O . VAL A 1 296 ? -33.711 -18.184 56.404 1.00 87.94 296 VAL A O 1
ATOM 2310 N N . PHE A 1 297 ? -32.984 -18.498 54.301 1.00 85.06 297 PHE A N 1
ATOM 2311 C CA . PHE A 1 297 ? -33.629 -19.805 54.113 1.00 85.06 297 PHE A CA 1
ATOM 2312 C C . PHE A 1 297 ? -33.272 -20.776 55.241 1.00 85.06 297 PHE A C 1
ATOM 2314 O O . PHE A 1 297 ? -34.125 -21.418 55.845 1.00 85.06 297 PHE A O 1
ATOM 2321 N N . LYS A 1 298 ? -31.982 -20.791 55.556 1.00 84.25 298 LYS A N 1
ATOM 2322 C CA . LYS A 1 298 ? -31.341 -21.553 56.613 1.00 84.25 298 LYS A CA 1
ATOM 2323 C C . LYS A 1 298 ? -31.901 -21.274 58.018 1.00 84.25 298 LYS A C 1
ATOM 2325 O O . LYS A 1 298 ? -31.945 -22.181 58.835 1.00 84.25 298 LYS A O 1
ATOM 2330 N N . ILE A 1 299 ? -32.334 -20.047 58.312 1.00 83.44 299 ILE A N 1
ATOM 2331 C CA . ILE A 1 299 ? -32.980 -19.706 59.595 1.00 83.44 299 ILE A CA 1
ATOM 2332 C C . ILE A 1 299 ? -34.422 -20.234 59.647 1.00 83.44 299 ILE A C 1
ATOM 2334 O O . ILE A 1 299 ? -34.935 -20.538 60.720 1.00 83.44 299 ILE A O 1
ATOM 2338 N N . ILE A 1 300 ? -35.088 -20.320 58.495 1.00 84.62 300 ILE A N 1
ATOM 2339 C CA . ILE A 1 300 ? -36.508 -20.676 58.399 1.00 84.62 300 ILE A CA 1
ATOM 2340 C C . ILE A 1 300 ? -36.704 -22.197 58.366 1.00 84.62 300 ILE A C 1
ATOM 2342 O O . ILE A 1 300 ? -37.698 -22.693 58.891 1.00 84.62 300 ILE A O 1
ATOM 2346 N N . ASP A 1 301 ? -35.784 -22.939 57.745 1.00 77.50 301 ASP A N 1
ATOM 2347 C CA . ASP A 1 301 ? -35.903 -24.385 57.540 1.00 77.50 301 ASP A CA 1
ATOM 2348 C C . ASP A 1 301 ? -34.738 -25.152 58.181 1.00 77.50 301 ASP A C 1
ATOM 2350 O O . ASP A 1 301 ? -33.779 -25.552 57.521 1.00 77.50 301 ASP A O 1
ATOM 2354 N N . ASP A 1 302 ? -34.840 -25.377 59.493 1.00 68.19 302 ASP A N 1
ATOM 2355 C CA . ASP A 1 302 ? -33.821 -26.053 60.317 1.00 68.19 302 ASP A CA 1
ATOM 2356 C C . ASP A 1 302 ? -33.649 -27.554 59.956 1.00 68.19 302 ASP A C 1
ATOM 2358 O O . ASP A 1 302 ? -32.690 -28.205 60.363 1.00 68.19 302 ASP A O 1
ATOM 2362 N N . ALA A 1 303 ? -34.567 -28.124 59.157 1.00 61.78 303 ALA A N 1
ATOM 2363 C CA . ALA A 1 303 ? -34.630 -29.558 58.846 1.00 61.78 303 ALA A CA 1
ATOM 2364 C C . ALA A 1 303 ? -34.229 -29.950 57.402 1.00 61.78 303 ALA A C 1
ATOM 2366 O O . ALA A 1 303 ? -34.078 -31.140 57.126 1.00 61.78 303 ALA A O 1
ATOM 2367 N N . GLY A 1 304 ? -34.057 -28.999 56.471 1.00 57.84 304 GLY A N 1
ATOM 2368 C CA . GLY A 1 304 ? -33.974 -29.271 55.017 1.00 57.84 304 GLY A CA 1
ATOM 2369 C C . GLY A 1 304 ? -32.599 -29.102 54.353 1.00 57.84 304 GLY A C 1
ATOM 2370 O O . GLY A 1 304 ? -32.489 -29.055 53.132 1.00 57.84 304 GLY A O 1
ATOM 2371 N N . TYR A 1 305 ? -31.535 -28.966 55.136 1.00 52.28 305 TYR A N 1
ATOM 2372 C CA . TYR A 1 305 ? -30.331 -28.215 54.759 1.00 52.28 305 TYR A CA 1
ATOM 2373 C C . TYR A 1 305 ? -29.358 -28.803 53.718 1.00 52.28 305 TYR A C 1
ATOM 2375 O O . TYR A 1 305 ? -28.240 -28.300 53.599 1.00 52.28 305 TYR A O 1
ATOM 2383 N N . SER A 1 306 ? -29.707 -29.859 52.983 1.00 50.91 306 SER A N 1
ATOM 2384 C CA . SER A 1 306 ? -28.686 -30.641 52.267 1.00 50.91 306 SER A CA 1
ATOM 2385 C C . SER A 1 306 ? -28.516 -30.350 50.771 1.00 50.91 306 SER A C 1
ATOM 2387 O O . SER A 1 306 ? -27.506 -30.779 50.222 1.00 50.91 306 SER A O 1
ATOM 2389 N N . GLU A 1 307 ? -29.436 -29.652 50.095 1.00 55.78 307 GLU A N 1
ATOM 2390 C CA . GLU A 1 307 ? -29.410 -29.569 48.613 1.00 55.78 307 GLU A CA 1
ATOM 2391 C C . GLU A 1 307 ? -29.357 -28.152 48.021 1.00 55.78 307 GLU A C 1
ATOM 2393 O O . GLU A 1 307 ? -29.221 -27.995 46.809 1.00 55.78 307 GLU A O 1
ATOM 2398 N N . LEU A 1 308 ? -29.392 -27.098 48.843 1.00 54.94 308 LEU A N 1
ATOM 2399 C CA . LEU A 1 308 ? -29.295 -25.720 48.350 1.00 54.94 308 LEU A CA 1
ATOM 2400 C C . LEU A 1 308 ? -27.832 -25.281 48.230 1.00 54.94 308 LEU A C 1
ATOM 2402 O O . LEU A 1 308 ? -27.240 -24.735 49.159 1.00 54.94 308 LEU A O 1
ATOM 2406 N N . SER A 1 309 ? -27.295 -25.621 47.057 1.00 55.91 309 SER A N 1
ATOM 2407 C CA . SER A 1 309 ? -25.975 -25.341 46.486 1.00 55.91 309 SER A CA 1
ATOM 2408 C C . SER A 1 309 ? -25.193 -24.183 47.110 1.00 55.91 309 SER A C 1
ATOM 2410 O O . SER A 1 309 ? -25.645 -23.040 47.182 1.00 55.91 309 SER A O 1
ATOM 2412 N N . GLU A 1 310 ? -23.940 -24.490 47.431 1.00 54.03 310 GLU A N 1
ATOM 2413 C CA . GLU A 1 310 ? -22.850 -23.536 47.605 1.00 54.03 310 GLU A CA 1
ATOM 2414 C C . GLU A 1 310 ? -22.747 -22.645 46.352 1.00 54.03 310 GLU A C 1
ATOM 2416 O O . GLU A 1 310 ? -22.901 -23.127 45.227 1.00 54.03 310 GLU A O 1
ATOM 2421 N N . SER A 1 311 ? -22.596 -21.332 46.549 1.00 54.00 311 SER A N 1
ATOM 2422 C CA . SER A 1 311 ? -22.595 -20.331 45.474 1.00 54.00 311 SER A CA 1
ATOM 2423 C C . SER A 1 311 ? -21.551 -20.673 44.401 1.00 54.00 311 SER A C 1
ATOM 2425 O O . SER A 1 311 ? -20.350 -20.570 44.641 1.00 54.00 311 SER A O 1
ATOM 2427 N N . LEU A 1 312 ? -22.018 -21.065 43.210 1.00 59.47 312 LEU A N 1
ATOM 2428 C CA . LEU A 1 312 ? -21.196 -21.408 42.039 1.00 59.47 312 LEU A CA 1
ATOM 2429 C C . LEU A 1 312 ? -20.905 -20.177 41.153 1.00 59.47 312 LEU A C 1
ATOM 2431 O O . LEU A 1 312 ? -20.471 -20.307 40.013 1.00 59.47 312 LEU A O 1
ATOM 2435 N N . PHE A 1 313 ? -21.187 -18.966 41.635 1.00 67.62 313 PHE A N 1
ATOM 2436 C CA . PHE A 1 313 ? -21.042 -17.732 40.855 1.00 67.62 313 PHE A CA 1
ATOM 2437 C C . PHE A 1 313 ? -19.751 -17.030 41.274 1.00 67.62 313 PHE A C 1
ATOM 2439 O O . PHE A 1 313 ? -19.761 -16.024 41.985 1.00 67.62 313 PHE A O 1
ATOM 2446 N N . VAL A 1 314 ? -18.620 -17.640 40.914 1.00 64.38 314 VAL A N 1
ATOM 2447 C CA . VAL A 1 314 ? -17.285 -17.110 41.216 1.00 64.38 314 VAL A CA 1
ATOM 2448 C C . VAL A 1 314 ? -16.872 -16.158 40.096 1.00 64.38 314 VAL A C 1
ATOM 2450 O O . VAL A 1 314 ? -16.933 -16.566 38.936 1.00 64.38 314 VAL A O 1
ATOM 2453 N N . PRO A 1 315 ? -16.453 -14.914 40.409 1.00 61.66 315 PRO A N 1
ATOM 2454 C CA . PRO A 1 315 ? -15.877 -14.018 39.415 1.00 61.66 315 PRO A CA 1
ATOM 2455 C C . PRO A 1 315 ? -14.664 -14.698 38.797 1.00 61.66 315 PRO A C 1
ATOM 2457 O O . PRO A 1 315 ? -13.681 -14.968 39.487 1.00 61.66 315 PRO A O 1
ATOM 2460 N N . GLN A 1 316 ? -14.763 -15.037 37.520 1.00 62.91 316 GLN A N 1
ATOM 2461 C CA . GLN A 1 316 ? -13.705 -15.726 36.807 1.00 62.91 316 GLN A CA 1
ATOM 2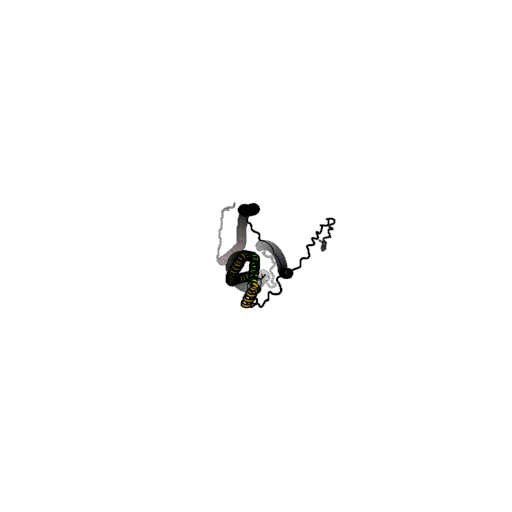462 C C . GLN A 1 316 ? -12.991 -14.688 35.937 1.00 62.91 316 GLN A C 1
ATOM 2464 O O . GLN A 1 316 ? -13.630 -13.881 35.265 1.00 62.91 316 GLN A O 1
ATOM 2469 N N . GLU A 1 317 ? -11.655 -14.676 35.943 1.00 59.41 317 GLU A N 1
ATOM 2470 C CA . GLU A 1 317 ? -10.856 -13.782 35.078 1.00 59.41 317 GLU A CA 1
ATOM 2471 C C . GLU A 1 317 ? -11.040 -14.084 33.573 1.00 59.41 317 GLU A C 1
ATOM 2473 O O . GLU A 1 317 ? -10.503 -13.384 32.707 1.00 59.41 317 GLU A O 1
ATOM 2478 N N . THR A 1 318 ? -11.806 -15.126 33.244 1.00 63.28 318 THR A N 1
ATOM 2479 C CA . THR A 1 318 ? -12.047 -15.602 31.888 1.00 63.28 318 THR A CA 1
ATOM 2480 C C . THR A 1 318 ? -13.046 -14.739 31.107 1.00 63.28 318 THR A C 1
ATOM 2482 O O . THR A 1 318 ? -13.577 -13.733 31.581 1.00 63.28 318 THR A O 1
ATOM 2485 N N . GLU A 1 319 ? -13.174 -15.096 29.829 1.00 75.69 319 GLU A N 1
ATOM 2486 C CA . GLU A 1 319 ? -13.933 -14.454 28.757 1.00 75.69 319 GLU A CA 1
ATOM 2487 C C . GLU A 1 319 ? -15.220 -13.739 29.231 1.00 75.69 319 GLU A C 1
ATOM 2489 O O . GLU A 1 319 ? -16.062 -14.327 29.909 1.00 75.69 319 GLU A O 1
ATOM 2494 N N . ILE A 1 320 ? -15.425 -12.478 28.815 1.00 82.44 320 ILE A N 1
ATOM 2495 C CA . ILE A 1 320 ? -16.608 -11.655 29.165 1.00 82.44 320 ILE A CA 1
ATOM 2496 C C . ILE A 1 320 ? -17.921 -12.425 28.930 1.00 82.44 320 ILE A C 1
ATOM 2498 O O . ILE A 1 320 ? -18.859 -12.325 29.719 1.00 82.44 320 ILE A O 1
ATOM 2502 N N . GLY A 1 321 ? -17.981 -13.248 27.878 1.00 85.06 321 GLY A N 1
ATOM 2503 C CA . GLY A 1 321 ? -19.142 -14.084 27.573 1.00 85.06 321 GLY A CA 1
ATOM 2504 C C . GLY A 1 321 ? -19.460 -15.140 28.638 1.00 85.06 321 GLY A C 1
ATOM 2505 O O . GLY A 1 321 ? -20.635 -15.399 28.900 1.00 85.06 321 GLY A O 1
ATOM 2506 N N . GLU A 1 322 ? -18.454 -15.742 29.273 1.00 85.88 322 GLU A N 1
ATOM 2507 C CA . GLU A 1 322 ? -18.652 -16.696 30.373 1.00 85.88 322 GLU A CA 1
ATOM 2508 C C . GLU A 1 322 ? -19.193 -15.997 31.613 1.00 85.88 322 GLU A C 1
ATOM 2510 O O . GLU A 1 322 ? -20.169 -16.460 32.203 1.00 85.88 322 GLU A O 1
ATOM 2515 N N . ASN A 1 323 ? -18.637 -14.833 31.942 1.00 87.12 323 ASN A N 1
ATOM 2516 C CA . ASN A 1 323 ? -19.086 -14.036 33.075 1.00 87.12 323 ASN A CA 1
ATOM 2517 C C . ASN A 1 323 ? -20.537 -13.535 32.899 1.00 87.12 323 ASN A C 1
ATOM 2519 O O . ASN A 1 323 ? -21.304 -13.540 33.862 1.00 87.12 323 ASN A O 1
ATOM 2523 N N . ILE A 1 324 ? -20.969 -13.188 31.675 1.00 88.88 324 ILE A N 1
ATOM 2524 C CA . ILE A 1 324 ? -22.377 -12.836 31.394 1.00 88.88 324 ILE A CA 1
ATOM 2525 C C . ILE A 1 324 ? -23.284 -14.044 31.653 1.00 88.88 324 ILE A C 1
ATOM 2527 O O . ILE A 1 324 ? -24.321 -13.910 32.304 1.00 88.88 324 ILE A O 1
ATOM 2531 N N . ARG A 1 325 ? -22.890 -15.233 31.177 1.00 89.06 325 ARG A N 1
ATOM 2532 C CA . ARG A 1 325 ? -23.655 -16.474 31.386 1.00 89.06 325 ARG A CA 1
ATOM 2533 C C . ARG A 1 325 ? -23.741 -16.848 32.866 1.00 89.06 325 ARG A C 1
ATOM 2535 O O . ARG A 1 325 ? -24.825 -17.185 33.337 1.00 89.06 325 ARG A O 1
ATOM 2542 N N . ALA A 1 326 ? -22.634 -16.749 33.600 1.00 87.62 326 ALA A N 1
ATOM 2543 C CA . ALA A 1 326 ? -22.596 -17.005 35.037 1.00 87.62 326 ALA A CA 1
ATOM 2544 C C . ALA A 1 326 ? -23.474 -16.010 35.814 1.00 87.62 326 ALA A C 1
ATOM 2546 O O . ALA A 1 326 ? -24.201 -16.411 36.722 1.00 87.62 326 ALA A O 1
ATOM 2547 N N . SER A 1 327 ? -23.458 -14.731 35.424 1.00 89.38 327 SER A N 1
ATOM 2548 C CA . SER A 1 327 ? -24.277 -13.687 36.049 1.00 89.38 327 SER A CA 1
ATOM 2549 C C . SER A 1 327 ? -25.762 -13.969 35.863 1.00 89.38 327 SER A C 1
ATOM 2551 O O . SER A 1 327 ? -26.524 -13.953 36.830 1.00 89.38 327 SER A O 1
ATOM 2553 N N . LEU A 1 328 ? -26.162 -14.306 34.632 1.00 90.62 328 LEU A N 1
ATOM 2554 C CA . LEU A 1 328 ? -27.542 -14.650 34.308 1.00 90.62 328 LEU A CA 1
ATOM 2555 C C . LEU A 1 328 ? -28.023 -15.860 35.120 1.00 90.62 328 LEU A C 1
ATOM 2557 O O . LEU A 1 328 ? -29.052 -15.772 35.785 1.00 90.62 328 LEU A O 1
ATOM 2561 N N . ALA A 1 329 ? -27.245 -16.946 35.142 1.00 88.94 329 ALA A N 1
ATOM 2562 C CA . ALA A 1 329 ? -27.574 -18.137 35.925 1.00 88.94 329 ALA A CA 1
ATOM 2563 C C . ALA A 1 329 ? -27.680 -17.835 37.434 1.00 88.94 329 ALA A C 1
ATOM 2565 O O . ALA A 1 329 ? -28.551 -18.367 38.125 1.00 88.94 329 ALA A O 1
ATOM 2566 N N . GLY A 1 330 ? -26.827 -16.949 37.956 1.00 88.44 330 GLY A N 1
ATOM 2567 C CA . GLY A 1 330 ? -26.882 -16.539 39.357 1.00 88.44 330 GLY A CA 1
ATOM 2568 C C . GLY A 1 330 ? -28.097 -15.691 39.696 1.00 88.44 330 GLY A C 1
ATOM 2569 O O . GLY A 1 330 ? -28.724 -15.907 40.733 1.00 88.44 330 GLY A O 1
ATOM 2570 N N . MET A 1 331 ? -28.490 -14.784 38.804 1.00 91.56 331 MET A N 1
ATOM 2571 C CA . MET A 1 331 ? -29.729 -14.020 38.944 1.00 91.56 331 MET A CA 1
ATOM 2572 C C . MET A 1 331 ? -30.970 -14.923 38.895 1.00 91.56 331 MET A C 1
ATOM 2574 O O . MET A 1 331 ? -31.884 -14.741 39.701 1.00 91.56 331 MET A O 1
ATOM 2578 N N . GLU A 1 332 ? -30.994 -15.920 38.006 1.00 89.56 332 GLU A N 1
ATOM 2579 C CA . GLU A 1 332 ? -32.064 -16.925 37.943 1.00 89.56 332 GLU A CA 1
ATOM 2580 C C . GLU A 1 332 ? -32.151 -17.741 39.244 1.00 89.56 332 GLU A C 1
ATOM 2582 O O . GLU A 1 332 ? -33.240 -17.890 39.803 1.00 89.56 332 GLU A O 1
ATOM 2587 N N . SER A 1 333 ? -31.010 -18.187 39.784 1.00 89.31 333 SER A N 1
ATOM 2588 C CA . SER A 1 333 ? -30.952 -18.896 41.072 1.00 89.31 333 SER A CA 1
ATOM 2589 C C . SER A 1 333 ? -31.475 -18.038 42.230 1.00 89.31 333 SER A C 1
ATOM 2591 O O . SER A 1 333 ? -32.308 -18.484 43.017 1.00 89.31 333 SER A O 1
ATOM 2593 N N . ILE A 1 334 ? -31.045 -16.772 42.315 1.00 92.31 334 ILE A N 1
ATOM 2594 C CA . ILE A 1 334 ? -31.526 -15.806 43.317 1.00 92.31 334 ILE A CA 1
ATOM 2595 C C . ILE A 1 334 ? -33.042 -15.642 43.241 1.00 92.31 334 ILE A C 1
ATOM 2597 O O . ILE A 1 334 ? -33.709 -15.624 44.279 1.00 92.31 334 ILE A O 1
ATOM 2601 N N . HIS A 1 335 ? -33.591 -15.507 42.032 1.00 92.12 335 HIS A N 1
ATOM 2602 C CA . HIS A 1 335 ? -35.026 -15.352 41.837 1.00 92.12 335 HIS A CA 1
ATOM 2603 C C . HIS A 1 335 ? -35.789 -16.576 42.358 1.00 92.12 335 HIS A C 1
ATOM 2605 O O . HIS A 1 335 ? -36.734 -16.434 43.139 1.00 92.12 335 HIS A O 1
ATOM 2611 N N . GLU A 1 336 ? -35.339 -17.773 41.981 1.00 90.56 336 GLU A N 1
ATOM 2612 C CA . GLU A 1 336 ? -35.964 -19.025 42.395 1.00 90.56 336 GLU A CA 1
ATOM 2613 C C . GLU A 1 336 ? -35.861 -19.240 43.911 1.00 90.56 336 GLU A C 1
ATOM 2615 O O . GLU A 1 336 ? -36.857 -19.529 44.575 1.00 90.56 336 GLU A O 1
ATOM 2620 N N . LEU A 1 337 ? -34.684 -19.000 44.491 1.00 88.00 337 LEU A N 1
ATOM 2621 C CA . LEU A 1 337 ? -34.467 -19.150 45.924 1.00 88.00 337 LEU A CA 1
ATOM 2622 C C . LEU A 1 337 ? -35.296 -18.147 46.733 1.00 88.00 337 LEU A C 1
ATOM 2624 O O . LEU A 1 337 ? -35.909 -18.517 47.733 1.00 88.00 337 LEU A O 1
ATOM 2628 N N . THR A 1 338 ? -35.374 -16.893 46.281 1.00 92.56 338 THR A N 1
ATOM 2629 C CA . THR A 1 338 ? -36.218 -15.870 46.918 1.00 92.56 338 THR A CA 1
ATOM 2630 C C . THR A 1 338 ? -37.680 -16.309 46.920 1.00 92.56 338 THR A C 1
ATOM 2632 O O . THR A 1 338 ? -38.357 -16.188 47.941 1.00 92.56 338 THR A O 1
ATOM 2635 N N . ARG A 1 339 ? -38.171 -16.863 45.804 1.00 93.75 339 ARG A N 1
ATOM 2636 C CA . ARG A 1 339 ? -39.540 -17.381 45.693 1.00 93.75 339 ARG A CA 1
ATOM 2637 C C . ARG A 1 339 ? -39.811 -18.480 46.722 1.00 93.75 339 ARG A C 1
ATOM 2639 O O . ARG A 1 339 ? -40.831 -18.423 47.411 1.00 93.75 339 ARG A O 1
ATOM 2646 N N . VAL A 1 340 ? -38.895 -19.439 46.854 1.00 90.12 340 VAL A N 1
ATOM 2647 C CA . VAL A 1 340 ? -39.002 -20.540 47.824 1.00 90.12 340 VAL A CA 1
ATOM 2648 C C . VAL A 1 340 ? -38.968 -20.018 49.265 1.00 90.12 340 VAL A C 1
ATOM 2650 O O . VAL A 1 340 ? -39.824 -20.384 50.070 1.00 90.12 340 VAL A O 1
ATOM 2653 N N . VAL A 1 341 ? -38.034 -19.119 49.589 1.00 90.88 341 VAL A N 1
ATOM 2654 C CA . VAL A 1 341 ? -37.916 -18.490 50.917 1.00 90.88 341 VAL A CA 1
ATOM 2655 C C . VAL A 1 341 ? -39.199 -17.761 51.297 1.00 90.88 341 VAL A C 1
ATOM 2657 O O . VAL A 1 341 ? -39.717 -17.973 52.389 1.00 90.88 341 VAL A O 1
ATOM 2660 N N . VAL A 1 342 ? -39.745 -16.935 50.399 1.00 91.62 342 VAL A N 1
ATOM 2661 C CA . VAL A 1 342 ? -40.990 -16.191 50.643 1.00 91.62 342 VAL A CA 1
ATOM 2662 C C . VAL A 1 342 ? -42.150 -17.138 50.944 1.00 91.62 342 VAL A C 1
ATOM 2664 O O . VAL A 1 342 ? -42.941 -16.860 51.848 1.00 91.62 342 VAL A O 1
ATOM 2667 N N . GLN A 1 343 ? -42.251 -18.257 50.222 1.00 91.62 343 GLN A N 1
ATOM 2668 C CA . GLN A 1 343 ? -43.280 -19.256 50.496 1.00 91.62 343 GLN A CA 1
ATOM 2669 C C . GLN A 1 343 ? -43.076 -19.907 51.868 1.00 91.62 343 GLN A C 1
ATOM 2671 O O . GLN A 1 343 ? -44.012 -19.958 52.658 1.00 91.62 343 GLN A O 1
ATOM 2676 N N . LYS A 1 344 ? -41.847 -20.307 52.210 1.00 90.19 344 LYS A N 1
ATOM 2677 C CA . LYS A 1 344 ? -41.556 -20.934 53.505 1.00 90.19 344 LYS A CA 1
ATOM 2678 C C . LYS A 1 344 ? -41.804 -19.987 54.688 1.00 90.19 344 LYS A C 1
ATOM 2680 O O . LYS A 1 344 ? -42.375 -20.404 55.691 1.00 90.19 344 LYS A O 1
ATOM 2685 N N . VAL A 1 345 ? -41.432 -18.705 54.573 1.00 91.25 345 VAL A N 1
ATOM 2686 C CA . VAL A 1 345 ? -41.755 -17.684 55.592 1.00 91.25 345 VAL A CA 1
ATOM 2687 C C . VAL A 1 345 ? -43.263 -17.585 55.790 1.00 91.25 345 VAL A C 1
ATOM 2689 O O . VAL A 1 345 ? -43.723 -17.525 56.928 1.00 91.25 345 VAL A O 1
ATOM 2692 N N . ARG A 1 346 ? -44.036 -17.574 54.697 1.00 93.38 346 ARG A N 1
ATOM 2693 C CA . ARG A 1 346 ? -45.501 -17.540 54.763 1.00 93.38 346 ARG A CA 1
ATOM 2694 C C . ARG A 1 346 ? -46.039 -18.745 55.529 1.00 93.38 346 ARG A C 1
ATOM 2696 O O . ARG A 1 346 ? -46.827 -18.547 56.449 1.00 93.38 346 ARG A O 1
ATOM 2703 N N . ASP A 1 347 ? -45.565 -19.944 55.203 1.00 91.25 347 ASP A N 1
ATOM 2704 C CA . ASP A 1 347 ? -46.001 -21.185 55.848 1.00 91.25 347 ASP A CA 1
ATOM 2705 C C . ASP A 1 347 ? -45.708 -21.161 57.364 1.00 91.25 347 ASP A C 1
ATOM 2707 O O . ASP A 1 347 ? -46.597 -21.433 58.172 1.00 91.25 347 ASP A O 1
ATOM 2711 N N . VAL A 1 348 ? -44.501 -20.739 57.771 1.00 90.12 348 VAL A N 1
ATOM 2712 C CA . VAL A 1 348 ? -44.114 -20.614 59.193 1.00 90.12 348 VAL A CA 1
ATOM 2713 C C . VAL A 1 348 ? -44.957 -19.562 59.924 1.00 90.12 348 VAL A C 1
ATOM 2715 O O . VAL A 1 348 ? -45.367 -19.767 61.069 1.00 90.12 348 VAL A O 1
ATOM 2718 N N . VAL A 1 349 ? -45.251 -18.428 59.283 1.00 90.19 349 VAL A N 1
ATOM 2719 C CA . VAL A 1 349 ? -46.109 -17.381 59.862 1.00 90.19 349 VAL A CA 1
ATOM 2720 C C . VAL A 1 349 ? -47.549 -17.874 60.026 1.00 90.19 349 VAL A C 1
ATOM 2722 O O . VAL A 1 349 ? -48.183 -17.592 61.046 1.00 90.19 349 VAL A O 1
ATOM 2725 N N . GLU A 1 350 ? -48.085 -18.611 59.055 1.00 93.81 350 GLU A N 1
ATOM 2726 C CA . GLU A 1 350 ? -49.424 -19.205 59.136 1.00 93.81 350 GLU A CA 1
ATOM 2727 C C . GLU A 1 350 ? -49.512 -20.262 60.247 1.00 93.81 350 GLU A C 1
ATOM 2729 O O . GLU A 1 350 ? -50.459 -20.229 61.042 1.00 93.81 350 GLU A O 1
ATOM 2734 N N . GLU A 1 351 ? -48.498 -21.124 60.378 1.00 91.38 351 GLU A N 1
ATOM 2735 C CA . GLU A 1 351 ? -48.386 -22.098 61.469 1.00 91.38 351 GLU A CA 1
ATOM 2736 C C . GLU A 1 351 ? -48.383 -21.396 62.834 1.00 91.38 351 GLU A C 1
ATOM 2738 O O . GLU A 1 351 ? -49.238 -21.677 63.680 1.00 91.38 351 GLU A O 1
ATOM 2743 N N . LYS A 1 352 ? -47.501 -20.407 63.029 1.00 90.44 352 LYS A N 1
ATOM 2744 C CA . LYS A 1 352 ? -47.411 -19.642 64.283 1.00 90.44 352 LYS A CA 1
ATOM 2745 C C . LYS A 1 352 ? -48.699 -18.892 64.607 1.00 90.44 352 LYS A C 1
ATOM 2747 O O . LYS A 1 352 ? -49.110 -18.860 65.763 1.00 90.44 352 LYS A O 1
ATOM 2752 N N . ASN A 1 353 ? -49.387 -18.343 63.609 1.00 92.69 353 ASN A N 1
ATOM 2753 C CA . ASN A 1 353 ? -50.693 -17.714 63.807 1.00 92.69 353 ASN A CA 1
ATOM 2754 C C . ASN A 1 353 ? -51.762 -18.716 64.265 1.00 92.69 353 ASN A C 1
ATOM 2756 O O . ASN A 1 353 ? -52.612 -18.369 65.088 1.00 92.69 353 ASN A O 1
ATOM 2760 N N . SER A 1 354 ? -51.744 -19.947 63.748 1.00 93.69 354 SER A N 1
ATOM 2761 C CA . SER A 1 354 ? -52.656 -21.002 64.202 1.00 93.69 354 SER A CA 1
ATOM 2762 C C . SER A 1 354 ? -52.353 -21.442 65.642 1.00 93.69 354 SER A C 1
ATOM 2764 O O . SER A 1 354 ? -53.276 -21.585 66.447 1.00 93.69 354 SER A O 1
ATOM 2766 N N . GLU A 1 355 ? -51.067 -21.536 66.003 1.00 93.94 355 GLU A N 1
ATOM 2767 C CA . GLU A 1 355 ? -50.600 -21.833 67.360 1.00 93.94 355 GLU A CA 1
ATOM 2768 C C . GLU A 1 355 ? -51.030 -20.728 68.339 1.00 93.94 355 GLU A C 1
ATOM 2770 O O . GLU A 1 355 ? -51.646 -21.022 69.366 1.00 93.94 355 GLU A O 1
ATOM 2775 N N . ILE A 1 356 ? -50.823 -19.454 67.983 1.00 92.00 356 ILE A N 1
ATOM 2776 C CA . ILE A 1 356 ? -51.261 -18.292 68.774 1.00 92.00 356 ILE A CA 1
ATOM 2777 C C . ILE A 1 356 ? -52.775 -18.314 68.993 1.00 92.00 356 ILE A C 1
ATOM 2779 O O . ILE A 1 356 ? -53.217 -18.122 70.123 1.00 92.00 356 ILE A O 1
ATOM 2783 N N . LYS A 1 357 ? -53.579 -18.590 67.956 1.00 94.44 357 LYS A N 1
ATOM 2784 C CA . LYS A 1 357 ? -55.042 -18.711 68.101 1.00 94.44 357 LYS A CA 1
ATOM 2785 C C . LYS A 1 357 ? -55.420 -19.816 69.091 1.00 94.44 357 LYS A C 1
ATOM 2787 O O . LYS A 1 357 ? -56.267 -19.594 69.949 1.00 94.44 357 LYS A O 1
ATOM 2792 N N . SER A 1 358 ? -54.762 -20.975 69.027 1.00 94.56 358 SER A N 1
ATOM 2793 C CA . SER A 1 358 ? -55.029 -22.083 69.956 1.00 94.56 358 SER A CA 1
ATOM 2794 C C . SER A 1 358 ? -54.626 -21.768 71.409 1.00 94.56 358 SER A C 1
ATOM 2796 O O . SER A 1 358 ? -55.331 -22.130 72.360 1.00 94.56 358 SER A O 1
ATOM 2798 N N . LEU A 1 359 ? -53.514 -21.048 71.596 1.00 94.38 359 LEU A N 1
ATOM 2799 C CA . LEU A 1 359 ? -53.061 -20.562 72.898 1.00 94.38 359 LEU A CA 1
ATOM 2800 C C . LEU A 1 359 ? -54.019 -19.504 73.449 1.00 94.38 359 LEU A C 1
ATOM 2802 O O . LEU A 1 359 ? -54.389 -19.587 74.617 1.00 94.38 359 LEU A O 1
ATOM 2806 N N . ASP A 1 360 ? -54.478 -18.567 72.621 1.00 94.00 360 ASP A N 1
ATOM 2807 C CA . ASP A 1 360 ? -55.456 -17.544 72.999 1.00 94.00 360 ASP A CA 1
ATOM 2808 C C . ASP A 1 360 ? -56.793 -18.169 73.426 1.00 94.00 360 ASP A C 1
ATOM 2810 O O . ASP A 1 360 ? -57.336 -17.838 74.480 1.00 94.00 360 ASP A O 1
ATOM 2814 N N . GLU A 1 361 ? -57.292 -19.168 72.691 1.00 94.88 361 GLU A N 1
ATOM 2815 C CA . GLU A 1 361 ? -58.467 -19.953 73.091 1.00 94.88 361 GLU A CA 1
ATOM 2816 C C . GLU A 1 361 ? -58.273 -20.642 74.453 1.00 94.88 361 GLU A C 1
ATOM 2818 O O . GLU A 1 361 ? -59.200 -20.702 75.273 1.00 94.88 361 GLU A O 1
ATOM 2823 N N . THR A 1 362 ? -57.064 -21.141 74.722 1.00 93.38 362 THR A N 1
ATOM 2824 C CA . THR A 1 362 ? -56.708 -21.780 75.996 1.00 93.38 362 THR A CA 1
ATOM 2825 C C . THR A 1 362 ? -56.641 -20.762 77.135 1.00 93.38 362 THR A C 1
ATOM 2827 O O . THR A 1 362 ? -57.216 -20.994 78.200 1.00 93.38 362 THR A O 1
ATOM 2830 N N . VAL A 1 363 ? -56.019 -19.602 76.912 1.00 93.94 363 VAL A N 1
ATOM 2831 C CA . VAL A 1 363 ? -55.969 -18.492 77.876 1.00 93.94 363 VAL A CA 1
ATOM 2832 C C . VAL A 1 363 ? -57.378 -17.992 78.185 1.00 93.94 363 VAL A C 1
ATOM 2834 O O . VAL A 1 363 ? -57.744 -17.884 79.354 1.00 93.94 363 VAL A O 1
ATOM 2837 N N . ASN A 1 364 ? -58.211 -17.776 77.166 1.00 93.25 364 ASN A N 1
ATOM 2838 C CA . ASN A 1 364 ? -59.602 -17.355 77.327 1.00 93.25 364 ASN A CA 1
ATOM 2839 C C . ASN A 1 364 ? -60.420 -18.352 78.161 1.00 93.25 364 ASN A C 1
ATOM 2841 O O . ASN A 1 364 ? -61.267 -17.949 78.965 1.00 93.25 364 ASN A O 1
ATOM 2845 N N . ARG A 1 365 ? -60.167 -19.658 78.008 1.00 93.81 365 ARG A N 1
ATOM 2846 C CA . ARG A 1 365 ? -60.779 -20.702 78.843 1.00 93.81 365 ARG A CA 1
ATOM 2847 C C . ARG A 1 365 ? -60.335 -20.587 80.302 1.00 93.81 365 ARG A C 1
ATOM 2849 O O . ARG A 1 365 ? -61.189 -20.530 81.184 1.00 93.81 365 ARG A O 1
ATOM 2856 N N . LEU A 1 366 ? -59.030 -20.475 80.547 1.00 92.25 366 LEU A N 1
ATOM 2857 C CA . LEU A 1 366 ? -58.466 -20.338 81.894 1.00 92.25 366 LEU A CA 1
ATOM 2858 C C . LEU A 1 366 ? -58.922 -19.050 82.595 1.00 92.25 366 LEU A C 1
ATOM 2860 O O . LEU A 1 366 ? -59.194 -19.066 83.793 1.00 92.25 366 LEU A O 1
ATOM 2864 N N . VAL A 1 367 ? -59.061 -17.937 81.867 1.00 92.81 367 VAL A N 1
ATOM 2865 C CA . VAL A 1 367 ? -59.605 -16.679 82.406 1.00 92.81 367 VAL A CA 1
ATOM 2866 C C . VAL A 1 367 ? -61.051 -16.870 82.865 1.00 92.81 367 VAL A C 1
ATOM 2868 O O . VAL A 1 367 ? -61.386 -16.484 83.985 1.00 92.81 367 VAL A O 1
ATOM 2871 N N . LYS A 1 368 ? -61.893 -17.534 82.059 1.00 92.88 368 LYS A N 1
ATOM 2872 C CA . LYS A 1 368 ? -63.279 -17.853 82.443 1.00 92.88 368 LYS A CA 1
ATOM 2873 C C . LYS A 1 368 ? -63.339 -18.755 83.677 1.00 92.88 368 LYS A C 1
ATOM 2875 O O . LYS A 1 368 ? -64.131 -18.487 84.578 1.00 92.88 368 LYS A O 1
ATOM 2880 N N . GLU A 1 369 ? -62.503 -19.791 83.749 1.00 89.62 369 GLU A N 1
ATOM 2881 C CA . GLU A 1 369 ? -62.405 -20.669 84.926 1.00 89.62 369 GLU A CA 1
ATOM 2882 C C . GLU A 1 369 ? -61.949 -19.895 86.172 1.00 89.62 369 GLU A C 1
ATOM 2884 O O . GLU A 1 369 ? -62.547 -20.021 87.242 1.00 89.62 369 GLU A O 1
ATOM 2889 N N . LYS A 1 370 ? -60.947 -19.021 86.037 1.00 92.19 370 LYS A N 1
ATOM 2890 C CA . LYS A 1 370 ? -60.478 -18.140 87.113 1.00 92.19 370 LYS A CA 1
ATOM 2891 C C . LYS A 1 370 ? -61.580 -17.191 87.592 1.00 92.19 370 LYS A C 1
ATOM 2893 O O . LYS A 1 370 ? -61.732 -17.020 88.802 1.00 92.19 370 LYS A O 1
ATOM 2898 N N . ASP A 1 371 ? -62.366 -16.596 86.697 1.00 89.38 371 ASP A N 1
ATOM 2899 C CA . ASP A 1 371 ? -63.482 -15.721 87.075 1.00 89.38 371 ASP A CA 1
ATOM 2900 C C . ASP A 1 371 ? -64.604 -16.498 87.782 1.00 89.38 371 ASP A C 1
ATOM 2902 O O . ASP A 1 371 ? -65.142 -16.030 88.792 1.00 89.38 371 ASP A O 1
ATOM 2906 N N . GLN A 1 372 ? -64.902 -17.721 87.331 1.00 90.25 372 GLN A N 1
ATOM 2907 C CA . GLN A 1 372 ? -65.829 -18.629 88.013 1.00 90.25 372 GLN A CA 1
ATOM 2908 C C . GLN A 1 372 ? -65.337 -18.970 89.424 1.00 90.25 372 GLN A C 1
ATOM 2910 O O . GLN A 1 372 ? -66.071 -18.752 90.391 1.00 90.25 372 GLN A O 1
ATOM 2915 N N . ILE A 1 373 ? -64.084 -19.410 89.575 1.00 86.50 373 ILE A N 1
ATOM 2916 C CA . ILE A 1 373 ? -63.462 -19.688 90.880 1.00 86.50 373 ILE A CA 1
ATOM 2917 C C . ILE A 1 373 ? -63.466 -18.428 91.757 1.00 86.50 373 ILE A C 1
ATOM 2919 O O . ILE A 1 373 ? -63.821 -18.487 92.934 1.00 86.50 373 ILE A O 1
ATOM 2923 N N . GLY A 1 374 ? -63.139 -17.265 91.191 1.00 86.56 374 GLY A N 1
ATOM 2924 C CA . GLY A 1 374 ? -63.160 -15.981 91.885 1.00 86.56 374 GLY A CA 1
ATOM 2925 C C . GLY A 1 374 ? -64.553 -15.608 92.399 1.00 86.56 374 GLY A C 1
ATOM 2926 O O . GLY A 1 374 ? -64.686 -15.140 93.532 1.00 86.56 374 GLY A O 1
ATOM 2927 N N . SER A 1 375 ? -65.600 -15.856 91.608 1.00 86.31 375 SER A N 1
ATOM 2928 C CA . SER A 1 375 ? -66.993 -15.649 92.019 1.00 86.31 375 SER A CA 1
ATOM 2929 C C . SER A 1 375 ? -67.417 -16.618 93.132 1.00 86.31 375 SER A C 1
ATOM 2931 O O . SER A 1 375 ? -68.031 -16.187 94.112 1.00 86.31 375 SER A O 1
ATOM 2933 N N . LEU A 1 376 ? -67.008 -17.892 93.051 1.00 85.31 376 LEU A N 1
ATOM 2934 C CA . LEU A 1 376 ? -67.251 -18.906 94.080 1.00 85.31 376 LEU A CA 1
ATOM 2935 C C . LEU A 1 376 ? -66.565 -18.539 95.399 1.00 85.31 376 LEU A C 1
ATOM 2937 O O . LEU A 1 376 ? -67.198 -18.582 96.452 1.00 85.31 376 LEU A O 1
ATOM 2941 N N . LEU A 1 377 ? -65.302 -18.106 95.351 1.00 78.81 377 LEU A N 1
ATOM 2942 C CA . LEU A 1 377 ? -64.549 -17.665 96.527 1.00 78.81 377 LEU A CA 1
ATOM 2943 C C . LEU A 1 377 ? -65.131 -16.388 97.138 1.00 78.81 377 LEU A C 1
ATOM 2945 O O . LEU A 1 377 ? -65.294 -16.323 98.356 1.00 78.81 377 LEU A O 1
ATOM 2949 N N . LYS A 1 378 ? -65.497 -15.387 96.326 1.00 81.75 378 LYS A N 1
ATOM 2950 C CA . LYS A 1 378 ? -66.183 -14.177 96.816 1.00 81.75 378 LYS A CA 1
ATOM 2951 C C . LYS A 1 378 ? -67.527 -14.516 97.461 1.00 81.75 378 LYS A C 1
ATOM 2953 O O . LYS A 1 378 ? -67.826 -13.984 98.527 1.00 81.75 378 LYS A O 1
ATOM 2958 N N . SER A 1 379 ? -68.302 -15.426 96.869 1.00 80.12 379 SER A N 1
ATOM 2959 C CA . SER A 1 379 ? -69.568 -15.915 97.430 1.00 80.12 379 SER A CA 1
ATOM 2960 C C . SER A 1 379 ? -69.351 -16.660 98.754 1.00 80.12 379 SER A C 1
ATOM 2962 O O . SER A 1 379 ? -70.012 -16.364 99.751 1.00 80.12 379 SER A O 1
ATOM 2964 N N . ALA A 1 380 ? -68.354 -17.547 98.822 1.00 73.19 380 ALA A N 1
ATOM 2965 C CA . ALA A 1 380 ? -67.982 -18.263 100.041 1.00 73.19 380 ALA A CA 1
ATOM 2966 C C . ALA A 1 380 ? -67.496 -17.317 101.157 1.00 73.19 380 ALA A C 1
ATOM 2968 O O . ALA A 1 380 ? -67.880 -17.476 102.317 1.00 73.19 380 ALA A O 1
ATOM 2969 N N . LEU A 1 381 ? -66.699 -16.297 100.822 1.00 65.62 381 LEU A N 1
ATOM 2970 C CA . LEU A 1 381 ? -66.237 -15.273 101.765 1.00 65.62 381 LEU A CA 1
ATOM 2971 C C . LEU A 1 381 ? -67.372 -14.344 102.223 1.00 65.62 381 LEU A C 1
ATOM 2973 O O . LEU A 1 381 ? -67.457 -14.024 103.407 1.00 65.62 381 LEU A O 1
ATOM 2977 N N . SER A 1 382 ? -68.277 -13.953 101.325 1.00 69.19 382 SER A N 1
ATOM 2978 C CA . SER A 1 382 ? -69.453 -13.136 101.653 1.00 69.19 382 SER A CA 1
ATOM 2979 C C . SER A 1 382 ? -70.412 -13.874 102.600 1.00 69.19 382 SER A C 1
ATOM 2981 O O . SER A 1 382 ? -70.857 -13.323 103.610 1.00 69.19 382 SER A O 1
ATOM 2983 N N . LYS A 1 383 ? -70.636 -15.172 102.359 1.00 64.69 383 LYS A N 1
ATOM 2984 C CA . LYS A 1 383 ? -71.431 -16.051 103.233 1.00 64.69 383 LYS A CA 1
ATOM 2985 C C . LYS A 1 383 ? -70.776 -16.283 104.604 1.00 64.69 383 LYS A C 1
ATOM 2987 O O . LYS A 1 383 ? -71.469 -16.556 105.578 1.00 64.69 383 LYS A O 1
ATOM 2992 N N . ARG A 1 384 ? -69.448 -16.136 104.700 1.00 52.50 384 ARG A N 1
ATOM 2993 C CA . ARG A 1 384 ? -68.670 -16.212 105.950 1.00 52.50 384 ARG A CA 1
ATOM 2994 C C . ARG A 1 384 ? -68.753 -14.934 106.794 1.00 52.50 384 ARG A C 1
ATOM 2996 O O . ARG A 1 384 ? -68.710 -15.029 108.014 1.00 52.50 384 ARG A O 1
ATOM 3003 N N . MET A 1 385 ? -68.874 -13.760 106.171 1.00 53.03 385 MET A N 1
ATOM 3004 C CA . MET A 1 385 ? -68.980 -12.462 106.865 1.00 53.03 385 MET A CA 1
ATOM 3005 C C . MET A 1 385 ? -70.356 -12.215 107.513 1.00 53.03 385 MET A C 1
ATOM 3007 O O . MET A 1 385 ? -70.481 -11.327 108.347 1.00 53.03 385 MET A O 1
ATOM 3011 N N . THR A 1 386 ? -71.383 -12.992 107.157 1.00 47.72 386 THR A N 1
ATOM 3012 C CA . THR A 1 386 ? -72.783 -12.765 107.565 1.00 47.72 386 THR A CA 1
ATOM 3013 C C . THR A 1 386 ? -73.303 -13.725 108.645 1.00 47.72 386 THR A C 1
ATOM 3015 O O . THR A 1 386 ? -74.491 -13.689 108.956 1.00 47.72 386 THR A O 1
ATOM 3018 N N . SER A 1 387 ? -72.460 -14.573 109.255 1.00 43.56 387 SER A N 1
ATOM 3019 C CA . SER A 1 387 ? -72.910 -15.504 110.306 1.00 43.56 387 SER A CA 1
ATOM 3020 C C . SER A 1 387 ? -72.025 -15.502 111.557 1.00 43.56 387 SER A C 1
ATOM 3022 O O . SER A 1 387 ? -70.807 -15.637 111.449 1.00 43.56 387 SER A O 1
ATOM 3024 N N . ASP A 1 388 ? -72.681 -15.399 112.718 1.00 39.56 388 ASP A N 1
ATOM 3025 C CA . ASP A 1 388 ? -72.138 -15.246 114.076 1.00 39.56 388 ASP A CA 1
ATOM 3026 C C . ASP A 1 388 ? -70.978 -16.194 114.469 1.00 39.56 388 ASP A C 1
ATOM 3028 O O . ASP A 1 388 ? -70.959 -17.364 114.065 1.00 39.56 388 ASP A O 1
ATOM 3032 N N . PRO A 1 389 ? -70.023 -15.745 115.317 1.00 49.66 389 PRO A N 1
ATOM 3033 C CA . PRO A 1 389 ? -68.684 -16.329 115.377 1.00 49.66 389 PRO A CA 1
ATOM 3034 C C . PRO A 1 389 ? -68.433 -17.361 116.497 1.00 49.66 389 PRO A C 1
ATOM 3036 O O . PRO A 1 389 ? -67.272 -17.577 116.840 1.00 49.66 389 PRO A O 1
ATOM 3039 N N . SER A 1 390 ? -69.442 -18.023 117.086 1.00 44.06 390 SER A N 1
ATOM 3040 C CA . SER A 1 390 ? -69.205 -18.840 118.302 1.00 44.06 390 SER A CA 1
ATOM 3041 C C . SER A 1 390 ? -69.418 -20.361 118.227 1.00 44.06 390 SER A C 1
ATOM 3043 O O . SER A 1 390 ? -69.163 -21.025 119.227 1.00 44.06 390 SER A O 1
ATOM 3045 N N . SER A 1 391 ? -69.785 -20.976 117.090 1.00 45.22 391 SER A N 1
ATOM 3046 C CA . SER A 1 391 ? -69.999 -22.448 117.069 1.00 45.22 391 SER A CA 1
ATOM 3047 C C . SER A 1 391 ? -69.758 -23.154 115.721 1.00 45.22 391 SER A C 1
ATOM 3049 O O . SER A 1 391 ? -70.554 -23.982 115.292 1.00 45.22 391 SER A O 1
ATOM 3051 N N . LYS A 1 392 ? -68.692 -22.820 114.977 1.00 53.16 392 LYS A N 1
ATOM 3052 C CA . LYS A 1 392 ? -68.489 -23.362 113.607 1.00 53.16 392 LYS A CA 1
ATOM 3053 C C . LYS A 1 392 ? -67.032 -23.640 113.214 1.00 53.16 392 LYS A C 1
ATOM 3055 O O . LYS A 1 392 ? -66.617 -23.341 112.100 1.00 53.16 392 LYS A O 1
ATOM 3060 N N . LYS A 1 393 ? -66.219 -24.213 114.110 1.00 55.19 393 LYS A N 1
ATOM 3061 C CA . LYS A 1 393 ? -64.832 -24.611 113.771 1.00 55.19 393 LYS A CA 1
ATOM 3062 C C . LYS A 1 393 ? -64.706 -26.077 113.319 1.00 55.19 393 LYS A C 1
ATOM 3064 O O . LYS A 1 393 ? -63.757 -26.397 112.619 1.00 55.19 393 LYS A O 1
ATOM 3069 N N . SER A 1 394 ? -65.663 -26.947 113.662 1.00 51.16 394 SER A N 1
ATOM 3070 C CA . SER A 1 394 ? -65.601 -28.394 113.367 1.00 51.16 394 SER A CA 1
ATOM 3071 C C . SER A 1 394 ? -66.161 -28.778 111.989 1.00 51.16 394 SER A C 1
ATOM 3073 O O . SER A 1 394 ? -65.613 -29.655 111.331 1.00 51.16 394 SER A O 1
ATOM 3075 N N . GLU A 1 395 ? -67.217 -28.112 111.513 1.00 57.56 395 GLU A N 1
ATOM 3076 C CA . GLU A 1 395 ? -67.831 -28.403 110.199 1.00 57.56 395 GLU A CA 1
ATOM 3077 C C . GLU A 1 395 ? -67.025 -27.831 109.020 1.00 57.56 395 GLU A C 1
ATOM 3079 O O . GLU A 1 395 ? -67.086 -28.338 107.903 1.00 57.56 395 GLU A O 1
ATOM 3084 N N . LEU A 1 396 ? -66.219 -26.799 109.289 1.00 57.81 396 LEU A N 1
ATOM 3085 C CA . LEU A 1 396 ? -65.413 -26.073 108.305 1.00 57.81 396 LEU A CA 1
ATOM 3086 C C . LEU A 1 396 ? -64.296 -26.950 107.714 1.00 57.81 396 LEU A C 1
ATOM 3088 O O . LEU A 1 396 ? -63.986 -26.849 106.531 1.00 57.81 396 LEU A O 1
ATOM 3092 N N . PHE A 1 397 ? -63.734 -27.850 108.523 1.00 59.84 397 PHE A N 1
ATOM 3093 C CA . PHE A 1 397 ? -62.716 -28.797 108.076 1.00 59.84 397 PHE A CA 1
ATOM 3094 C C . PHE A 1 397 ? -63.305 -29.977 107.311 1.00 59.84 397 PHE A C 1
ATOM 3096 O O . PHE A 1 397 ? -62.754 -30.362 106.291 1.00 59.84 397 PHE A O 1
ATOM 3103 N N . LEU A 1 398 ? -64.462 -30.489 107.734 1.00 64.94 398 LEU A N 1
ATOM 3104 C CA . LEU A 1 398 ? -65.128 -31.603 107.057 1.00 64.94 398 LEU A CA 1
ATOM 3105 C C . LEU A 1 398 ? -65.614 -31.230 105.651 1.00 64.94 398 LEU A C 1
ATOM 3107 O O . LEU A 1 398 ? -65.464 -32.021 104.725 1.00 64.94 398 LEU A O 1
ATOM 3111 N N . ALA A 1 399 ? -66.150 -30.021 105.461 1.00 67.69 399 ALA A N 1
ATOM 3112 C CA . ALA A 1 399 ? -66.573 -29.563 104.137 1.00 67.69 399 ALA A CA 1
ATOM 3113 C C . ALA A 1 399 ? -65.382 -29.315 103.191 1.00 67.69 399 ALA A C 1
ATOM 3115 O O . ALA A 1 399 ? -65.463 -29.639 102.008 1.00 67.69 399 ALA A O 1
ATOM 3116 N N . ALA A 1 400 ? -64.261 -28.800 103.709 1.00 61.97 400 ALA A N 1
ATOM 3117 C CA . ALA A 1 400 ? -63.043 -28.587 102.928 1.00 61.97 400 ALA A CA 1
ATOM 3118 C C . ALA A 1 400 ? -62.326 -29.907 102.583 1.00 61.97 400 ALA A C 1
ATOM 3120 O O . ALA A 1 400 ? -61.924 -30.086 101.439 1.00 61.97 400 ALA A O 1
ATOM 3121 N N . GLU A 1 401 ? -62.222 -30.855 103.524 1.00 65.00 401 GLU A N 1
ATOM 3122 C CA . GLU A 1 401 ? -61.672 -32.200 103.272 1.00 65.00 401 GLU A CA 1
ATOM 3123 C C . GLU A 1 401 ? -62.520 -32.978 102.258 1.00 65.00 401 GLU A C 1
ATOM 3125 O O . GLU A 1 401 ? -61.983 -33.684 101.408 1.00 65.00 401 GLU A O 1
ATOM 3130 N N . ASN A 1 402 ? -63.846 -32.825 102.300 1.00 66.62 402 ASN A N 1
ATOM 3131 C CA . ASN A 1 402 ? -64.733 -33.465 101.331 1.00 66.62 402 ASN A CA 1
ATOM 3132 C C . ASN A 1 402 ? -64.643 -32.816 99.940 1.00 66.62 402 ASN A C 1
ATOM 3134 O O . ASN A 1 402 ? -64.603 -33.547 98.955 1.00 66.62 402 ASN A O 1
ATOM 3138 N N . GLY A 1 403 ? -64.531 -31.485 99.853 1.00 68.69 403 GLY A N 1
ATOM 3139 C CA . GLY A 1 403 ? -64.361 -30.780 98.575 1.00 68.69 403 GLY A CA 1
ATOM 3140 C C . GLY A 1 403 ? -62.998 -31.023 97.911 1.00 68.69 403 GLY A C 1
ATOM 3141 O O . GLY A 1 403 ? -62.922 -31.172 96.696 1.00 68.69 403 GLY A O 1
ATOM 3142 N N . LEU A 1 404 ? -61.919 -31.135 98.695 1.00 66.25 404 LEU A N 1
ATOM 3143 C CA . LEU A 1 404 ? -60.590 -31.512 98.188 1.00 66.25 404 LEU A CA 1
ATOM 3144 C C . LEU A 1 404 ? -60.542 -32.978 97.737 1.00 66.25 404 LEU A C 1
ATOM 3146 O O . LEU A 1 404 ? -59.920 -33.280 96.718 1.00 66.25 404 LEU A O 1
ATOM 3150 N N . ARG A 1 405 ? -61.268 -33.869 98.425 1.00 68.31 405 ARG A N 1
ATOM 3151 C CA . ARG A 1 405 ? -61.412 -35.273 98.021 1.00 68.31 405 ARG A CA 1
ATOM 3152 C C . ARG A 1 405 ? -62.216 -35.435 96.726 1.00 68.31 405 ARG A C 1
ATOM 3154 O O . ARG A 1 405 ? -61.862 -36.286 95.918 1.00 68.31 405 ARG A O 1
ATOM 3161 N N . GLU A 1 406 ? -63.235 -34.607 96.489 1.00 63.84 406 GLU A N 1
ATOM 3162 C CA . GLU A 1 406 ? -63.943 -34.544 95.195 1.00 63.84 406 GLU A CA 1
ATOM 3163 C C . GLU A 1 406 ? -63.060 -34.014 94.054 1.00 63.84 406 GLU A C 1
ATOM 3165 O O . GLU A 1 406 ? -63.245 -34.412 92.907 1.00 63.84 406 GLU A O 1
ATOM 3170 N N . ALA A 1 407 ? -62.053 -33.194 94.366 1.00 57.56 407 ALA A N 1
ATOM 3171 C CA . ALA A 1 407 ? -61.032 -32.739 93.420 1.00 57.56 407 ALA A CA 1
ATOM 3172 C C . ALA A 1 407 ? -59.808 -33.683 93.313 1.00 57.56 407 ALA A C 1
ATOM 3174 O O . ALA A 1 407 ? -58.840 -33.351 92.630 1.00 57.56 407 ALA A O 1
ATOM 3175 N N . GLY A 1 408 ? -59.830 -34.852 93.972 1.00 59.47 408 GLY A N 1
ATOM 3176 C CA . GLY A 1 408 ? -58.783 -35.881 93.885 1.00 59.47 408 GLY A CA 1
ATOM 3177 C C . GLY A 1 408 ? -57.568 -35.698 94.809 1.00 59.47 408 GLY A C 1
ATOM 3178 O O . GLY A 1 408 ? -56.563 -36.381 94.621 1.00 59.47 408 GLY A O 1
ATOM 3179 N N . ILE A 1 409 ? -57.634 -34.807 95.805 1.00 55.38 409 ILE A N 1
ATOM 3180 C CA . ILE A 1 409 ? -56.522 -34.475 96.714 1.00 55.38 409 ILE A CA 1
ATOM 3181 C C . ILE A 1 409 ? -56.881 -34.895 98.149 1.00 55.38 409 ILE A C 1
ATOM 3183 O O . ILE A 1 409 ? -57.763 -34.308 98.775 1.00 55.38 409 ILE A O 1
ATOM 3187 N N . ASP A 1 410 ? -56.186 -35.897 98.699 1.00 56.88 410 ASP A N 1
ATOM 3188 C CA . ASP A 1 410 ? -56.426 -36.390 100.066 1.00 56.88 410 ASP A CA 1
ATOM 3189 C C . ASP A 1 410 ? -55.560 -35.626 101.087 1.00 56.88 410 ASP A C 1
ATOM 3191 O O . ASP A 1 410 ? -54.385 -35.932 101.302 1.00 56.88 410 ASP A O 1
ATOM 3195 N N . PHE A 1 411 ? -56.125 -34.577 101.691 1.00 59.47 411 PHE A N 1
ATOM 3196 C CA . PHE A 1 411 ? -55.432 -33.706 102.646 1.00 59.47 411 PHE A CA 1
ATOM 3197 C C . PHE A 1 411 ? -56.278 -33.489 103.908 1.00 59.47 411 PHE A C 1
ATOM 3199 O O . PHE A 1 411 ? -57.425 -33.066 103.804 1.00 59.47 411 PHE A O 1
ATOM 3206 N N . LYS A 1 412 ? -55.709 -33.739 105.102 1.00 62.53 412 LYS A N 1
ATOM 3207 C CA . LYS A 1 412 ? -56.389 -33.582 106.406 1.00 62.53 412 LYS A CA 1
ATOM 3208 C C . LYS A 1 412 ? -55.930 -32.339 107.167 1.00 62.53 412 LYS A C 1
ATOM 3210 O O . LYS A 1 412 ? -54.745 -32.172 107.456 1.00 62.53 412 LYS A O 1
ATOM 3215 N N . PHE A 1 413 ? -56.876 -31.495 107.570 1.00 50.19 413 PHE A N 1
ATOM 3216 C CA . PHE A 1 413 ? -56.614 -30.171 108.148 1.00 50.19 413 PHE A CA 1
ATOM 3217 C C . PHE A 1 413 ? -56.368 -30.156 109.665 1.00 50.19 413 PHE A C 1
ATOM 3219 O O . PHE A 1 413 ? -56.057 -29.105 110.235 1.00 50.19 413 PHE A O 1
ATOM 3226 N N . SER A 1 414 ? -56.429 -31.305 110.340 1.00 49.09 414 SER A N 1
ATOM 3227 C CA . SER A 1 414 ? -56.219 -31.413 111.791 1.00 49.09 414 SER A CA 1
ATOM 3228 C C . SER A 1 414 ? -54.801 -31.050 112.272 1.00 49.09 414 SER A C 1
ATOM 3230 O O . SER A 1 414 ? -54.520 -31.168 113.462 1.00 49.09 414 SER A O 1
ATOM 3232 N N . LYS A 1 415 ? -53.893 -30.618 111.383 1.00 48.53 415 LYS A N 1
ATOM 3233 C CA . LYS A 1 415 ? -52.474 -30.386 111.693 1.00 48.53 415 LYS A CA 1
ATOM 3234 C C . LYS A 1 415 ? -51.986 -28.930 111.619 1.00 48.53 415 LYS A C 1
ATOM 3236 O O . LYS A 1 415 ? -50.828 -28.711 111.950 1.00 48.53 415 LYS A O 1
ATOM 3241 N N . LEU A 1 416 ? -52.802 -27.945 111.209 1.00 48.12 416 LEU A N 1
ATOM 3242 C CA . LEU A 1 416 ? -52.260 -26.631 110.786 1.00 48.12 416 LEU A CA 1
ATOM 3243 C C . LEU A 1 416 ? -52.908 -25.343 111.332 1.00 48.12 416 LEU A C 1
ATOM 3245 O O . LEU A 1 416 ? -52.425 -24.265 111.001 1.00 48.12 416 LEU A O 1
ATOM 3249 N N . LEU A 1 417 ? -53.940 -25.375 112.184 1.00 38.84 417 LEU A N 1
ATOM 3250 C CA . LEU A 1 417 ? -54.600 -24.129 112.623 1.00 38.84 417 LEU A CA 1
ATOM 3251 C C . LEU A 1 417 ? -54.166 -23.620 114.007 1.00 38.84 417 LEU A C 1
ATOM 3253 O O . LEU A 1 417 ? -54.917 -23.682 114.982 1.00 38.84 417 LEU A O 1
ATOM 3257 N N . GLY A 1 418 ? -52.972 -23.023 114.034 1.00 29.30 418 GLY A N 1
ATOM 3258 C CA . GLY A 1 418 ? -52.514 -22.081 115.054 1.00 29.30 418 GLY A CA 1
ATOM 3259 C C . GLY A 1 418 ? -52.299 -20.678 114.470 1.00 29.30 418 GLY A C 1
ATOM 3260 O O . GLY A 1 418 ? -51.218 -20.397 113.985 1.00 29.30 418 GLY A O 1
ATOM 3261 N N . GLY A 1 419 ? -53.333 -19.829 114.566 1.00 33.94 419 GLY A N 1
ATOM 3262 C CA . GLY A 1 419 ? -53.261 -18.362 114.730 1.00 33.94 419 GLY A CA 1
ATOM 3263 C C . GLY A 1 419 ? -52.742 -17.467 113.587 1.00 33.94 419 GLY A C 1
ATOM 3264 O O . GLY A 1 419 ? -51.653 -17.664 113.073 1.00 33.94 419 GLY A O 1
ATOM 3265 N N . GLY A 1 420 ? -53.463 -16.372 113.297 1.00 30.72 420 GLY A N 1
ATOM 3266 C CA . GLY A 1 420 ? -52.862 -15.200 112.637 1.00 30.72 420 GLY A CA 1
ATOM 3267 C C . GLY A 1 420 ? -53.834 -14.292 111.883 1.00 30.72 420 GLY A C 1
ATOM 3268 O O . GLY A 1 420 ? -54.424 -14.698 110.897 1.00 30.72 420 GLY A O 1
ATOM 3269 N N . LYS A 1 421 ? -53.992 -13.062 112.371 1.00 34.72 421 LYS A N 1
ATOM 3270 C CA . LYS A 1 421 ? -54.894 -11.966 111.962 1.00 34.72 421 LYS A CA 1
ATOM 3271 C C . LYS A 1 421 ? -54.153 -10.980 111.036 1.00 34.72 421 LYS A C 1
ATOM 3273 O O . LYS A 1 421 ? -52.939 -10.925 111.158 1.00 34.72 421 LYS A O 1
ATOM 3278 N N . LEU A 1 422 ? -54.877 -10.194 110.214 1.00 30.72 422 LEU A N 1
ATOM 3279 C CA . LEU A 1 422 ? -54.645 -8.782 109.781 1.00 30.72 422 LEU A CA 1
ATOM 3280 C C . LEU A 1 422 ? -55.457 -8.523 108.485 1.00 30.72 422 LEU A C 1
ATOM 3282 O O . LEU A 1 422 ? -55.315 -9.250 107.513 1.00 30.72 422 LEU A O 1
ATOM 3286 N N . ALA A 1 423 ? -56.543 -7.747 108.542 1.00 32.22 423 ALA A N 1
ATOM 3287 C CA . ALA A 1 423 ? -56.633 -6.283 108.401 1.00 32.22 423 ALA A CA 1
ATOM 3288 C C . ALA A 1 423 ? -56.801 -5.844 106.931 1.00 32.22 423 ALA A C 1
ATOM 3290 O O . ALA A 1 423 ? -55.932 -6.049 106.092 1.00 32.22 423 ALA A O 1
ATOM 3291 N N . ALA A 1 424 ? -57.973 -5.269 106.659 1.00 36.19 424 ALA A N 1
ATOM 3292 C CA . ALA A 1 424 ? -58.383 -4.698 105.386 1.00 36.19 424 ALA A CA 1
ATOM 3293 C C . ALA A 1 424 ? -57.746 -3.319 105.161 1.00 36.19 424 ALA A C 1
ATOM 3295 O O . ALA A 1 424 ? -57.521 -2.573 106.113 1.00 36.19 424 ALA A O 1
ATOM 3296 N N . SER A 1 425 ? -57.536 -2.984 103.890 1.00 31.56 425 SER A N 1
ATOM 3297 C CA . SER A 1 425 ? -57.198 -1.651 103.399 1.00 31.56 425 SER A CA 1
ATOM 3298 C C . SER A 1 425 ? -58.054 -1.377 102.159 1.00 31.56 425 SER A C 1
ATOM 3300 O O . SER A 1 425 ? -57.995 -2.129 101.189 1.00 31.56 425 SER A O 1
ATOM 3302 N N . ASN A 1 426 ? -58.870 -0.330 102.240 1.00 39.19 426 ASN A N 1
ATOM 3303 C CA . ASN A 1 426 ? -59.398 0.453 101.125 1.00 39.19 426 ASN A CA 1
ATOM 3304 C C . ASN A 1 426 ? -58.851 1.871 101.355 1.00 39.19 426 ASN A C 1
ATOM 3306 O O . ASN A 1 426 ? -58.903 2.327 102.495 1.00 39.19 426 ASN A O 1
ATOM 3310 N N . ASP A 1 427 ? -58.367 2.571 100.329 1.00 32.88 427 ASP A N 1
ATOM 3311 C CA . ASP A 1 427 ? -59.182 3.569 99.618 1.00 32.88 427 ASP A CA 1
ATOM 3312 C C . ASP A 1 427 ? -58.421 4.178 98.421 1.00 32.88 427 ASP A C 1
ATOM 3314 O O . ASP A 1 427 ? -57.192 4.227 98.406 1.00 32.88 427 ASP A O 1
ATOM 3318 N N . ARG A 1 428 ? -59.176 4.600 97.402 1.00 52.62 428 ARG A N 1
ATOM 3319 C CA . ARG A 1 428 ? -58.727 5.197 96.131 1.00 52.62 428 ARG A CA 1
ATOM 3320 C C . ARG A 1 428 ? -58.724 6.729 96.206 1.00 52.62 428 ARG A C 1
ATOM 3322 O O . ARG A 1 428 ? -59.660 7.301 96.750 1.00 52.62 428 ARG A O 1
ATOM 3329 N N . SER A 1 429 ? -57.778 7.386 95.531 1.00 46.72 429 SER A N 1
ATOM 3330 C CA . SER A 1 429 ? -57.955 8.651 94.771 1.00 46.72 429 SER A CA 1
ATOM 3331 C C . SER A 1 429 ? -56.594 9.159 94.258 1.00 46.72 429 SER A C 1
ATOM 3333 O O . SER A 1 429 ? -55.602 8.977 94.954 1.00 46.72 429 SER A O 1
ATOM 3335 N N . ASN A 1 430 ? -56.567 9.785 93.066 1.00 42.75 430 ASN A N 1
ATOM 3336 C CA . ASN A 1 430 ? -55.446 10.504 92.398 1.00 42.75 430 ASN A CA 1
ATOM 3337 C C . ASN A 1 430 ? -54.782 9.812 91.188 1.00 42.75 430 ASN A C 1
ATOM 3339 O O . ASN A 1 430 ? -53.586 9.530 91.219 1.00 42.75 430 ASN A O 1
ATOM 3343 N N . GLN A 1 431 ? -55.515 9.580 90.092 1.00 49.75 431 GLN A N 1
ATOM 3344 C CA . GLN A 1 431 ? -54.907 9.059 88.854 1.00 49.75 431 GLN A CA 1
ATOM 3345 C C . GLN A 1 431 ? -55.664 9.500 87.588 1.00 49.75 431 GLN A C 1
ATOM 3347 O O . GLN A 1 431 ? -56.121 8.663 86.827 1.00 49.75 431 GLN A O 1
ATOM 3352 N N . ALA A 1 432 ? -55.874 10.808 87.412 1.00 47.75 432 ALA A N 1
ATOM 3353 C CA . ALA A 1 432 ? -56.485 11.365 86.193 1.00 47.75 432 ALA A CA 1
ATOM 3354 C C . ALA A 1 432 ? -55.716 12.580 85.634 1.00 47.75 432 ALA A C 1
ATOM 3356 O O . ALA A 1 432 ? -55.702 12.783 84.434 1.00 47.75 432 ALA A O 1
ATOM 3357 N N . GLU A 1 433 ? -54.995 13.337 86.470 1.00 47.34 433 GLU A N 1
ATOM 3358 C CA . GLU A 1 433 ? -54.202 14.502 86.021 1.00 47.34 433 GLU A CA 1
ATOM 3359 C C . GLU A 1 433 ? -52.786 14.139 85.522 1.00 47.34 433 GLU A C 1
ATOM 3361 O O . GLU A 1 433 ? -52.110 14.974 84.939 1.00 47.34 433 GLU A O 1
ATOM 3366 N N . LYS A 1 434 ? -52.331 12.890 85.712 1.00 53.44 434 LYS A N 1
ATOM 3367 C CA . LYS A 1 434 ? -51.027 12.413 85.207 1.00 53.44 434 LYS A CA 1
ATOM 3368 C C . LYS A 1 434 ? -51.047 11.977 83.740 1.00 53.44 434 LYS A C 1
ATOM 3370 O O . LYS A 1 434 ? -50.012 12.027 83.094 1.00 53.44 434 LYS A O 1
ATOM 3375 N N . GLU A 1 435 ? -52.198 11.542 83.229 1.00 54.53 435 GLU A N 1
ATOM 3376 C CA . GLU A 1 435 ? -52.289 10.989 81.871 1.00 54.53 435 GLU A CA 1
ATOM 3377 C C . GLU A 1 435 ? -52.219 12.100 80.803 1.00 54.53 435 GLU A C 1
ATOM 3379 O O . GLU A 1 435 ? -51.542 11.922 79.797 1.00 54.53 435 GLU A O 1
ATOM 3384 N N . GLU A 1 436 ? -52.793 13.287 81.054 1.00 55.31 436 GLU A N 1
ATOM 3385 C CA . GLU A 1 436 ? -52.707 14.431 80.124 1.00 55.31 436 GLU A CA 1
ATOM 3386 C C . GLU A 1 436 ? -51.302 15.068 80.060 1.00 55.31 436 GLU A C 1
ATOM 3388 O O . GLU A 1 436 ? -50.863 15.476 78.984 1.00 55.31 436 GLU A O 1
ATOM 3393 N N . GLU A 1 437 ? -50.561 15.142 81.175 1.00 57.44 437 GLU A N 1
ATOM 3394 C CA . GLU A 1 437 ? -49.165 15.616 81.153 1.00 57.44 437 GLU A CA 1
ATOM 3395 C C . GLU A 1 437 ? -48.259 14.628 80.400 1.00 57.44 437 GLU A C 1
ATOM 3397 O O . GLU A 1 437 ? -47.468 15.051 79.553 1.00 57.44 437 GLU A O 1
ATOM 3402 N N . ASP A 1 438 ? -48.416 13.321 80.633 1.00 61.75 438 ASP A N 1
ATOM 3403 C CA . ASP A 1 438 ? -47.640 12.275 79.954 1.00 61.75 438 ASP A CA 1
ATOM 3404 C C . ASP A 1 438 ? -47.892 12.259 78.425 1.00 61.75 438 ASP A C 1
ATOM 3406 O O . ASP A 1 438 ? -46.960 12.042 77.643 1.00 61.75 438 ASP A O 1
ATOM 3410 N N . GLU A 1 439 ? -49.112 12.570 77.968 1.00 71.25 439 GLU A N 1
ATOM 3411 C CA . GLU A 1 439 ? -49.444 12.711 76.540 1.00 71.25 439 GLU A CA 1
ATOM 3412 C C . GLU A 1 439 ? -48.805 13.951 75.891 1.00 71.25 439 GLU A C 1
ATOM 3414 O O . GLU A 1 439 ? -48.279 13.866 74.776 1.00 71.25 439 GLU A O 1
ATOM 3419 N N . ILE A 1 440 ? -48.782 15.096 76.585 1.00 69.38 440 ILE A N 1
ATOM 3420 C CA . ILE A 1 440 ? -48.128 16.324 76.096 1.00 69.38 440 ILE A CA 1
ATOM 3421 C C . ILE A 1 440 ? -46.611 16.122 75.998 1.00 69.38 440 ILE A C 1
ATOM 3423 O O . ILE A 1 440 ? -45.999 16.529 75.006 1.00 69.38 440 ILE A O 1
ATOM 3427 N N . TYR A 1 441 ? -46.000 15.457 76.983 1.00 71.81 441 TYR A N 1
ATOM 3428 C CA . TYR A 1 441 ? -44.579 15.106 76.939 1.00 71.81 441 TYR A CA 1
ATOM 3429 C C . TYR A 1 441 ? -44.265 14.091 75.829 1.00 71.81 441 TYR A C 1
ATOM 3431 O O . TYR A 1 441 ? -43.233 14.217 75.168 1.00 71.81 441 TYR A O 1
ATOM 3439 N N . SER A 1 442 ? -45.163 13.137 75.558 1.00 79.25 442 SER A N 1
ATOM 3440 C CA . SER A 1 442 ? -45.013 12.193 74.444 1.00 79.25 442 SER A CA 1
ATOM 3441 C C . SER A 1 442 ? -45.104 12.884 73.076 1.00 79.25 442 SER A C 1
ATOM 3443 O O . SER A 1 442 ? -44.269 12.633 72.204 1.00 79.25 442 SER A O 1
ATOM 3445 N N . LEU A 1 443 ? -46.050 13.813 72.896 1.00 78.88 443 LEU A N 1
ATOM 3446 C CA . LEU A 1 443 ? -46.191 14.585 71.659 1.00 78.88 443 LEU A CA 1
ATOM 3447 C C . LEU A 1 443 ? -45.010 15.542 71.435 1.00 78.88 443 LEU A C 1
ATOM 3449 O O . LEU A 1 443 ? -44.535 15.678 70.307 1.00 78.88 443 LEU A O 1
ATOM 3453 N N . ALA A 1 444 ? -44.509 16.179 72.498 1.00 78.38 444 ALA A N 1
ATOM 3454 C CA . ALA A 1 444 ? -43.316 17.019 72.434 1.00 78.38 444 ALA A CA 1
ATOM 3455 C C . ALA A 1 444 ? -42.067 16.208 72.046 1.00 78.38 444 ALA A C 1
ATOM 3457 O O . ALA A 1 444 ? -41.289 16.672 71.215 1.00 78.38 444 ALA A O 1
ATOM 3458 N N . GLY A 1 445 ? -41.919 14.986 72.574 1.00 84.19 445 GLY A N 1
ATOM 3459 C CA . GLY A 1 445 ? -40.847 14.063 72.189 1.00 84.19 445 GLY A CA 1
ATOM 3460 C C . GLY A 1 445 ? -40.935 13.628 70.723 1.00 84.19 445 GLY A C 1
ATOM 3461 O O . GLY A 1 445 ? -39.950 13.717 69.997 1.00 84.19 445 GLY A O 1
ATOM 3462 N N . ALA A 1 446 ? -42.130 13.262 70.245 1.00 85.81 446 ALA A N 1
ATOM 3463 C CA . ALA A 1 446 ? -42.340 12.910 68.838 1.00 85.81 446 ALA A CA 1
ATOM 3464 C C . ALA A 1 446 ? -42.052 14.090 67.890 1.00 85.81 446 ALA A C 1
ATOM 3466 O O . ALA A 1 446 ? -41.468 13.906 66.823 1.00 85.81 446 ALA A O 1
ATOM 3467 N N . LEU A 1 447 ? -42.430 15.312 68.278 1.00 86.38 447 LEU A N 1
ATOM 3468 C CA . LEU A 1 447 ? -42.121 16.517 67.510 1.00 86.38 447 LEU A CA 1
ATOM 3469 C C . LEU A 1 447 ? -40.615 16.821 67.505 1.00 86.38 447 LEU A C 1
ATOM 3471 O O . LEU A 1 447 ? -40.078 17.194 66.465 1.00 86.38 447 LEU A O 1
ATOM 3475 N N . GLU A 1 448 ? -39.929 16.645 68.636 1.00 90.31 448 GLU A N 1
ATOM 3476 C CA . GLU A 1 448 ? -38.474 16.801 68.735 1.00 90.31 448 GLU A CA 1
ATOM 3477 C C . GLU A 1 448 ? -37.735 15.797 67.837 1.00 90.31 448 GLU A C 1
ATOM 3479 O O . GLU A 1 448 ? -36.799 16.182 67.134 1.00 90.31 448 GLU A O 1
ATOM 3484 N N . ASP A 1 449 ? -38.185 14.541 67.799 1.00 91.12 449 ASP A N 1
ATOM 3485 C CA . ASP A 1 449 ? -37.615 13.501 66.938 1.00 91.12 449 ASP A CA 1
ATOM 3486 C C . ASP A 1 449 ? -37.828 13.810 65.450 1.00 91.12 449 ASP A C 1
ATOM 3488 O O . ASP A 1 449 ? -36.891 13.691 64.657 1.00 91.12 449 ASP A O 1
ATOM 3492 N N . VAL A 1 450 ? -39.017 14.291 65.067 1.00 89.94 450 VAL A N 1
ATOM 3493 C CA . VAL A 1 450 ? -39.290 14.743 63.691 1.00 89.94 450 VAL A CA 1
ATOM 3494 C C . VAL A 1 450 ? -38.409 15.938 63.321 1.00 89.94 450 VAL A C 1
ATOM 3496 O O . VAL A 1 450 ? -37.827 15.956 62.240 1.00 89.94 450 VAL A O 1
ATOM 3499 N N . VAL A 1 451 ? -38.248 16.917 64.216 1.00 90.69 451 VAL A N 1
ATOM 3500 C CA . VAL A 1 451 ? -37.379 18.080 63.973 1.00 90.69 451 VAL A CA 1
ATOM 3501 C C . VAL A 1 451 ? -35.916 17.659 63.822 1.00 90.69 451 VAL A C 1
ATOM 3503 O O . VAL A 1 451 ? -35.243 18.156 62.920 1.00 90.69 451 VAL A O 1
ATOM 3506 N N . LYS A 1 452 ? -35.418 16.729 64.646 1.00 93.81 452 LYS A N 1
ATOM 3507 C CA . LYS A 1 452 ? -34.058 16.179 64.511 1.00 93.81 452 LYS A CA 1
ATOM 3508 C C . LYS A 1 452 ? -33.880 15.420 63.198 1.00 93.81 452 LYS A C 1
ATOM 3510 O O . LYS A 1 452 ? -32.868 15.615 62.530 1.00 93.81 452 LYS A O 1
ATOM 3515 N N . ALA A 1 453 ? -34.861 14.605 62.806 1.00 91.06 453 ALA A N 1
ATOM 3516 C CA . ALA A 1 453 ? -34.845 13.900 61.527 1.00 91.06 453 ALA A CA 1
ATOM 3517 C C . ALA A 1 453 ? -34.794 14.884 60.346 1.00 91.06 453 ALA A C 1
ATOM 3519 O O . ALA A 1 453 ? -33.921 14.764 59.490 1.00 91.06 453 ALA A O 1
ATOM 3520 N N . SER A 1 454 ? -35.639 15.920 60.349 1.00 88.00 454 SER A N 1
ATOM 3521 C CA . SER A 1 454 ? -35.610 16.966 59.321 1.00 88.00 454 SER A CA 1
ATOM 3522 C C . SER A 1 454 ? -34.309 17.775 59.329 1.00 88.00 454 SER A C 1
ATOM 3524 O O . SER A 1 454 ? -33.826 18.168 58.272 1.00 88.00 454 SER A O 1
ATOM 3526 N N . GLN A 1 455 ? -33.704 18.033 60.492 1.00 93.25 455 GLN A N 1
ATOM 3527 C CA . GLN A 1 455 ? -32.403 18.709 60.570 1.00 93.25 455 GLN A CA 1
ATOM 3528 C C . GLN A 1 455 ? -31.278 17.870 59.957 1.00 93.25 455 GLN A C 1
ATOM 3530 O O . GLN A 1 455 ? -30.438 18.423 59.249 1.00 93.25 455 GLN A O 1
ATOM 3535 N N . LEU A 1 456 ? -31.267 16.557 60.199 1.00 93.75 456 LEU A N 1
ATOM 3536 C CA . LEU A 1 456 ? -30.308 15.644 59.573 1.00 93.75 456 LEU A CA 1
ATOM 3537 C C . LEU A 1 456 ? -30.498 15.592 58.056 1.00 93.75 456 LEU A C 1
ATOM 3539 O O . LEU A 1 456 ? -29.520 15.722 57.325 1.00 93.75 456 LEU A O 1
ATOM 3543 N N . GLU A 1 457 ? -31.744 15.506 57.589 1.00 94.31 457 GLU A N 1
ATOM 3544 C CA . GLU A 1 457 ? -32.071 15.535 56.160 1.00 94.31 457 GLU A CA 1
ATOM 3545 C C . GLU A 1 457 ? -31.612 16.847 55.498 1.00 94.31 457 GLU A C 1
ATOM 3547 O O . GLU A 1 457 ? -31.019 16.832 54.422 1.00 94.31 457 GLU A O 1
ATOM 3552 N N . ILE A 1 458 ? -31.792 17.998 56.160 1.00 91.62 458 ILE A N 1
ATOM 3553 C CA . ILE A 1 458 ? -31.291 19.291 55.665 1.00 91.62 458 ILE A CA 1
ATOM 3554 C C . ILE A 1 458 ? -29.760 19.286 55.541 1.00 91.62 458 ILE A C 1
ATOM 3556 O O . ILE A 1 458 ? -29.232 19.826 54.568 1.00 91.62 458 ILE A O 1
ATOM 3560 N N . ILE A 1 459 ? -29.042 18.698 56.502 1.00 94.12 459 ILE A N 1
ATOM 3561 C CA . ILE A 1 459 ? -27.574 18.607 56.466 1.00 94.12 459 ILE A CA 1
ATOM 3562 C C . ILE A 1 459 ? -27.121 17.694 55.320 1.00 94.12 459 ILE A C 1
ATOM 3564 O O . ILE A 1 459 ? -26.221 18.060 54.564 1.00 94.12 459 ILE A O 1
ATOM 3568 N N . GLU A 1 460 ? -27.763 16.541 55.145 1.00 94.81 460 GLU A N 1
ATOM 3569 C CA . GLU A 1 460 ? -27.464 15.605 54.057 1.00 94.81 460 GLU A CA 1
ATOM 3570 C C . GLU A 1 460 ? -27.725 16.239 52.681 1.00 94.81 460 GLU A C 1
ATOM 3572 O O . GLU A 1 460 ? -26.866 16.214 51.795 1.00 94.81 460 GLU A O 1
ATOM 3577 N N . LEU A 1 461 ? -28.854 16.935 52.522 1.00 94.50 461 LEU A N 1
ATOM 3578 C CA . LEU A 1 461 ? -29.160 17.700 51.312 1.00 94.50 461 LEU A CA 1
ATOM 3579 C C . LEU A 1 461 ? -28.156 18.840 51.068 1.00 94.50 461 LEU A C 1
ATOM 3581 O O . LEU A 1 461 ? -27.807 19.132 49.927 1.00 94.50 461 LEU A O 1
ATOM 3585 N N . GLN A 1 462 ? -27.639 19.488 52.113 1.00 94.44 462 GLN A N 1
ATOM 3586 C CA . GLN A 1 462 ? -26.579 20.489 51.959 1.00 94.44 462 GLN A CA 1
ATOM 3587 C C . GLN A 1 462 ? -25.255 19.871 51.498 1.00 94.44 462 GLN A C 1
ATOM 3589 O O . GLN A 1 462 ? -24.579 20.466 50.655 1.00 94.44 462 GLN A O 1
ATOM 3594 N N . HIS A 1 463 ? -24.886 18.698 52.018 1.00 95.19 463 HIS A N 1
ATOM 3595 C CA . HIS A 1 463 ? -23.692 17.975 51.581 1.00 95.19 463 HIS A CA 1
ATOM 3596 C C . HIS A 1 463 ? -23.791 17.571 50.112 1.00 95.19 463 HIS A C 1
ATOM 3598 O O . HIS A 1 463 ? -22.909 17.937 49.338 1.00 95.19 463 HIS A O 1
ATOM 3604 N N . THR A 1 464 ? -24.901 16.955 49.704 1.00 94.12 464 THR A N 1
ATOM 3605 C CA . THR A 1 464 ? -25.123 16.560 48.302 1.00 94.12 464 THR A CA 1
ATOM 3606 C C . THR A 1 464 ? -25.113 17.763 47.354 1.00 94.12 464 THR A C 1
ATOM 3608 O O . THR A 1 464 ? -24.491 17.721 46.296 1.00 94.12 464 THR A O 1
ATOM 3611 N N . VAL A 1 465 ? -25.709 18.898 47.737 1.00 94.25 465 VAL A N 1
ATOM 3612 C CA . VAL A 1 465 ? -25.635 20.135 46.938 1.00 94.25 465 VAL A CA 1
ATOM 3613 C C . VAL A 1 465 ? -24.197 20.656 46.822 1.00 94.25 465 VAL A C 1
ATOM 3615 O O . VAL A 1 465 ? -23.813 21.173 45.772 1.00 94.25 465 VAL A O 1
ATOM 3618 N N . ASN A 1 466 ? -23.394 20.560 47.881 1.00 95.06 466 ASN A N 1
ATOM 3619 C CA . ASN A 1 466 ? -21.996 20.990 47.844 1.00 95.06 466 ASN A CA 1
ATOM 3620 C C . ASN A 1 466 ? -21.120 20.045 47.010 1.00 95.06 466 ASN A C 1
ATOM 3622 O O . ASN A 1 466 ? -20.259 20.529 46.277 1.00 95.06 466 ASN A O 1
ATOM 3626 N N . GLU A 1 467 ? -21.377 18.739 47.059 1.00 95.31 467 GLU A N 1
ATOM 3627 C CA . GLU A 1 467 ? -20.745 17.739 46.192 1.00 95.31 467 GLU A CA 1
ATOM 3628 C C . GLU A 1 467 ? -21.066 18.014 44.722 1.00 95.31 467 GLU A C 1
ATOM 3630 O O . GLU A 1 467 ? -20.149 18.207 43.926 1.00 95.31 467 GLU A O 1
ATOM 3635 N N . LEU A 1 468 ? -22.344 18.205 44.378 1.00 92.19 468 LEU A N 1
ATOM 3636 C CA . LEU A 1 468 ? -22.761 18.557 43.016 1.00 92.19 468 LEU A CA 1
ATOM 3637 C C . LEU A 1 468 ? -22.138 19.876 42.529 1.00 92.19 468 LEU A C 1
ATOM 3639 O O . LEU A 1 468 ? -21.804 20.018 41.353 1.00 92.19 468 LEU A O 1
ATOM 3643 N N . ARG A 1 469 ? -21.945 20.864 43.415 1.00 95.25 469 ARG A N 1
ATOM 3644 C CA . ARG A 1 469 ? -21.225 22.105 43.070 1.00 95.25 469 ARG A CA 1
ATOM 3645 C C . ARG A 1 469 ? -19.744 21.858 42.787 1.00 95.25 469 ARG A C 1
ATOM 3647 O O . ARG A 1 469 ? -19.201 22.491 41.880 1.00 95.25 469 ARG A O 1
ATOM 3654 N N . ALA A 1 470 ? -19.093 20.979 43.546 1.00 94.44 470 ALA A N 1
ATOM 3655 C CA . ALA A 1 470 ? -17.699 20.612 43.319 1.00 94.44 470 ALA A CA 1
ATOM 3656 C C . ALA A 1 470 ? -17.541 19.837 42.001 1.00 94.44 470 ALA A C 1
ATOM 3658 O O . ALA A 1 470 ? -16.676 20.182 41.194 1.00 94.44 470 ALA A O 1
ATOM 3659 N N . GLU A 1 471 ? -18.429 18.876 41.736 1.00 93.88 471 GLU A N 1
ATOM 3660 C CA . GLU A 1 471 ? -18.488 18.137 40.471 1.00 93.88 471 GLU A CA 1
ATOM 3661 C C . GLU A 1 471 ? -18.712 19.074 39.280 1.00 93.88 471 GLU A C 1
ATOM 3663 O O . GLU A 1 471 ? -17.980 19.007 38.292 1.00 93.88 471 GLU A O 1
ATOM 3668 N N . LEU A 1 472 ? -19.651 20.022 39.389 1.00 91.31 472 LEU A N 1
ATOM 3669 C CA . LEU A 1 472 ? -19.895 21.023 38.349 1.00 91.31 472 LEU A CA 1
ATOM 3670 C C . LEU A 1 472 ? -18.665 21.909 38.102 1.00 91.31 472 LEU A C 1
ATOM 3672 O O . LEU A 1 472 ? -18.362 22.243 36.955 1.00 91.31 472 LEU A O 1
ATOM 3676 N N . SER A 1 473 ? -17.947 22.295 39.160 1.00 94.12 473 SER A N 1
ATOM 3677 C CA . SER A 1 473 ? -16.714 23.079 39.038 1.00 94.12 473 SER A CA 1
ATOM 3678 C C . SER A 1 473 ? -15.615 22.298 38.313 1.00 94.12 473 SER A C 1
ATOM 3680 O O . SER A 1 473 ? -14.926 22.863 37.463 1.00 94.12 473 SER A O 1
ATOM 3682 N N . LEU A 1 474 ? -15.467 21.007 38.615 1.00 96.25 474 LEU A N 1
ATOM 3683 C CA . LEU A 1 474 ? -14.488 20.133 37.971 1.00 96.25 474 LEU A CA 1
ATOM 3684 C C . LEU A 1 474 ? -14.841 19.895 36.499 1.00 96.25 474 LEU A C 1
ATOM 3686 O O . LEU A 1 474 ? -13.981 20.026 35.628 1.00 96.25 474 LEU A O 1
ATOM 3690 N N . LEU A 1 475 ? -16.119 19.642 36.202 1.00 94.00 475 LEU A N 1
ATOM 3691 C CA . LEU A 1 475 ? -16.605 19.500 34.832 1.00 94.00 475 LEU A CA 1
ATOM 3692 C C . LEU A 1 475 ? -16.365 20.780 34.021 1.00 94.00 475 LEU A C 1
ATOM 3694 O O . LEU A 1 475 ? -15.885 20.719 32.890 1.00 94.00 475 LEU A O 1
ATOM 3698 N N . LYS A 1 476 ? -16.630 21.951 34.611 1.00 94.62 476 LYS A N 1
ATOM 3699 C CA . LYS A 1 476 ? -16.349 23.245 33.978 1.00 94.62 476 LYS A CA 1
ATOM 3700 C C . LYS A 1 476 ? -14.859 23.414 33.664 1.00 94.62 476 LYS A C 1
ATOM 3702 O O . LYS A 1 476 ? -14.523 23.868 32.573 1.00 94.62 476 LYS A O 1
ATOM 3707 N N . GLN A 1 477 ? -13.975 23.031 34.586 1.00 94.94 477 GLN A N 1
ATOM 3708 C CA . GLN A 1 477 ? -12.528 23.088 34.370 1.00 94.94 477 GLN A CA 1
ATOM 3709 C C . GLN A 1 477 ? -12.080 22.145 33.243 1.00 94.94 477 GLN A C 1
ATOM 3711 O O . GLN A 1 477 ? -11.240 22.525 32.429 1.00 94.94 477 GLN A O 1
ATOM 3716 N N . HIS A 1 478 ? -12.661 20.945 33.158 1.00 90.62 478 HIS A N 1
ATOM 3717 C CA . HIS A 1 478 ? -12.377 20.002 32.076 1.00 90.62 478 HIS A CA 1
ATOM 3718 C C . HIS A 1 478 ? -12.812 20.551 30.712 1.00 90.62 478 HIS A C 1
ATOM 3720 O O . HIS A 1 478 ? -12.041 20.495 29.758 1.00 90.62 478 HIS A O 1
ATOM 3726 N N . ILE A 1 479 ? -14.007 21.147 30.629 1.00 90.69 479 ILE A N 1
ATOM 3727 C CA . ILE A 1 479 ? -14.497 21.793 29.402 1.00 90.69 479 ILE A CA 1
ATOM 3728 C C . ILE A 1 479 ? -13.568 22.940 28.983 1.00 90.69 479 ILE A C 1
ATOM 3730 O O . ILE A 1 479 ? -13.229 23.050 27.808 1.00 90.69 479 ILE A O 1
ATOM 3734 N N . GLU A 1 480 ? -13.113 23.775 29.921 1.00 93.69 480 GLU A N 1
ATOM 3735 C CA . GLU A 1 480 ? -12.186 24.871 29.611 1.00 93.69 480 GLU A CA 1
ATOM 3736 C C . GLU A 1 480 ? -10.814 24.359 29.137 1.00 93.69 480 GLU A C 1
ATOM 3738 O O . GLU A 1 480 ? -10.230 24.919 28.209 1.00 93.69 480 GLU A O 1
ATOM 3743 N N . ALA A 1 481 ? -10.302 23.280 29.735 1.00 91.81 481 ALA A N 1
ATOM 3744 C CA . ALA A 1 481 ? -9.061 22.645 29.296 1.00 91.81 481 ALA A CA 1
ATOM 3745 C C . ALA A 1 481 ? -9.198 22.043 27.888 1.00 91.81 481 ALA A C 1
ATOM 3747 O O . ALA A 1 481 ? -8.327 22.250 27.044 1.00 91.81 481 ALA A O 1
ATOM 3748 N N . GLN A 1 482 ? -10.312 21.358 27.612 1.00 89.19 482 GLN A N 1
ATOM 3749 C CA . GLN A 1 482 ? -10.609 20.824 26.282 1.00 89.19 482 GLN A CA 1
ATOM 3750 C C . GLN A 1 482 ? -10.767 21.932 25.236 1.00 89.19 482 GLN A C 1
ATOM 3752 O O . GLN A 1 482 ? -10.278 21.771 24.122 1.00 89.19 482 GLN A O 1
ATOM 3757 N N . ALA A 1 483 ? -11.394 23.059 25.587 1.00 88.50 483 ALA A N 1
ATOM 3758 C CA . ALA A 1 483 ? -11.522 24.208 24.693 1.00 88.50 483 ALA A CA 1
ATOM 3759 C C . ALA A 1 483 ? -10.150 24.790 24.316 1.00 88.50 483 ALA A C 1
ATOM 3761 O O . ALA A 1 483 ? -9.881 24.996 23.139 1.00 88.50 483 ALA A O 1
ATOM 3762 N N . LYS A 1 484 ? -9.243 24.962 25.290 1.00 94.94 484 LYS A N 1
ATOM 3763 C CA . LYS A 1 484 ? -7.874 25.451 25.033 1.00 94.94 484 LYS A CA 1
ATOM 3764 C C . LYS A 1 484 ? -7.060 24.499 24.157 1.00 94.94 484 LYS A C 1
ATOM 3766 O O . LYS A 1 484 ? -6.306 24.951 23.301 1.00 94.94 484 LYS A O 1
ATOM 3771 N N . GLU A 1 485 ? -7.205 23.193 24.364 1.00 93.12 485 GLU A N 1
ATOM 3772 C CA . GLU A 1 485 ? -6.545 22.191 23.522 1.00 93.12 485 GLU A CA 1
ATOM 3773 C C . GLU A 1 485 ? -7.101 22.203 22.091 1.00 93.12 485 GLU A C 1
ATOM 3775 O O . GLU A 1 485 ? -6.343 22.091 21.129 1.00 93.12 485 GLU A O 1
ATOM 3780 N N . LEU A 1 486 ? -8.418 22.365 21.938 1.00 87.94 486 LEU A N 1
ATOM 3781 C CA . LEU A 1 486 ? -9.055 22.475 20.628 1.00 87.94 486 LEU A CA 1
ATOM 3782 C C . LEU A 1 486 ? -8.584 23.734 19.891 1.00 87.94 486 LEU A C 1
ATOM 3784 O O . LEU A 1 486 ? -8.201 23.627 18.728 1.00 87.94 486 LEU A O 1
ATOM 3788 N N . ASP A 1 487 ? -8.514 24.880 20.572 1.00 92.00 487 ASP A N 1
ATOM 3789 C CA . ASP A 1 487 ? -7.977 26.126 20.010 1.00 92.00 487 ASP A CA 1
ATOM 3790 C C . ASP A 1 487 ? -6.512 25.966 19.573 1.00 92.00 487 ASP A C 1
ATOM 3792 O O . ASP A 1 487 ? -6.120 26.414 18.494 1.00 92.00 487 ASP A O 1
ATOM 3796 N N . HIS A 1 488 ? -5.691 25.272 20.369 1.00 94.56 488 HIS A N 1
ATOM 3797 C CA . HIS A 1 488 ? -4.303 24.993 19.999 1.00 94.56 488 HIS A CA 1
ATOM 3798 C C . HIS A 1 488 ? -4.200 24.112 18.746 1.00 94.56 488 HIS A C 1
ATOM 3800 O O . HIS A 1 488 ? -3.412 24.404 17.842 1.00 94.56 488 HIS A O 1
ATOM 3806 N N . ARG A 1 489 ? -5.014 23.051 18.661 1.00 89.25 489 ARG A N 1
ATOM 3807 C CA . ARG A 1 489 ? -5.059 22.170 17.483 1.00 89.25 489 ARG A CA 1
ATOM 3808 C C . ARG A 1 489 ? -5.562 22.897 16.246 1.00 89.25 489 ARG A C 1
ATOM 3810 O O . ARG A 1 489 ? -5.007 22.684 15.176 1.00 89.25 489 ARG A O 1
ATOM 3817 N N . MET A 1 490 ? -6.551 23.771 16.396 1.00 93.88 490 MET A N 1
ATOM 3818 C CA . MET A 1 490 ? -7.065 24.603 15.312 1.00 93.88 490 MET A CA 1
ATOM 3819 C C . MET A 1 490 ? -5.958 25.488 14.726 1.00 93.88 490 MET A C 1
ATOM 3821 O O . MET A 1 490 ? -5.709 25.425 13.528 1.00 93.88 490 MET A O 1
ATOM 3825 N N . HIS A 1 491 ? -5.198 26.202 15.563 1.00 93.94 491 HIS A N 1
ATOM 3826 C CA . HIS A 1 491 ? -4.060 26.998 15.086 1.00 93.94 491 HIS A CA 1
ATOM 3827 C C . HIS A 1 491 ? -2.960 26.162 14.428 1.00 93.94 491 HIS A C 1
ATOM 3829 O O . HIS A 1 491 ? -2.316 26.609 13.480 1.00 93.94 491 HIS A O 1
ATOM 3835 N N . ARG A 1 492 ? -2.729 24.934 14.907 1.00 93.00 492 ARG A N 1
ATOM 3836 C CA . ARG A 1 492 ? -1.776 24.024 14.264 1.00 93.00 492 ARG A CA 1
ATOM 3837 C C . ARG A 1 492 ? -2.247 23.587 12.877 1.00 93.00 492 ARG A C 1
ATOM 3839 O O . ARG A 1 492 ? -1.414 23.449 11.987 1.00 93.00 492 ARG A O 1
ATOM 3846 N N . VAL A 1 493 ? -3.545 23.357 12.699 1.00 88.06 493 VAL A N 1
ATOM 3847 C CA . VAL A 1 493 ? -4.125 23.042 11.387 1.00 88.06 493 VAL A CA 1
ATOM 3848 C C . VAL A 1 493 ? -3.960 24.231 10.443 1.00 88.06 493 VAL A C 1
ATOM 3850 O O . VAL A 1 493 ? -3.404 24.044 9.368 1.00 88.06 493 VAL A O 1
ATOM 3853 N N . GLU A 1 494 ? -4.294 25.449 10.878 1.00 95.06 494 GLU A N 1
ATOM 3854 C CA . GLU A 1 494 ? -4.095 26.674 10.082 1.00 95.06 494 GLU A CA 1
ATOM 3855 C C . GLU A 1 494 ? -2.623 26.854 9.645 1.00 95.06 494 GLU A C 1
ATOM 3857 O O . GLU A 1 494 ? -2.338 27.191 8.498 1.00 95.06 494 GLU A O 1
ATOM 3862 N N . GLU A 1 495 ? -1.660 26.581 10.537 1.00 93.38 495 GLU A N 1
ATOM 3863 C CA . GLU A 1 495 ? -0.223 26.630 10.216 1.00 93.38 495 GLU A CA 1
ATOM 3864 C C . GLU A 1 495 ? 0.175 25.591 9.150 1.00 93.38 495 GLU A C 1
ATOM 3866 O O . GLU A 1 495 ? 1.041 25.850 8.310 1.00 93.38 495 GLU A O 1
ATOM 3871 N N . LEU A 1 496 ? -0.418 24.395 9.203 1.00 92.06 496 LEU A N 1
ATOM 3872 C CA . LEU A 1 496 ? -0.147 23.321 8.249 1.00 92.06 496 LEU A CA 1
ATOM 3873 C C . LEU A 1 496 ? -0.781 23.601 6.884 1.00 92.06 496 LEU A C 1
ATOM 3875 O O . LEU A 1 496 ? -0.109 23.397 5.877 1.00 92.06 496 LEU A O 1
ATOM 3879 N N . GLU A 1 497 ? -2.005 24.124 6.851 1.00 92.69 497 GLU A N 1
ATOM 3880 C CA . GLU A 1 497 ? -2.683 24.543 5.618 1.00 92.69 497 GLU A CA 1
ATOM 3881 C C . GLU A 1 497 ? -1.891 25.642 4.893 1.00 92.69 497 GLU A C 1
ATOM 3883 O O . GLU A 1 497 ? -1.692 25.583 3.680 1.00 92.69 497 GLU A O 1
ATOM 3888 N N . GLU A 1 498 ? -1.349 26.614 5.631 1.00 96.19 498 GLU A N 1
ATOM 3889 C CA . GLU A 1 498 ? -0.505 27.659 5.045 1.00 96.19 498 GLU A CA 1
ATOM 3890 C C . GLU A 1 498 ? 0.822 27.099 4.505 1.00 96.19 498 GLU A C 1
ATOM 3892 O O . GLU A 1 498 ? 1.286 27.495 3.433 1.00 96.19 498 GLU A O 1
ATOM 3897 N N . LYS A 1 499 ? 1.434 26.138 5.208 1.00 94.38 499 LYS A N 1
ATOM 3898 C CA . LYS A 1 499 ? 2.640 25.448 4.722 1.00 94.38 499 LYS A CA 1
ATOM 3899 C C . LYS A 1 499 ? 2.369 24.644 3.456 1.00 94.38 499 LYS A C 1
ATOM 3901 O O . LYS A 1 499 ? 3.212 24.644 2.561 1.00 94.38 499 LYS A O 1
ATOM 3906 N N . GLU A 1 500 ? 1.221 23.980 3.378 1.00 90.56 500 GLU A N 1
ATOM 3907 C CA . GLU A 1 500 ? 0.780 23.271 2.179 1.00 90.56 500 GLU A CA 1
ATOM 3908 C C . GLU A 1 500 ? 0.578 24.245 1.014 1.00 90.56 500 GLU A C 1
ATOM 3910 O O . GLU A 1 500 ? 1.118 24.017 -0.067 1.00 90.56 500 GLU A O 1
ATOM 3915 N N . ARG A 1 501 ? -0.106 25.375 1.246 1.00 97.81 501 ARG A N 1
ATOM 3916 C CA . ARG A 1 501 ? -0.299 26.425 0.236 1.00 97.81 501 ARG A CA 1
ATOM 3917 C C . ARG A 1 501 ? 1.035 26.904 -0.341 1.00 97.81 501 ARG A C 1
ATOM 3919 O O . ARG A 1 501 ? 1.203 26.927 -1.556 1.00 97.81 501 ARG A O 1
ATOM 3926 N N . VAL A 1 502 ? 2.001 27.230 0.520 1.00 96.25 502 VAL A N 1
ATOM 3927 C CA . VAL A 1 502 ? 3.339 27.679 0.095 1.00 96.25 502 VAL A CA 1
ATOM 3928 C C . VAL A 1 502 ? 4.110 26.570 -0.631 1.00 96.25 502 VAL A C 1
ATOM 3930 O O . VAL A 1 502 ? 4.816 26.841 -1.602 1.00 96.25 502 VAL A O 1
ATOM 3933 N N . ALA A 1 503 ? 3.996 25.315 -0.190 1.00 94.75 503 ALA A N 1
ATOM 3934 C CA . ALA A 1 503 ? 4.630 24.189 -0.870 1.00 94.75 503 ALA A CA 1
ATOM 3935 C C . ALA A 1 503 ? 4.049 23.971 -2.276 1.00 94.75 503 ALA A C 1
ATOM 3937 O O . ALA A 1 503 ? 4.816 23.755 -3.213 1.00 94.75 503 ALA A O 1
ATOM 3938 N N . ASN A 1 504 ? 2.730 24.094 -2.436 1.00 94.00 504 ASN A N 1
ATOM 3939 C CA . ASN A 1 504 ? 2.062 23.995 -3.731 1.00 94.00 504 ASN A CA 1
ATOM 3940 C C . ASN A 1 504 ? 2.504 25.117 -4.679 1.00 94.00 504 ASN A C 1
ATOM 3942 O O . ASN A 1 504 ? 2.887 24.829 -5.809 1.00 94.00 504 ASN A O 1
ATOM 3946 N N . GLU A 1 505 ? 2.572 26.365 -4.205 1.00 96.75 505 GLU A N 1
ATOM 3947 C CA . GLU A 1 505 ? 3.101 27.492 -4.994 1.00 96.75 505 GLU A CA 1
ATOM 3948 C C . GLU A 1 505 ? 4.557 27.258 -5.435 1.00 96.75 505 GLU A C 1
ATOM 3950 O O . GLU A 1 505 ? 4.925 27.543 -6.576 1.00 96.75 505 GLU A O 1
ATOM 3955 N N . ASN A 1 506 ? 5.393 26.680 -4.565 1.00 96.38 506 ASN A N 1
ATOM 3956 C CA . ASN A 1 506 ? 6.769 26.324 -4.918 1.00 96.38 506 ASN A CA 1
ATOM 3957 C C . ASN A 1 506 ? 6.836 25.207 -5.972 1.00 96.38 506 ASN A C 1
ATOM 3959 O O . ASN A 1 506 ? 7.671 25.271 -6.874 1.00 96.38 506 ASN A O 1
ATOM 3963 N N . ILE A 1 507 ? 5.983 24.181 -5.867 1.00 96.25 507 ILE A N 1
ATOM 3964 C CA . ILE A 1 507 ? 5.906 23.095 -6.855 1.00 96.25 507 ILE A CA 1
ATOM 3965 C C . ILE A 1 507 ? 5.457 23.646 -8.208 1.00 96.25 507 ILE A C 1
ATOM 3967 O O . ILE A 1 507 ? 6.075 23.320 -9.218 1.00 96.25 507 ILE A O 1
ATOM 3971 N N . GLU A 1 508 ? 4.440 24.509 -8.239 1.00 96.00 508 GLU A N 1
ATOM 3972 C CA . GLU A 1 508 ? 3.989 25.171 -9.468 1.00 96.00 508 GLU A CA 1
ATOM 3973 C C . GLU A 1 508 ? 5.121 25.977 -10.122 1.00 96.00 508 GLU A C 1
ATOM 3975 O O . GLU A 1 508 ? 5.330 25.868 -11.331 1.00 96.00 508 GLU A O 1
ATOM 3980 N N . GLY A 1 509 ? 5.906 26.716 -9.329 1.00 96.44 509 GLY A N 1
ATOM 3981 C CA . GLY A 1 509 ? 7.098 27.416 -9.815 1.00 96.44 509 GLY A CA 1
ATOM 3982 C C . GLY A 1 509 ? 8.133 26.471 -10.436 1.00 96.44 509 GLY A C 1
ATOM 3983 O O . GLY A 1 509 ? 8.572 26.689 -11.564 1.00 96.44 509 GLY A O 1
ATOM 3984 N N . LEU A 1 510 ? 8.464 25.371 -9.750 1.00 96.56 510 LEU A N 1
ATOM 3985 C CA . LEU A 1 510 ? 9.392 24.362 -10.276 1.00 96.56 510 LEU A CA 1
ATOM 3986 C C . LEU A 1 510 ? 8.859 23.680 -11.543 1.00 96.56 510 LEU A C 1
ATOM 3988 O O . LEU A 1 510 ? 9.637 23.385 -12.447 1.00 96.56 510 LEU A O 1
ATOM 3992 N N . MET A 1 511 ? 7.549 23.445 -11.643 1.00 95.62 511 MET A N 1
ATOM 3993 C CA . MET A 1 511 ? 6.932 22.904 -12.856 1.00 95.62 511 MET A CA 1
ATOM 3994 C C . MET A 1 511 ? 7.065 23.866 -14.042 1.00 95.62 511 MET A C 1
ATOM 3996 O O . MET A 1 511 ? 7.349 23.415 -15.151 1.00 95.62 511 MET A O 1
ATOM 4000 N N . MET A 1 512 ? 6.908 25.178 -13.823 1.00 96.31 512 MET A N 1
ATOM 4001 C CA . MET A 1 512 ? 7.147 26.184 -14.867 1.00 96.31 512 MET A CA 1
ATOM 4002 C C . MET A 1 512 ? 8.613 26.194 -15.322 1.00 96.31 512 MET A C 1
ATOM 4004 O O . MET A 1 512 ? 8.873 26.236 -16.526 1.00 96.31 512 MET A O 1
ATOM 4008 N N . ASP A 1 513 ? 9.562 26.100 -14.388 1.00 96.88 513 ASP A N 1
ATOM 4009 C CA . ASP A 1 513 ? 10.995 26.058 -14.703 1.00 96.88 513 ASP A CA 1
ATOM 4010 C C . ASP A 1 513 ? 11.385 24.783 -15.471 1.00 96.88 513 ASP A C 1
ATOM 4012 O O . ASP A 1 513 ? 12.169 24.849 -16.421 1.00 96.88 513 ASP A O 1
ATOM 4016 N N . ILE A 1 514 ? 10.814 23.627 -15.106 1.00 94.12 514 ILE A N 1
ATOM 4017 C CA . ILE A 1 514 ? 11.007 22.362 -15.833 1.00 94.12 514 ILE A CA 1
ATOM 4018 C C . ILE A 1 514 ? 10.486 22.491 -17.265 1.00 94.12 514 ILE A C 1
ATOM 4020 O O . ILE A 1 514 ? 11.224 22.184 -18.198 1.00 94.12 514 ILE A O 1
ATOM 4024 N N . ALA A 1 515 ? 9.267 23.002 -17.456 1.00 96.00 515 ALA A N 1
ATOM 4025 C CA . ALA A 1 515 ? 8.700 23.188 -18.791 1.00 96.00 515 ALA A CA 1
ATOM 4026 C C . ALA A 1 515 ? 9.564 24.128 -19.655 1.00 96.00 515 ALA A C 1
ATOM 4028 O O . ALA A 1 515 ? 9.833 23.839 -20.821 1.00 96.00 515 ALA A O 1
ATOM 4029 N N . ALA A 1 516 ? 10.070 25.222 -19.076 1.00 97.06 516 ALA A N 1
ATOM 4030 C CA . ALA A 1 516 ? 10.981 26.132 -19.768 1.00 97.06 516 ALA A CA 1
ATOM 4031 C C . ALA A 1 516 ? 12.313 25.453 -20.148 1.00 97.06 516 ALA A C 1
ATOM 4033 O O . ALA A 1 516 ? 12.826 25.663 -21.250 1.00 97.06 516 ALA A O 1
ATOM 4034 N N . ALA A 1 517 ? 12.868 24.620 -19.263 1.00 96.06 517 ALA A N 1
ATOM 4035 C CA . ALA A 1 517 ? 14.078 23.853 -19.544 1.00 96.06 517 ALA A CA 1
ATOM 4036 C C . ALA A 1 517 ? 13.853 22.793 -20.637 1.00 96.06 517 ALA A C 1
ATOM 4038 O O . ALA A 1 517 ? 14.705 22.624 -21.508 1.00 96.06 517 ALA A O 1
ATOM 4039 N N . GLU A 1 518 ? 12.706 22.113 -20.634 1.00 95.69 518 GLU A N 1
ATOM 4040 C CA . GLU A 1 518 ? 12.320 21.146 -21.667 1.00 95.69 518 GLU A CA 1
ATOM 4041 C C . GLU A 1 518 ? 12.162 21.807 -23.042 1.00 95.69 518 GLU A C 1
ATOM 4043 O O . GLU A 1 518 ? 12.646 21.277 -24.046 1.00 95.69 518 GLU A O 1
ATOM 4048 N N . GLU A 1 519 ? 11.542 22.989 -23.110 1.00 97.31 519 GLU A N 1
ATOM 4049 C CA . GLU A 1 519 ? 11.483 23.775 -24.345 1.00 97.31 519 GLU A CA 1
ATOM 4050 C C . GLU A 1 519 ? 12.879 24.119 -24.867 1.00 97.31 519 GLU A C 1
ATOM 4052 O O . GLU A 1 519 ? 13.142 23.991 -26.064 1.00 97.31 519 GLU A O 1
ATOM 4057 N N . GLU A 1 520 ? 13.782 24.540 -23.983 1.00 96.88 520 GLU A N 1
ATOM 4058 C CA . GLU A 1 520 ? 15.146 24.886 -24.361 1.00 96.88 520 GLU A CA 1
ATOM 4059 C C . GLU A 1 520 ? 15.897 23.647 -24.870 1.00 96.88 520 GLU A C 1
ATOM 4061 O O . GLU A 1 520 ? 16.453 23.688 -25.967 1.00 96.88 520 GLU A O 1
ATOM 4066 N N . ILE A 1 521 ? 15.829 22.509 -24.167 1.00 95.25 521 ILE A N 1
ATOM 4067 C CA . ILE A 1 521 ? 16.394 21.225 -24.626 1.00 95.25 521 ILE A CA 1
ATOM 4068 C C . ILE A 1 521 ? 15.885 20.873 -26.029 1.00 95.25 521 ILE A C 1
ATOM 4070 O O . ILE A 1 521 ? 16.677 20.487 -26.892 1.00 95.25 521 ILE A O 1
ATOM 4074 N N . ASN A 1 522 ? 14.588 21.048 -26.289 1.00 96.88 522 ASN A N 1
ATOM 4075 C CA . ASN A 1 522 ? 14.011 20.804 -27.608 1.00 96.88 522 ASN A CA 1
ATOM 4076 C C . ASN A 1 522 ? 14.575 21.752 -28.678 1.00 96.88 522 ASN A C 1
ATOM 4078 O O . ASN A 1 522 ? 14.868 21.303 -29.788 1.00 96.88 522 ASN A O 1
ATOM 4082 N N . ARG A 1 523 ? 14.798 23.035 -28.362 1.00 97.25 523 ARG A N 1
ATOM 4083 C CA . ARG A 1 523 ? 15.457 23.979 -29.287 1.00 97.25 523 ARG A CA 1
ATOM 4084 C C . ARG A 1 523 ? 16.883 23.542 -29.614 1.00 97.25 523 ARG A C 1
ATOM 4086 O O . ARG A 1 523 ? 17.242 23.510 -30.790 1.00 97.25 523 ARG A O 1
ATOM 4093 N N . TRP A 1 524 ? 17.673 23.166 -28.605 1.00 97.94 524 TRP A N 1
ATOM 4094 C CA . TRP A 1 524 ? 19.042 22.669 -28.803 1.00 97.94 524 TRP A CA 1
ATOM 4095 C C . TRP A 1 524 ? 19.066 21.382 -29.626 1.00 97.94 524 TRP A C 1
ATOM 4097 O O . TRP A 1 524 ? 19.904 21.237 -30.513 1.00 97.94 524 TRP A O 1
ATOM 4107 N N . LYS A 1 525 ? 18.116 20.473 -29.387 1.00 97.75 525 LYS A N 1
ATOM 4108 C CA . LYS A 1 525 ? 17.974 19.238 -30.160 1.00 97.75 525 LYS A CA 1
ATOM 4109 C C . LYS A 1 525 ? 17.702 19.522 -31.639 1.00 97.75 525 LYS A C 1
ATOM 4111 O O . LYS A 1 525 ? 18.406 18.992 -32.492 1.00 97.75 525 LYS A O 1
ATOM 4116 N N . VAL A 1 526 ? 16.739 20.394 -31.943 1.00 97.06 526 VAL A N 1
ATOM 4117 C CA . VAL A 1 526 ? 16.419 20.775 -33.331 1.00 97.06 526 VAL A CA 1
ATOM 4118 C C . VAL A 1 526 ? 17.608 21.459 -34.007 1.00 97.06 526 VAL A C 1
ATOM 4120 O O . VAL A 1 526 ? 17.901 21.166 -35.164 1.00 97.06 526 VAL A O 1
ATOM 4123 N N . ALA A 1 527 ? 18.320 22.341 -33.302 1.00 96.50 527 ALA A N 1
ATOM 4124 C CA . ALA A 1 527 ? 19.518 22.985 -33.838 1.00 96.50 527 ALA A CA 1
ATOM 4125 C C . ALA A 1 527 ? 20.616 21.960 -34.176 1.00 96.50 527 ALA A C 1
ATOM 4127 O O . ALA A 1 527 ? 21.192 22.018 -35.261 1.00 96.50 527 ALA A O 1
ATOM 4128 N N . ALA A 1 528 ? 20.854 20.984 -33.294 1.00 95.00 528 ALA A N 1
ATOM 4129 C CA . ALA A 1 528 ? 21.821 19.914 -33.528 1.00 95.00 528 ALA A CA 1
ATOM 4130 C C . ALA A 1 528 ? 21.422 19.005 -34.706 1.00 95.00 528 ALA A C 1
ATOM 4132 O O . ALA A 1 528 ? 22.273 18.632 -35.512 1.00 95.00 528 ALA A O 1
ATOM 4133 N N . GLU A 1 529 ? 20.134 18.677 -34.854 1.00 95.19 529 GLU A N 1
ATOM 4134 C CA . GLU A 1 529 ? 19.622 17.917 -36.005 1.00 95.19 529 GLU A CA 1
ATOM 4135 C C . GLU A 1 529 ? 19.805 18.684 -37.323 1.00 95.19 529 GLU A C 1
ATOM 4137 O O . GLU A 1 529 ? 20.218 18.103 -38.329 1.00 95.19 529 GLU A O 1
ATOM 4142 N N . GLN A 1 530 ? 19.548 19.996 -37.324 1.00 95.31 530 GLN A N 1
ATOM 4143 C CA . GLN A 1 530 ? 19.777 20.853 -38.490 1.00 95.31 530 GLN A CA 1
ATOM 4144 C C . GLN A 1 530 ? 21.262 20.945 -38.851 1.00 95.31 530 GLN A C 1
ATOM 4146 O O . GLN A 1 530 ? 21.602 20.879 -40.032 1.00 95.31 530 GLN A O 1
ATOM 4151 N N . GLU A 1 531 ? 22.146 21.066 -37.860 1.00 94.31 531 GLU A N 1
ATOM 4152 C CA . GLU A 1 531 ? 23.595 21.077 -38.074 1.00 94.31 531 GLU A CA 1
ATOM 4153 C C . GLU A 1 531 ? 24.090 19.736 -38.633 1.00 94.31 531 GLU A C 1
ATOM 4155 O O . GLU A 1 531 ? 24.835 19.719 -39.612 1.00 94.31 531 GLU A O 1
ATOM 4160 N N . ALA A 1 532 ? 23.610 18.609 -38.098 1.00 94.06 532 ALA A N 1
ATOM 4161 C CA . ALA A 1 532 ? 23.924 17.280 -38.619 1.00 94.06 532 ALA A CA 1
ATOM 4162 C C . ALA A 1 532 ? 23.425 17.084 -40.065 1.00 94.06 532 ALA A C 1
ATOM 4164 O O . ALA A 1 532 ? 24.147 16.548 -40.912 1.00 94.06 532 ALA A O 1
ATOM 4165 N N . ALA A 1 533 ? 22.214 17.557 -40.379 1.00 93.56 533 ALA A N 1
ATOM 4166 C CA . ALA A 1 533 ? 21.667 17.520 -41.735 1.00 93.56 533 ALA A CA 1
ATOM 4167 C C . ALA A 1 533 ? 22.470 18.405 -42.704 1.00 93.56 533 ALA A C 1
ATOM 4169 O O . ALA A 1 533 ? 22.765 17.983 -43.824 1.00 93.56 533 ALA A O 1
ATOM 4170 N N . ALA A 1 534 ? 22.872 19.604 -42.273 1.00 92.69 534 ALA A N 1
ATOM 4171 C CA . ALA A 1 534 ? 23.740 20.484 -43.049 1.00 92.69 534 ALA A CA 1
ATOM 4172 C C . ALA A 1 534 ? 25.117 19.843 -43.291 1.00 92.69 534 ALA A C 1
ATOM 4174 O O . ALA A 1 534 ? 25.599 19.854 -44.423 1.00 92.69 534 ALA A O 1
ATOM 4175 N N . GLY A 1 535 ? 25.708 19.220 -42.265 1.00 93.06 535 GLY A N 1
ATOM 4176 C CA . GLY A 1 535 ? 26.953 18.456 -42.378 1.00 93.06 535 GLY A CA 1
ATOM 4177 C C . GLY A 1 535 ? 26.846 17.325 -43.401 1.00 93.06 535 GLY A C 1
ATOM 4178 O O . GLY A 1 535 ? 27.685 17.221 -44.292 1.00 93.06 535 GLY A O 1
ATOM 4179 N N . THR A 1 536 ? 25.752 16.561 -43.361 1.00 91.88 536 THR A N 1
ATOM 4180 C CA . THR A 1 536 ? 25.468 15.500 -44.344 1.00 91.88 536 THR A CA 1
ATOM 4181 C C . THR A 1 536 ? 25.355 16.057 -45.769 1.00 91.88 536 THR A C 1
ATOM 4183 O O . THR A 1 536 ? 25.869 15.463 -46.715 1.00 91.88 536 THR A O 1
ATOM 4186 N N . GLY A 1 537 ? 24.705 17.212 -45.949 1.00 91.69 537 GLY A N 1
ATOM 4187 C CA . GLY A 1 537 ? 24.601 17.874 -47.253 1.00 91.69 537 GLY A CA 1
ATOM 4188 C C . GLY A 1 537 ? 25.960 18.310 -47.806 1.00 91.69 537 GLY A C 1
ATOM 4189 O O . GLY A 1 537 ? 26.246 18.093 -48.982 1.00 91.69 537 GLY A O 1
ATOM 4190 N N . VAL A 1 538 ? 26.825 18.856 -46.947 1.00 90.19 538 VAL A N 1
ATOM 4191 C CA . VAL A 1 538 ? 28.200 19.228 -47.309 1.00 90.19 538 VAL A CA 1
ATOM 4192 C C . VAL A 1 538 ? 29.019 17.992 -47.688 1.00 90.19 538 VAL A C 1
ATOM 4194 O O . VAL A 1 538 ? 29.721 18.014 -48.696 1.00 90.19 538 VAL A O 1
ATOM 4197 N N . GLU A 1 539 ? 28.905 16.893 -46.939 1.00 85.81 539 GLU A N 1
ATOM 4198 C CA . GLU A 1 539 ? 29.556 15.623 -47.287 1.00 85.81 539 GLU A CA 1
ATOM 4199 C C . GLU A 1 539 ? 29.101 15.102 -48.656 1.00 85.81 539 GLU A C 1
ATOM 4201 O O . GLU A 1 539 ? 29.937 14.725 -49.477 1.00 85.81 539 GLU A O 1
ATOM 4206 N N . GLN A 1 540 ? 27.796 15.132 -48.943 1.00 86.88 540 GLN A N 1
ATOM 4207 C CA . GLN A 1 540 ? 27.256 14.744 -50.250 1.00 86.88 540 GLN A CA 1
ATOM 4208 C C . GLN A 1 540 ? 27.765 15.648 -51.378 1.00 86.88 540 GLN A C 1
ATOM 4210 O O . GLN A 1 540 ? 28.095 15.151 -52.456 1.00 86.88 540 GLN A O 1
ATOM 4215 N N . GLU A 1 541 ? 27.871 16.958 -51.143 1.00 86.94 541 GLU A N 1
ATOM 4216 C CA . GLU A 1 541 ? 28.431 17.897 -52.116 1.00 86.94 541 GLU A CA 1
ATOM 4217 C C . GLU A 1 541 ? 29.922 17.628 -52.363 1.00 86.94 541 GLU A C 1
ATOM 4219 O O . GLU A 1 541 ? 30.357 17.609 -53.515 1.00 86.94 541 GLU A O 1
ATOM 4224 N N . PHE A 1 542 ? 30.700 17.334 -51.316 1.00 79.62 542 PHE A N 1
ATOM 4225 C CA . PHE A 1 542 ? 32.096 16.918 -51.461 1.00 79.62 542 PHE A CA 1
ATOM 4226 C C . PHE A 1 542 ? 32.231 15.612 -52.247 1.00 79.62 542 PHE A C 1
ATOM 4228 O O . PHE A 1 542 ? 33.088 15.524 -53.126 1.00 79.62 542 PHE A O 1
ATOM 4235 N N . VAL A 1 543 ? 31.386 14.612 -51.983 1.00 83.38 543 VAL A N 1
ATOM 4236 C CA . VAL A 1 543 ? 31.362 13.357 -52.753 1.00 83.38 543 VAL A CA 1
ATOM 4237 C C . VAL A 1 543 ? 31.034 13.637 -54.223 1.00 83.38 543 VAL A C 1
ATOM 4239 O O . VAL A 1 543 ? 31.775 13.209 -55.106 1.00 83.38 543 VAL A O 1
ATOM 4242 N N . ALA A 1 544 ? 30.011 14.449 -54.501 1.00 80.75 544 ALA A N 1
ATOM 4243 C CA . ALA A 1 544 ? 29.649 14.832 -55.863 1.00 80.75 544 ALA A CA 1
ATOM 4244 C C . ALA A 1 544 ? 30.777 15.599 -56.579 1.00 80.75 544 ALA A C 1
ATOM 4246 O O . ALA A 1 544 ? 31.071 15.326 -57.742 1.00 80.75 544 ALA A O 1
ATOM 4247 N N . GLN A 1 545 ? 31.460 16.523 -55.896 1.00 75.25 545 GLN A N 1
ATOM 4248 C CA . GLN A 1 545 ? 32.616 17.240 -56.447 1.00 75.25 545 GLN A CA 1
ATOM 4249 C C . GLN A 1 545 ? 33.822 16.327 -56.705 1.00 75.25 545 GLN A C 1
ATOM 4251 O O . GLN A 1 545 ? 34.630 16.640 -57.576 1.00 75.25 545 GLN A O 1
ATOM 4256 N N . VAL A 1 546 ? 33.958 15.206 -55.992 1.00 70.12 546 VAL A N 1
ATOM 4257 C CA . VAL A 1 546 ? 34.990 14.187 -56.254 1.00 70.12 546 VAL A CA 1
ATOM 4258 C C . VAL A 1 546 ? 34.606 13.280 -57.433 1.00 70.12 546 VAL A C 1
ATOM 4260 O O . VAL A 1 546 ? 35.490 12.874 -58.193 1.00 70.12 546 VAL A O 1
ATOM 4263 N N . ASP A 1 547 ? 33.312 13.044 -57.659 1.00 62.62 547 ASP A N 1
ATOM 4264 C CA . ASP A 1 547 ? 32.801 12.240 -58.778 1.00 62.62 547 ASP A CA 1
ATOM 4265 C C . ASP A 1 547 ? 32.727 13.012 -60.114 1.00 62.62 547 ASP A C 1
ATOM 4267 O O . ASP A 1 547 ? 32.877 12.425 -61.190 1.00 62.62 547 ASP A O 1
ATOM 4271 N N . VAL A 1 548 ? 32.573 14.342 -60.095 1.00 58.50 548 VAL A N 1
ATOM 4272 C CA . VAL A 1 548 ? 32.572 15.187 -61.312 1.00 58.50 548 VAL A CA 1
ATOM 4273 C C . VAL A 1 548 ? 33.891 15.105 -62.115 1.00 58.50 548 VAL A C 1
ATOM 4275 O O . VAL A 1 548 ? 33.824 14.939 -63.337 1.00 58.50 548 VAL A O 1
ATOM 4278 N N . PRO A 1 549 ? 35.097 15.141 -61.512 1.00 55.38 549 PRO A N 1
ATOM 4279 C CA . PRO A 1 549 ? 36.351 14.850 -62.207 1.00 55.38 549 PRO A CA 1
ATOM 4280 C C . PRO A 1 549 ? 36.388 13.441 -62.814 1.00 55.38 549 PRO A C 1
ATOM 4282 O O . PRO A 1 549 ? 37.000 13.248 -63.866 1.00 55.38 549 PRO A O 1
ATOM 4285 N N . PHE A 1 550 ? 35.716 12.463 -62.199 1.00 52.41 550 PHE A N 1
ATOM 4286 C CA . PHE A 1 550 ? 35.652 11.084 -62.694 1.00 52.41 550 PHE A CA 1
ATOM 4287 C C . PHE A 1 550 ? 34.743 10.958 -63.932 1.00 52.41 550 PHE A C 1
ATOM 4289 O O . PHE A 1 550 ? 35.071 10.275 -64.905 1.00 52.41 550 PHE A O 1
ATOM 4296 N N . LEU A 1 551 ? 33.635 11.702 -63.974 1.00 52.78 551 LEU A N 1
ATOM 4297 C CA . LEU A 1 551 ? 32.772 11.784 -65.159 1.00 52.78 551 LEU A CA 1
ATOM 4298 C C . LEU A 1 551 ? 33.381 12.641 -66.282 1.00 52.78 551 LEU A C 1
ATOM 4300 O O . LEU A 1 551 ? 33.271 12.298 -67.457 1.00 52.78 551 LEU A O 1
ATOM 4304 N N . CYS A 1 552 ? 34.096 13.716 -65.950 1.00 52.59 552 CYS A N 1
ATOM 4305 C CA . CYS A 1 552 ? 34.748 14.562 -66.953 1.00 52.59 552 CYS A CA 1
ATOM 4306 C C . CYS A 1 552 ? 35.959 13.859 -67.603 1.00 52.59 552 CYS A C 1
ATOM 4308 O O . CYS A 1 552 ? 36.179 13.975 -68.809 1.00 52.59 552 CYS A O 1
ATOM 4310 N N . THR A 1 553 ? 36.701 13.047 -66.840 1.00 54.16 553 THR A N 1
ATOM 4311 C CA . THR A 1 553 ? 37.777 12.200 -67.388 1.00 54.16 553 THR A CA 1
ATOM 4312 C C . THR A 1 553 ? 37.237 11.067 -68.256 1.00 54.16 553 THR A C 1
ATOM 4314 O O . THR A 1 553 ? 37.800 10.805 -69.316 1.00 54.16 553 THR A O 1
ATOM 4317 N N . THR A 1 554 ? 36.116 10.439 -67.891 1.00 57.03 554 THR A N 1
ATOM 4318 C CA . THR A 1 554 ? 35.494 9.409 -68.741 1.00 57.03 554 THR A CA 1
ATOM 4319 C C . THR A 1 554 ? 34.891 9.990 -70.022 1.00 57.03 554 THR A C 1
ATOM 4321 O O . THR A 1 554 ? 35.034 9.371 -71.077 1.00 57.03 554 THR A O 1
ATOM 4324 N N . HIS A 1 555 ? 34.315 11.198 -69.993 1.00 53.62 555 HIS A N 1
ATOM 4325 C CA . HIS A 1 555 ? 33.803 11.845 -71.205 1.00 53.62 555 HIS A CA 1
ATOM 4326 C C . HIS A 1 555 ? 34.927 12.325 -72.138 1.00 53.62 555 HIS A C 1
ATOM 4328 O O . HIS A 1 555 ? 34.853 12.090 -73.342 1.00 53.62 555 HIS A O 1
ATOM 4334 N N . LEU A 1 556 ? 36.034 12.856 -71.601 1.00 53.66 556 LEU A N 1
ATOM 4335 C CA . LEU A 1 556 ? 37.242 13.143 -72.390 1.00 53.66 556 LEU A CA 1
ATOM 4336 C C . LEU A 1 556 ? 37.878 11.864 -72.966 1.00 53.66 556 LEU A C 1
ATOM 4338 O O . LEU A 1 556 ? 38.355 11.872 -74.103 1.00 53.66 556 LEU A O 1
ATOM 4342 N N . GLN A 1 557 ? 37.832 10.735 -72.251 1.00 54.88 557 GLN A N 1
ATOM 4343 C CA . GLN A 1 557 ? 38.275 9.437 -72.776 1.00 54.88 557 GLN A CA 1
ATOM 4344 C C . GLN A 1 557 ? 37.356 8.929 -73.909 1.00 54.88 557 GLN A C 1
ATOM 4346 O O . GLN A 1 557 ? 37.806 8.281 -74.855 1.00 54.88 557 GLN A O 1
ATOM 4351 N N . GLN A 1 558 ? 36.057 9.230 -73.854 1.00 54.62 558 GLN A N 1
ATOM 4352 C CA . GLN A 1 558 ? 35.088 8.825 -74.875 1.00 54.62 558 GLN A CA 1
ATOM 4353 C C . GLN A 1 558 ? 35.135 9.731 -76.118 1.00 54.62 558 GLN A C 1
ATOM 4355 O O . GLN A 1 558 ? 35.050 9.229 -77.244 1.00 54.62 558 GLN A O 1
ATOM 4360 N N . GLU A 1 559 ? 35.349 11.037 -75.937 1.00 53.50 559 GLU A N 1
ATOM 4361 C CA . GLU A 1 559 ? 35.576 11.995 -77.024 1.00 53.50 559 GLU A CA 1
ATOM 4362 C C . GLU A 1 559 ? 36.915 11.759 -77.728 1.00 53.50 559 GLU A C 1
ATOM 4364 O O . GLU A 1 559 ? 36.964 11.766 -78.955 1.00 53.50 559 GLU A O 1
ATOM 4369 N N . THR A 1 560 ? 37.990 11.441 -77.001 1.00 56.59 560 THR A N 1
ATOM 4370 C CA . THR A 1 560 ? 39.274 11.061 -77.625 1.00 56.59 560 THR A CA 1
ATOM 4371 C C . THR A 1 560 ? 39.170 9.750 -78.408 1.00 56.59 560 THR A C 1
ATOM 4373 O O . THR A 1 560 ? 39.706 9.652 -79.515 1.00 56.59 560 THR A O 1
ATOM 4376 N N . ASN A 1 561 ? 38.401 8.771 -77.922 1.00 55.25 561 ASN A N 1
ATOM 4377 C CA . ASN A 1 561 ? 38.148 7.526 -78.654 1.00 55.25 561 ASN A CA 1
ATOM 4378 C C . ASN A 1 561 ? 37.267 7.726 -79.904 1.00 55.25 561 ASN A C 1
ATOM 4380 O O . ASN A 1 561 ? 37.500 7.086 -80.934 1.00 55.25 561 ASN A O 1
ATOM 4384 N N . THR A 1 562 ? 36.301 8.650 -79.876 1.00 54.44 562 THR A N 1
ATOM 4385 C CA . THR A 1 562 ? 35.494 8.990 -81.065 1.00 54.44 562 THR A CA 1
ATOM 4386 C C . THR A 1 562 ? 36.241 9.887 -82.056 1.00 54.44 562 THR A C 1
ATOM 4388 O O . THR A 1 562 ? 36.072 9.707 -83.266 1.00 54.44 562 THR A O 1
ATOM 4391 N N . PHE A 1 563 ? 37.123 10.780 -81.595 1.00 53.44 563 PHE A N 1
ATOM 4392 C CA . PHE A 1 563 ? 38.026 11.542 -82.467 1.00 53.44 563 PHE A CA 1
ATOM 4393 C C . PHE A 1 563 ? 39.061 10.640 -83.143 1.00 53.44 563 PHE A C 1
ATOM 4395 O O . PHE A 1 563 ? 39.322 10.806 -84.332 1.00 53.44 563 PHE A O 1
ATOM 4402 N N . SER A 1 564 ? 39.587 9.635 -82.438 1.00 53.03 564 SER A N 1
ATOM 4403 C CA . SER A 1 564 ? 40.510 8.645 -83.009 1.00 53.03 564 SER A CA 1
ATOM 4404 C C . SER A 1 564 ? 39.826 7.771 -84.075 1.00 53.03 564 SER A C 1
ATOM 4406 O O . SER A 1 564 ? 40.373 7.554 -85.157 1.00 53.03 564 SER A O 1
ATOM 4408 N N . SER A 1 565 ? 38.568 7.373 -83.849 1.00 50.97 565 SER A N 1
ATOM 4409 C CA . SER A 1 565 ? 37.780 6.601 -84.826 1.00 50.97 565 SER A CA 1
ATOM 4410 C C . SER A 1 565 ? 37.378 7.424 -86.069 1.00 50.97 565 SER A C 1
ATOM 4412 O O . SER A 1 565 ? 37.429 6.934 -87.203 1.00 50.97 565 SER A O 1
ATOM 4414 N N . LYS A 1 566 ? 37.069 8.721 -85.905 1.00 51.94 566 LYS A N 1
ATOM 4415 C CA . LYS A 1 566 ? 36.839 9.638 -87.041 1.00 51.94 566 LYS A CA 1
ATOM 4416 C C . LYS A 1 566 ? 38.130 10.006 -87.780 1.00 51.94 566 LYS A C 1
ATOM 4418 O O . LYS A 1 566 ? 38.103 10.097 -89.006 1.00 51.94 566 LYS A O 1
ATOM 4423 N N . ALA A 1 567 ? 39.261 10.145 -87.088 1.00 49.12 567 ALA A N 1
ATOM 4424 C CA . ALA A 1 567 ? 40.559 10.395 -87.716 1.00 49.12 567 ALA A CA 1
ATOM 4425 C C . ALA A 1 567 ? 41.028 9.205 -88.575 1.00 49.12 567 ALA A C 1
ATOM 4427 O O . ALA A 1 567 ? 41.552 9.418 -89.667 1.00 49.12 567 ALA A O 1
ATOM 4428 N N . LEU A 1 568 ? 40.744 7.963 -88.161 1.00 49.03 568 LEU A N 1
ATOM 4429 C CA . LEU A 1 568 ? 41.017 6.773 -88.979 1.00 49.03 568 LEU A CA 1
ATOM 4430 C C . LEU A 1 568 ? 40.095 6.625 -90.202 1.00 49.03 568 LEU A C 1
ATOM 4432 O O . LEU A 1 568 ? 40.460 5.940 -91.153 1.00 49.03 568 LEU A O 1
ATOM 4436 N N . THR A 1 569 ? 38.938 7.292 -90.225 1.00 44.75 569 THR A N 1
ATOM 4437 C CA . THR A 1 569 ? 38.028 7.266 -91.386 1.00 44.75 569 THR A CA 1
ATOM 4438 C C . THR A 1 569 ? 38.340 8.380 -92.404 1.00 44.75 569 THR A C 1
ATOM 4440 O O . THR A 1 569 ? 37.964 8.275 -93.568 1.00 44.75 569 THR A O 1
ATOM 4443 N N . ILE A 1 570 ? 39.070 9.433 -92.010 1.00 45.97 570 ILE A N 1
ATOM 4444 C CA . ILE A 1 570 ? 39.347 10.618 -92.854 1.00 45.97 570 ILE A CA 1
ATOM 4445 C C . ILE A 1 570 ? 40.774 10.613 -93.448 1.00 45.97 570 ILE A C 1
ATOM 4447 O O . ILE A 1 570 ? 41.127 11.482 -94.238 1.00 45.97 570 ILE A O 1
ATOM 4451 N N . GLN A 1 571 ? 41.592 9.586 -93.198 1.00 42.50 571 GLN A N 1
ATOM 4452 C CA . GLN A 1 571 ? 42.906 9.421 -93.852 1.00 42.50 571 GLN A CA 1
ATOM 4453 C C . GLN A 1 571 ? 42.850 8.721 -95.227 1.00 42.50 571 GLN A C 1
ATOM 4455 O O . GLN A 1 571 ? 43.839 8.169 -95.705 1.00 42.50 571 GLN A O 1
ATOM 4460 N N . GLY A 1 572 ? 41.688 8.779 -95.883 1.00 43.22 572 GLY A N 1
ATOM 4461 C CA . GLY A 1 572 ? 41.429 8.238 -97.216 1.00 43.22 572 GLY A CA 1
ATOM 4462 C C . GLY A 1 572 ? 40.785 9.244 -98.172 1.00 43.22 572 GLY A C 1
ATOM 4463 O O . GLY A 1 572 ? 39.902 8.857 -98.924 1.00 43.22 572 GLY A O 1
ATOM 4464 N N . ALA A 1 573 ? 41.161 10.527 -98.152 1.00 35.56 573 ALA A N 1
ATOM 4465 C CA . ALA A 1 573 ? 40.808 11.463 -99.225 1.00 35.56 573 ALA A CA 1
ATOM 4466 C C . ALA A 1 573 ? 41.748 12.678 -99.251 1.00 35.56 573 ALA A C 1
ATOM 4468 O O . ALA A 1 573 ? 42.134 13.218 -98.221 1.00 35.56 573 ALA A O 1
ATOM 4469 N N . ASN A 1 574 ? 42.130 13.073 -100.461 1.00 35.75 574 ASN A N 1
ATOM 4470 C CA . ASN A 1 574 ? 43.157 14.053 -100.790 1.00 35.75 574 ASN A CA 1
ATOM 4471 C C . ASN A 1 574 ? 42.717 15.528 -100.638 1.00 35.75 574 ASN A C 1
ATOM 4473 O O . ASN A 1 574 ? 41.533 15.848 -100.652 1.00 35.75 574 ASN A O 1
ATOM 4477 N N . THR A 1 575 ? 43.742 16.394 -100.710 1.00 34.75 575 THR A N 1
ATOM 4478 C CA . THR A 1 575 ? 43.807 17.766 -101.278 1.00 34.75 575 THR A CA 1
ATOM 4479 C C . THR A 1 575 ? 43.494 18.998 -100.404 1.00 34.75 575 THR A C 1
ATOM 4481 O O . THR A 1 575 ? 42.352 19.317 -100.107 1.00 34.75 575 THR A O 1
ATOM 4484 N N . PHE A 1 576 ? 44.571 19.739 -100.096 1.00 33.28 576 PHE A N 1
ATOM 4485 C CA . PHE A 1 576 ? 44.672 21.213 -99.982 1.00 33.28 576 PHE A CA 1
ATOM 4486 C C . PHE A 1 576 ? 44.364 21.906 -101.344 1.00 33.28 576 PHE A C 1
ATOM 4488 O O . PHE A 1 576 ? 44.394 21.181 -102.344 1.00 33.28 576 PHE A O 1
ATOM 4495 N N . PRO A 1 577 ? 44.197 23.254 -101.467 1.00 48.16 577 PRO A N 1
ATOM 4496 C CA . PRO A 1 577 ? 44.526 24.326 -100.506 1.00 48.16 577 PRO A CA 1
ATOM 4497 C C . PRO A 1 577 ? 43.493 25.482 -100.362 1.00 48.16 577 PRO A C 1
ATOM 4499 O O . PRO A 1 577 ? 42.531 25.578 -101.113 1.00 48.16 577 PRO A O 1
ATOM 4502 N N . ASP A 1 578 ? 43.751 26.359 -99.381 1.00 32.34 578 ASP A N 1
ATOM 4503 C CA . ASP A 1 578 ? 43.737 27.841 -99.453 1.00 32.34 578 ASP A CA 1
ATOM 4504 C C . ASP A 1 578 ? 43.115 28.557 -98.232 1.00 32.34 578 ASP A C 1
ATOM 4506 O O . ASP A 1 578 ? 41.934 28.468 -97.912 1.00 32.34 578 ASP A O 1
ATOM 4510 N N . SER A 1 579 ? 43.996 29.305 -97.564 1.00 32.84 579 SER A N 1
ATOM 4511 C CA . SER A 1 579 ? 43.778 30.442 -96.649 1.00 32.84 579 SER A CA 1
ATOM 4512 C C . SER A 1 579 ? 43.532 31.697 -97.527 1.00 32.84 579 SER A C 1
ATOM 4514 O O . SER A 1 579 ? 44.056 31.671 -98.646 1.00 32.84 579 SER A O 1
ATOM 4516 N N . PRO A 1 580 ? 42.885 32.825 -97.103 1.00 47.88 580 PRO A N 1
ATOM 4517 C CA . PRO A 1 580 ? 43.284 33.512 -95.866 1.00 47.88 580 PRO A CA 1
ATOM 4518 C C . PRO A 1 580 ? 42.339 34.531 -95.159 1.00 47.88 580 PRO A C 1
ATOM 4520 O O . PRO A 1 580 ? 41.301 34.942 -95.660 1.00 47.88 580 PRO A O 1
ATOM 4523 N N . TYR A 1 581 ? 42.842 35.004 -94.004 1.00 33.28 581 TYR A N 1
ATOM 4524 C CA . TYR A 1 581 ? 42.620 36.300 -93.323 1.00 33.28 581 TYR A CA 1
ATOM 4525 C C . TYR A 1 581 ? 41.362 36.554 -92.443 1.00 33.28 581 TYR A C 1
ATOM 4527 O O . TYR A 1 581 ? 40.294 36.914 -92.915 1.00 33.28 581 TYR A O 1
ATOM 4535 N N . THR A 1 582 ? 41.619 36.521 -91.117 1.00 36.25 582 THR A N 1
ATOM 4536 C CA . THR A 1 582 ? 41.361 37.552 -90.065 1.00 36.25 582 THR A CA 1
ATOM 4537 C C . THR A 1 582 ? 39.957 38.134 -89.820 1.00 36.25 582 THR A C 1
ATOM 4539 O O . THR A 1 582 ? 39.434 38.814 -90.689 1.00 36.25 582 THR A O 1
ATOM 4542 N N . LEU A 1 583 ? 39.469 38.096 -88.561 1.00 37.62 583 LEU A N 1
ATOM 4543 C CA . LEU A 1 583 ? 39.473 39.230 -87.596 1.00 37.62 583 LEU A CA 1
ATOM 4544 C C . LEU A 1 583 ? 38.735 38.902 -86.264 1.00 37.62 583 LEU A C 1
ATOM 4546 O O . LEU A 1 583 ? 37.567 38.548 -86.272 1.00 37.62 583 LEU A O 1
ATOM 4550 N N . TRP A 1 584 ? 39.456 39.063 -85.142 1.00 33.69 584 TRP A N 1
ATOM 4551 C CA . TRP A 1 584 ? 39.093 39.713 -83.860 1.00 33.69 584 TRP A CA 1
ATOM 4552 C C . TRP A 1 584 ? 37.660 39.622 -83.277 1.00 33.69 584 TRP A C 1
ATOM 4554 O O . TRP A 1 584 ? 36.743 40.226 -83.815 1.00 33.69 584 TRP A O 1
ATOM 4564 N N . GLN A 1 585 ? 37.511 39.112 -82.042 1.00 34.38 585 GLN A N 1
ATOM 4565 C CA . GLN A 1 585 ? 37.589 39.889 -80.778 1.00 34.38 585 GLN A CA 1
ATOM 4566 C C . GLN A 1 585 ? 37.390 38.989 -79.528 1.00 34.38 585 GLN A C 1
ATOM 4568 O O . GLN A 1 585 ? 36.544 38.098 -79.559 1.00 34.38 585 GLN A O 1
ATOM 4573 N N . PRO A 1 586 ? 38.119 39.234 -78.417 1.00 47.00 586 PRO A N 1
ATOM 4574 C CA . PRO A 1 586 ? 37.867 38.645 -77.102 1.00 47.00 586 PRO A CA 1
ATOM 4575 C C . PRO A 1 586 ? 37.090 39.610 -76.187 1.00 47.00 586 PRO A C 1
ATOM 4577 O O . PRO A 1 586 ? 37.302 40.822 -76.233 1.00 47.00 586 PRO A O 1
ATOM 4580 N N . LEU A 1 587 ? 36.255 39.072 -75.299 1.00 38.47 587 LEU A N 1
ATOM 4581 C CA . LEU A 1 587 ? 35.694 39.800 -74.158 1.00 38.47 587 LEU A CA 1
ATOM 4582 C C . LEU A 1 587 ? 36.017 39.015 -72.885 1.00 38.47 587 LEU A C 1
ATOM 4584 O O . LEU A 1 587 ? 35.478 37.942 -72.640 1.00 38.47 587 LEU A O 1
ATOM 4588 N N . ASN A 1 588 ? 36.966 39.568 -72.134 1.00 51.47 588 ASN A N 1
ATOM 4589 C CA . ASN A 1 588 ? 37.245 39.273 -70.735 1.00 51.47 588 ASN A CA 1
ATOM 4590 C C . ASN A 1 588 ? 36.687 40.424 -69.879 1.00 51.47 588 ASN A C 1
ATOM 4592 O O . ASN A 1 588 ? 36.576 41.549 -70.371 1.00 51.47 588 ASN A O 1
ATOM 4596 N N . LEU A 1 589 ? 36.529 40.122 -68.585 1.00 46.12 589 LEU A N 1
ATOM 4597 C CA . LEU A 1 589 ? 36.139 40.955 -67.433 1.00 46.12 589 LEU A CA 1
ATOM 4598 C C . LEU A 1 589 ? 34.616 41.134 -67.260 1.00 46.12 589 LEU A C 1
ATOM 4600 O O . LEU A 1 589 ? 33.936 41.534 -68.196 1.00 46.12 589 LEU A O 1
ATOM 4604 N N . CYS A 1 590 ? 34.018 40.861 -66.096 1.00 41.22 590 CYS A N 1
ATOM 4605 C CA . CYS A 1 590 ? 34.527 40.865 -64.720 1.00 41.22 590 CYS A CA 1
ATOM 4606 C C . CYS A 1 590 ? 33.867 39.770 -63.873 1.00 41.22 590 CYS A C 1
ATOM 4608 O O . CYS A 1 590 ? 32.706 39.425 -64.194 1.00 41.22 590 CYS A O 1
#

Organism: Vicia faba (NCBI:txid3906)

Foldseek 3Di:
DDDDDDDDDDPPPDDDDDPDDDDDDPPPPPDDDDDCPPVNVVVVVVVVVVVVVVVVVVVVVVVVVVVVVVVVVVVVVVVVVVVVVVVVVVVVVVVVVVVVVVVVVVVVVVVVVVVVVVVVVVVVVVVVVVVVVVVVVDDDDDDDDFDADPVDDDPVRRVVSVVVVVVVVVVVVVVVVVVVVVVVVVVVVVVVVVVVVVVVVVVVVVVVVVVVVVVVVVVVVVVVVVVVVVVVVVVVVVVVVVVVVVVVVVVVVVVVVVVVVVVVVVVVVVVQVVCLVVLLVLLVVLLVLLVVLLVLLCVLCVPPNDPSDDQPSHSDPDDPVVSVVSSVVSVVSSVVSNVVSVVSVVVVVVVVVVVVVVVVVVVVVVVVVVVVVVVVVVVVVVVVVPDDDDPPPVVVQVVVQVVVVVVVHRDHPPPDDDDDDDDDDDDDDDDDVVVVVVVVVVVVVVVVVVVVVVVVVVVVVVVVVVVVVVVVVVVVVVVVVVVVVVVVVVVVVVVVVVVVVVVVVVVVVVVVVVVVVVVVVVVVVVVVVVVVVVVVVVVVVVVVVVCVVVVVVVVVVVVVVVVVVVVVVPPPDDDDDDDDDDDDDDDDDD

Secondary structure (DSSP, 8-state):
-------------------------------------HHHHHHHHHHHHHHHHHHHHHHHHHHHHHHHHHHHHHHHHHHHHHHHHHHHHHHHHHHHHHHHHHHHHHHHHHHHHHHHHHHHHHHHHHHHHHHHHHHTT-------PPPPPSS--THHHHHHHHHHHHHHHHHHHHHHHHHHHHHHHHHHHHHHHHHHHHHHHHHHHHHHHHHHHHHHHHHHHHHHHHHHHHHHHHHHHHHHHHHHHHHHHHHHHHHHHHHHHHHHHHHHHHHHHHHHHHHHHHHHHHHHHHHHHHHHHHHH-TT-TTSS--------SS-HHHHHHHHHHHHHHHHHHHHHHHHHHHHHHHHHHHHHHHHHHHHHHHHHHHHHHHHHHHHHHHHHHTS-SSS-SSHHHHHHHHHHHHTT-----TT----------------SHHHHHHHHHHHHHHHHHHHHHHHHHHHHHHHHHHHHHHHHHHHHHHHHHHHHHHHHHHHHHHHHHHHHHHHHHHHHHHHHHHHHHHHHHHHHHHHHHHHHHHHHHHHHHHHHHHHHHHHHHHHHHHHHHHHHHHHHHHTT------------------

InterPro domains:
  IPR040300 Uncharacterized protein At3g49055-like [PTHR34937] (1-547)

Radius of gyration: 76.33 Å; chains: 1; bounding box: 161×77×230 Å

pLDDT: mean 78.25, std 20.32, range [29.3, 98.19]

Sequence (590 aa):
MAGAGDVDADAVLSDVEDDGGDPIPITNNSKSSDDVSVEKLREILAELDREKQGRLAAEKAKSELQTSFNRLKVLAQEAIRKRDEFGRLRDEAVREKEETAKQLEEAAMERQSMRSEIEKSSHMMVTGIEKISAKVNGFGGSGSALPRSQKYTGMAAVTYGVIKRANEIVEELLKQNDASVKSRDQAREQVEQRNYEIAIEVSQLEATISDLRDEVSKKTSIVEGLERDLADRDEKLDEVSESLRKEESEGLQMKEFVSECEEKLSKLESSMESLRPLLIDQLSFVSKIHNQICSVFKIIDDAGYSELSESLFVPQETEIGENIRASLAGMESIHELTRVVVQKVRDVVEEKNSEIKSLDETVNRLVKEKDQIGSLLKSALSKRMTSDPSSKKSELFLAAENGLREAGIDFKFSKLLGGGKLAASNDRSNQAEKEEEDEIYSLAGALEDVVKASQLEIIELQHTVNELRAELSLLKQHIEAQAKELDHRMHRVEELEEKERVANENIEGLMMDIAAAEEEINRWKVAAEQEAAAGTGVEQEFVAQVDVPFLCTTHLQQETNTFSSKALTIQGANTFPDSPYTLWQPLNLC